Protein AF-A0A834H467-F1 (afdb_monomer)

InterPro domains:
  IPR000092 Polyprenyl synthetase-like [PF00348] (297-538)
  IPR000092 Polyprenyl synthetase-like [cd00685] (297-565)
  IPR001141 Large ribosomal subunit protein eL27 [PF01777] (52-127)
  IPR008949 Isoprenoid synthase domain superfamily [G3DSA:1.10.600.10] (262-567)
  IPR008949 Isoprenoid synthase domain superfamily [SSF48576] (270-549)
  IPR008991 Translation protein SH3-like domain superfamily [SSF50104] (3-114)
  IPR033749 Polyprenyl synthetase, conserved site [PS00444] (485-497)
  IPR033749 Polyprenyl synthetase, conserved site [PS00723] (346-362)
  IPR038655 Large ribosomal subunit protein eL27 superfamily [G3DSA:2.30.30.770] (1-137)
  IPR041991 Large ribosomal subunit protein eL27, KOW domain [cd06090] (6-88)
  IPR053378 Prenyl diphosphate synthase [NF045485] (277-565)

Sequence (567 aa):
MVKFLKPNKAVIVLQGRFAGRKAVIVRSFDDGTRDRPYGHCLVVGVAKYPKKVIRKDSAKKTAKKSRVKAFIKLVNYNHIMPTRYTLDVDLKDVVTVDSLQSRDKKVTAAKEAKARFEERFKTGKNRCQYVVNPLSIDNIRCLLLRRCLFNLSKVDMFCLSFSLHIVVFFPLPSEMQWSDQDILLAQLVVTMSAGNLSAISCWVVQTLPMVSLPSPSMRRSISNFPLSLSFHNPNPKPSRPISCSPLSASAILTKQQEEEKAVKDPQFNFKEYMVRKANSVNQSLDAAVPLRDPIKIHESMRYSLLAGGKRVRPILCIAACELVGGLESTAMAAACAVEMIHTMSLMHDDLPCMDNDDLRRGKPTNHKVFGEDVAVLAGDALLAFAFERIATIAAAGDDGVSSNQIVRVIGELAKSIGAEGLVGGQVVDISSEGMISENVGLEHLEFIHRHKTAALLEGAVVAGAILGGGSDEEVEKLRKFATCIGLLFQVVDDILDVTKSSDELGKTAGKDLVADKVTYPKLIGIEKSRDFAEELNKEAKDQLSGFDEHKAAPLIALANYIAYRGN

pLDDT: mean 74.18, std 26.84, range [22.47, 98.62]

Organism: Rhododendron simsii (NCBI:txid118357)

Nearest PDB structures (foldseek):
  5e8h-assembly1_A  TM=9.675E-01  e=7.409E-27  Arabidopsis thaliana
  7my6-assembly1_B  TM=9.520E-01  e=6.961E-25  Synechococcus elongatus PCC 7942 = FACHB-805
  7my1-assembly1_AAA-2  TM=9.602E-01  e=3.824E-24  Synechocystis sp. PCC 6803 substr. Kazusa
  8b2l-assembly1_M3  TM=9.681E-01  e=1.866E-15  Nicotiana tabacum
  7qiz-assembly1_b  TM=9.674E-01  e=2.321E-15  Solanum lycopersicum

Secondary structure (DSSP, 8-state):
------TTEEEEE-SSTTTT-EEEEEEEETT-BTTB-S-EEEEEEEEEPPPPP-TT--HHHHHHHS--EEEEEEEEGGGEEEEEEE-----TTT--SGGGTSHHHHHHHHHHHHHHHHHHHHTT--SSSS-S----HHHHHHHHHHHHTTS----------------------S-----TTTTTTSS----------------------------------------------------------------------------------HHHHHHHHHHHHHHHHHHHS---SSHHHHHHHHHHHTS----HHHHHHHHHHHHTT--HHHHHHHHHHHHHHHHHHHHHHTSTTTT--SEETTEE-HHHHH-HHHHHHHHHHHHHHHHHHHHTGGGS--SS--HHHHHHHHHHHHHHHSTTTHHHHHHHHHHHTT--GGG--HHHHHHHHIIIIIHHHHHHHHHHHHHTT--HHHHHHHHHHHHHHHHHHHHHHHHHHHHS-HHHHTS-TTHHHHTT---HHHHH-HHHHHHHHHHHHHHHHHHTTTS-HHHHHHHHHHHHHHHH---

Radius of gyration: 36.57 Å; Cα contacts (8 Å, |Δi|>4): 677; chains: 1; bounding box: 100×80×122 Å

Structure (mmCIF, N/CA/C/O backbone):
data_AF-A0A834H467-F1
#
_entry.id   AF-A0A834H467-F1
#
loop_
_atom_site.group_PDB
_atom_site.id
_atom_site.type_symbol
_atom_site.label_atom_id
_atom_site.label_alt_id
_atom_site.label_comp_id
_atom_site.label_asym_id
_atom_site.label_entity_id
_atom_site.label_seq_id
_atom_site.pdbx_PDB_ins_code
_atom_site.Cartn_x
_atom_site.Cartn_y
_atom_site.Cartn_z
_atom_site.occupancy
_atom_site.B_iso_or_equiv
_atom_site.auth_seq_id
_atom_site.auth_comp_id
_atom_site.auth_asym_id
_atom_site.auth_atom_id
_atom_site.pdbx_PDB_model_num
ATOM 1 N N . MET A 1 1 ? 23.636 -7.871 -26.430 1.00 37.66 1 MET A N 1
ATOM 2 C CA . MET A 1 1 ? 23.242 -6.457 -26.634 1.00 37.66 1 MET A CA 1
ATOM 3 C C . MET A 1 1 ? 22.202 -6.397 -27.752 1.00 37.66 1 MET A C 1
ATOM 5 O O . MET A 1 1 ? 22.530 -6.670 -28.901 1.00 37.66 1 MET A O 1
ATOM 9 N N . VAL A 1 2 ? 20.925 -6.182 -27.430 1.00 38.53 2 VAL A N 1
ATOM 10 C CA . VAL A 1 2 ? 19.833 -6.233 -28.420 1.00 38.53 2 VAL A CA 1
ATOM 11 C C . VAL A 1 2 ? 19.945 -5.037 -29.378 1.00 38.53 2 VAL A C 1
ATOM 13 O O . VAL A 1 2 ? 20.049 -3.894 -28.942 1.00 38.53 2 VAL A O 1
ATOM 16 N N . LYS A 1 3 ? 19.950 -5.289 -30.695 1.00 56.69 3 LYS A N 1
ATOM 17 C CA . LYS A 1 3 ? 20.101 -4.268 -31.754 1.00 56.69 3 LYS A CA 1
ATOM 18 C C . LYS A 1 3 ? 18.857 -3.362 -31.838 1.00 56.69 3 LYS A C 1
ATOM 20 O O . LYS A 1 3 ? 17.953 -3.599 -32.639 1.00 56.69 3 LYS A O 1
ATOM 25 N N . PHE A 1 4 ? 18.791 -2.318 -31.006 1.00 60.81 4 PHE A N 1
ATOM 26 C CA . PHE A 1 4 ? 17.619 -1.429 -30.865 1.00 60.81 4 PHE A CA 1
ATOM 27 C C . PHE A 1 4 ? 17.344 -0.495 -32.067 1.00 60.81 4 PHE A C 1
ATOM 29 O O . PHE A 1 4 ? 16.257 0.099 -32.163 1.00 60.81 4 PHE A O 1
ATOM 36 N N . LEU A 1 5 ? 18.292 -0.366 -33.002 1.00 77.00 5 LEU A N 1
ATOM 37 C CA . LEU A 1 5 ? 18.258 0.602 -34.103 1.00 77.00 5 LEU A CA 1
ATOM 38 C C . LEU A 1 5 ? 18.278 -0.097 -35.469 1.00 77.00 5 LEU A C 1
ATOM 40 O O . LEU A 1 5 ? 19.294 -0.163 -36.154 1.00 77.00 5 LEU A O 1
ATOM 44 N N . LYS A 1 6 ? 17.117 -0.626 -35.864 1.00 83.69 6 LYS A N 1
ATOM 45 C CA . LYS A 1 6 ? 16.908 -1.245 -37.180 1.00 83.69 6 LYS A CA 1
ATOM 46 C C . LYS A 1 6 ? 16.770 -0.180 -38.289 1.00 83.69 6 LYS A C 1
ATOM 48 O O . LYS A 1 6 ? 16.306 0.932 -38.006 1.00 83.69 6 LYS A O 1
ATOM 53 N N . PRO A 1 7 ? 17.109 -0.511 -39.552 1.00 86.19 7 PRO A N 1
ATOM 54 C CA . PRO A 1 7 ? 16.762 0.309 -40.712 1.00 86.19 7 PRO A CA 1
ATOM 55 C C . PRO A 1 7 ? 15.266 0.632 -40.747 1.00 86.19 7 PRO A C 1
ATOM 57 O O . PRO A 1 7 ? 14.454 -0.093 -40.173 1.00 86.1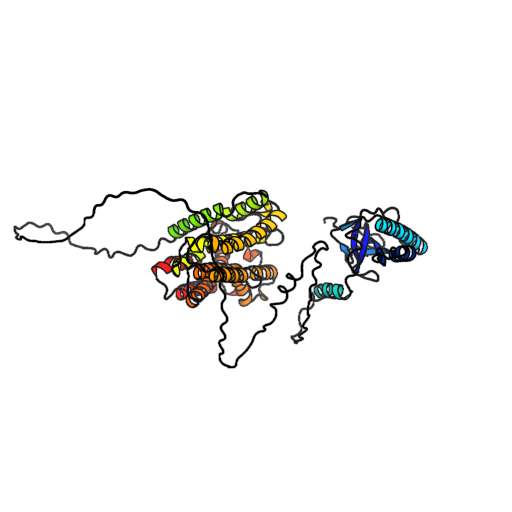9 7 PRO A O 1
ATOM 60 N N . ASN A 1 8 ? 14.906 1.719 -41.421 1.00 87.44 8 ASN A N 1
ATOM 61 C CA . ASN A 1 8 ? 13.544 2.237 -41.550 1.00 87.44 8 ASN A CA 1
ATOM 62 C C . ASN A 1 8 ? 12.936 2.787 -40.247 1.00 87.44 8 ASN A C 1
ATOM 64 O O . ASN A 1 8 ? 11.823 3.302 -40.261 1.00 87.44 8 ASN A O 1
ATOM 68 N N . LYS A 1 9 ? 13.648 2.788 -39.116 1.00 87.88 9 LYS A N 1
ATOM 69 C CA . LYS A 1 9 ? 13.162 3.418 -37.879 1.00 87.88 9 LYS A CA 1
ATOM 70 C C . LYS A 1 9 ? 13.270 4.944 -37.950 1.00 87.88 9 LYS A C 1
ATOM 72 O O . LYS A 1 9 ? 14.294 5.485 -38.377 1.00 87.88 9 LYS A O 1
ATOM 77 N N . ALA A 1 10 ? 12.223 5.647 -37.517 1.00 89.44 10 ALA A N 1
ATOM 78 C CA . ALA A 1 10 ? 12.236 7.100 -37.409 1.00 89.44 10 ALA A CA 1
ATOM 79 C C . ALA A 1 10 ? 12.947 7.537 -36.120 1.00 89.44 10 ALA A C 1
ATOM 81 O O . ALA A 1 10 ? 12.702 7.004 -35.033 1.00 89.44 10 ALA A O 1
ATOM 82 N N . VAL A 1 11 ? 13.816 8.534 -36.239 1.00 91.25 11 VAL A N 1
ATOM 83 C CA . VAL A 1 11 ? 14.663 9.055 -35.165 1.00 91.25 11 VAL A CA 1
ATOM 84 C C . VAL A 1 11 ? 14.651 10.580 -35.149 1.00 91.25 11 VAL A C 1
ATOM 86 O O . VAL A 1 11 ? 14.377 11.224 -36.164 1.00 91.25 11 VAL A O 1
ATOM 89 N N . ILE A 1 12 ? 14.963 11.172 -34.002 1.00 91.94 12 ILE A N 1
ATOM 90 C CA . ILE A 1 12 ? 15.174 12.616 -33.854 1.00 91.94 12 ILE A CA 1
ATOM 91 C C . ILE A 1 12 ? 16.669 12.861 -33.678 1.00 91.94 12 ILE A C 1
ATOM 93 O O . ILE A 1 12 ? 17.308 12.231 -32.841 1.00 91.94 12 ILE A O 1
ATOM 97 N N . VAL A 1 13 ? 17.235 13.775 -34.463 1.00 91.19 13 VAL A N 1
ATOM 98 C CA . VAL A 1 13 ? 18.639 14.177 -34.316 1.00 91.19 13 VAL A CA 1
ATOM 99 C C . VAL A 1 13 ? 18.758 15.130 -33.127 1.00 91.19 13 VAL A C 1
ATOM 101 O O . VAL A 1 13 ? 18.045 16.128 -33.072 1.00 91.19 13 VAL A O 1
ATOM 104 N N . LEU A 1 14 ? 19.662 14.848 -32.190 1.00 89.50 14 LEU A N 1
ATOM 105 C CA . LEU A 1 14 ? 19.815 15.619 -30.950 1.00 89.50 14 LEU A CA 1
ATOM 106 C C . LEU A 1 14 ? 20.853 16.743 -31.060 1.00 89.50 14 LEU A C 1
ATOM 108 O O . LEU A 1 14 ? 20.748 17.738 -30.351 1.00 89.50 14 LEU A O 1
ATOM 112 N N . GLN A 1 15 ? 21.835 16.617 -31.960 1.00 82.19 15 GLN A N 1
ATOM 113 C CA . GLN A 1 15 ? 22.970 17.544 -32.032 1.00 82.19 15 GLN A CA 1
ATOM 114 C C . GLN A 1 15 ? 23.319 18.037 -33.448 1.00 82.19 15 GLN A C 1
ATOM 116 O O . GLN A 1 15 ? 23.091 17.380 -34.472 1.00 82.19 15 GLN A O 1
ATOM 121 N N . GLY A 1 16 ? 23.954 19.212 -33.496 1.00 85.88 16 GLY A N 1
ATOM 122 C CA . GLY A 1 16 ? 24.435 19.877 -34.708 1.00 85.88 16 GLY A CA 1
ATOM 123 C C . GLY A 1 16 ? 23.345 20.620 -35.488 1.00 85.88 16 GLY A C 1
ATOM 124 O O . GLY A 1 16 ? 22.232 20.817 -35.017 1.00 85.88 16 GLY A O 1
ATOM 125 N N . ARG A 1 17 ? 23.651 21.006 -36.736 1.00 85.69 17 ARG A N 1
ATOM 126 C CA . ARG A 1 17 ? 22.773 21.832 -37.599 1.00 85.69 17 ARG A CA 1
ATOM 127 C C . ARG A 1 17 ? 21.339 21.302 -37.784 1.00 85.69 17 ARG A C 1
ATOM 129 O O . ARG A 1 17 ? 20.444 22.067 -38.132 1.00 85.69 17 ARG A O 1
ATOM 136 N N . PHE A 1 18 ? 21.131 19.998 -37.612 1.00 89.12 18 PHE A N 1
ATOM 137 C CA . PHE A 1 18 ? 19.832 19.345 -37.785 1.00 89.12 18 PHE A CA 1
ATOM 138 C C . PHE A 1 18 ? 19.209 18.892 -36.457 1.00 89.12 18 PHE A C 1
ATOM 140 O O . PHE A 1 18 ? 18.307 18.061 -36.484 1.00 89.12 18 PHE A O 1
ATOM 147 N N . ALA A 1 19 ? 19.657 19.428 -35.316 1.00 88.62 19 ALA A N 1
ATOM 148 C CA . ALA A 1 19 ? 19.042 19.158 -34.020 1.00 88.62 19 ALA A CA 1
ATOM 149 C C . ALA A 1 19 ? 17.522 19.438 -34.045 1.00 88.62 19 ALA A C 1
ATOM 151 O O . ALA A 1 19 ? 17.061 20.394 -34.676 1.00 88.62 19 ALA A O 1
ATOM 152 N N . GLY A 1 20 ? 16.739 18.552 -33.428 1.00 85.44 20 GLY A N 1
ATOM 153 C CA . GLY A 1 20 ? 15.272 18.577 -33.418 1.00 85.44 20 GLY A CA 1
ATOM 154 C C . GLY A 1 20 ? 14.603 18.129 -34.726 1.00 85.44 20 GLY A C 1
ATOM 155 O O . GLY A 1 20 ? 13.374 18.114 -34.822 1.00 85.44 20 GLY A O 1
ATOM 156 N N . ARG A 1 21 ? 15.365 17.761 -35.768 1.00 89.44 21 ARG A N 1
ATOM 157 C CA . ARG A 1 21 ? 14.797 17.275 -37.038 1.00 89.44 21 ARG A CA 1
ATOM 158 C C . ARG A 1 21 ? 14.561 15.769 -36.998 1.00 89.44 21 ARG A C 1
ATOM 160 O O . ARG A 1 21 ? 15.391 15.012 -36.497 1.00 89.44 21 ARG A O 1
ATOM 167 N N . LYS A 1 22 ? 13.442 15.344 -37.592 1.00 91.25 22 LYS A N 1
ATOM 168 C CA . LYS A 1 22 ? 13.104 13.937 -37.804 1.00 91.25 22 LYS A CA 1
ATOM 169 C C . LYS A 1 22 ? 13.903 13.392 -38.986 1.00 91.25 22 LYS A C 1
ATOM 171 O O . LYS A 1 22 ? 13.977 14.026 -40.047 1.00 91.25 22 LYS A O 1
ATOM 176 N N . ALA A 1 23 ? 14.466 12.211 -38.798 1.00 92.12 23 ALA A N 1
ATOM 177 C CA . ALA A 1 23 ? 15.206 11.459 -39.794 1.00 92.12 23 ALA A CA 1
ATOM 178 C C . ALA A 1 23 ? 14.826 9.976 -39.744 1.00 92.12 23 ALA A C 1
ATOM 180 O O . ALA A 1 23 ? 14.152 9.529 -38.821 1.00 92.12 23 ALA A O 1
ATOM 181 N N . VAL A 1 24 ? 15.231 9.228 -40.759 1.00 91.69 24 VAL A N 1
ATOM 182 C CA . VAL A 1 24 ? 15.040 7.782 -40.870 1.00 91.69 24 VAL A CA 1
ATOM 183 C C . VAL A 1 24 ? 16.409 7.141 -40.990 1.00 91.69 24 VAL A C 1
ATOM 185 O O . VAL A 1 24 ? 17.263 7.652 -41.720 1.00 91.69 24 VAL A O 1
ATOM 188 N N . ILE A 1 25 ? 16.615 6.037 -40.277 1.00 91.69 25 ILE A N 1
ATOM 189 C CA . ILE A 1 25 ? 17.829 5.231 -40.404 1.00 91.69 25 ILE A CA 1
ATOM 190 C C . ILE A 1 25 ? 17.767 4.459 -41.721 1.00 91.69 25 ILE A C 1
ATOM 192 O O . ILE A 1 25 ? 16.880 3.634 -41.914 1.00 91.69 25 ILE A O 1
ATOM 196 N N . VAL A 1 26 ? 18.727 4.701 -42.610 1.00 90.88 26 VAL A N 1
ATOM 197 C CA . VAL A 1 26 ? 18.872 3.953 -43.868 1.00 90.88 26 VAL A CA 1
ATOM 198 C C . VAL A 1 26 ? 19.771 2.740 -43.663 1.00 90.88 26 VAL A C 1
ATOM 200 O O . VAL A 1 26 ? 19.440 1.634 -44.089 1.00 90.88 26 VAL A O 1
ATOM 203 N N . ARG A 1 27 ? 20.896 2.937 -42.966 1.00 90.12 27 ARG A N 1
ATOM 204 C CA . ARG A 1 27 ? 21.879 1.888 -42.681 1.00 90.12 27 ARG A CA 1
ATOM 205 C C . ARG A 1 27 ? 22.514 2.099 -41.311 1.00 90.12 27 ARG A C 1
ATOM 207 O O . ARG A 1 27 ? 22.883 3.224 -40.975 1.00 90.12 27 ARG A O 1
ATOM 214 N N . SER A 1 28 ? 22.628 1.027 -40.540 1.00 89.38 28 SER A N 1
ATOM 215 C CA . SER A 1 28 ? 23.299 0.967 -39.239 1.00 89.38 28 SER A CA 1
ATOM 216 C C . SER A 1 28 ? 24.710 0.387 -39.380 1.00 89.38 28 SER A C 1
ATOM 218 O O . SER A 1 28 ? 24.932 -0.509 -40.195 1.00 89.38 28 SER A O 1
ATOM 220 N N . PHE A 1 29 ? 25.651 0.905 -38.592 1.00 89.00 29 PHE A N 1
ATOM 221 C CA . PHE A 1 29 ? 27.026 0.423 -38.459 1.00 89.00 29 PHE A CA 1
ATOM 222 C C . PHE A 1 29 ? 27.311 0.247 -36.968 1.00 89.00 29 PHE A C 1
ATOM 224 O O . PHE A 1 29 ? 27.745 1.183 -36.296 1.00 89.00 29 PHE A O 1
ATOM 231 N N . ASP A 1 30 ? 26.983 -0.933 -36.442 1.00 84.62 30 ASP A N 1
ATOM 232 C CA . ASP A 1 30 ? 27.016 -1.201 -35.000 1.00 84.62 30 ASP A CA 1
ATOM 233 C C . ASP A 1 30 ? 28.454 -1.299 -34.471 1.00 84.62 30 ASP A C 1
ATOM 235 O O . ASP A 1 30 ? 28.774 -0.666 -33.468 1.00 84.62 30 ASP A O 1
ATOM 239 N N . ASP A 1 31 ? 29.333 -1.970 -35.219 1.00 81.62 31 ASP A N 1
ATOM 240 C CA . ASP A 1 31 ? 30.741 -2.201 -34.855 1.00 81.62 31 ASP A CA 1
ATOM 241 C C . ASP A 1 31 ? 31.686 -1.074 -35.329 1.00 81.62 31 ASP A C 1
ATOM 243 O O . ASP A 1 31 ? 32.907 -1.178 -35.243 1.00 81.62 31 ASP A O 1
ATOM 247 N N . GLY A 1 32 ? 31.123 0.019 -35.858 1.00 79.94 32 GLY A N 1
ATOM 248 C CA . GLY A 1 32 ? 31.884 1.105 -36.471 1.00 79.94 32 GLY A CA 1
ATOM 249 C C . GLY A 1 32 ? 32.443 0.767 -37.862 1.00 79.94 32 GLY A C 1
ATOM 250 O O . GLY A 1 32 ? 32.159 -0.263 -38.467 1.00 79.94 32 GLY A O 1
ATOM 251 N N . THR A 1 33 ? 33.207 1.699 -38.420 1.00 84.12 33 THR A N 1
ATOM 252 C CA . THR A 1 33 ? 33.913 1.582 -39.710 1.00 84.12 33 THR A CA 1
ATOM 253 C C . THR A 1 33 ? 35.366 2.009 -39.524 1.00 84.12 33 THR A C 1
ATOM 255 O O . THR A 1 33 ? 35.661 2.709 -38.560 1.00 84.12 33 THR A O 1
ATOM 258 N N . ARG A 1 34 ? 36.266 1.695 -40.469 1.00 80.56 34 ARG A N 1
ATOM 259 C CA . ARG A 1 34 ? 37.685 2.112 -40.399 1.00 80.56 34 ARG A CA 1
ATOM 260 C C . ARG A 1 34 ? 37.867 3.615 -40.121 1.00 80.56 34 ARG A C 1
ATOM 262 O O . ARG A 1 34 ? 38.720 3.981 -39.325 1.00 80.56 34 ARG A O 1
ATOM 269 N N . ASP A 1 35 ? 37.001 4.462 -40.679 1.00 81.06 35 ASP A N 1
ATOM 270 C CA . 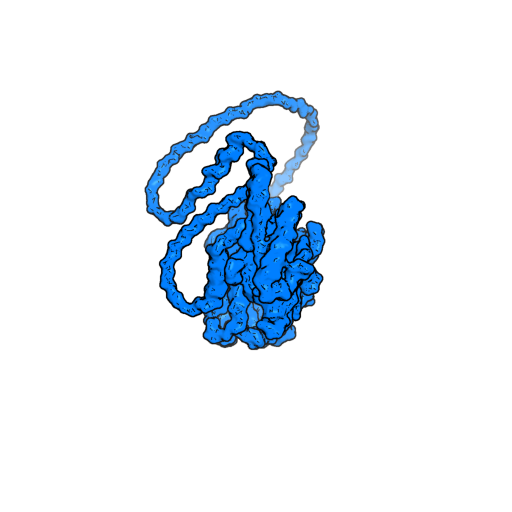ASP A 1 35 ? 37.049 5.921 -40.480 1.00 81.06 35 ASP A CA 1
ATOM 271 C C . ASP A 1 35 ? 36.389 6.402 -39.171 1.00 81.06 35 ASP A C 1
ATOM 273 O O . ASP A 1 35 ? 36.530 7.560 -38.774 1.00 81.06 35 ASP A O 1
ATOM 277 N N . ARG A 1 36 ? 35.582 5.552 -38.523 1.00 83.88 36 ARG A N 1
ATOM 278 C CA . ARG A 1 36 ? 34.762 5.880 -37.343 1.00 83.88 36 ARG A CA 1
ATOM 279 C C . ARG A 1 36 ? 34.633 4.643 -36.450 1.00 83.88 36 ARG A C 1
ATOM 281 O O . ARG A 1 36 ? 33.714 3.856 -36.677 1.00 83.88 36 ARG A O 1
ATOM 288 N N . PRO A 1 37 ? 35.477 4.489 -35.418 1.00 84.94 37 PRO A N 1
ATOM 289 C CA . PRO A 1 37 ? 35.513 3.280 -34.587 1.00 84.94 37 PRO A CA 1
ATOM 290 C C . PRO A 1 37 ? 34.315 3.141 -33.628 1.00 84.94 37 PRO A C 1
ATOM 292 O O . PRO A 1 37 ? 34.267 2.216 -32.831 1.00 84.94 37 PRO A O 1
ATOM 295 N N . TYR A 1 38 ? 33.350 4.062 -33.673 1.00 85.94 38 TYR A N 1
ATOM 296 C CA . TYR A 1 38 ? 32.159 4.067 -32.826 1.00 85.94 38 TYR A CA 1
ATOM 297 C C . TYR A 1 38 ? 30.893 3.731 -33.623 1.00 85.94 38 TYR A C 1
ATOM 299 O O . TYR A 1 38 ? 30.785 4.049 -34.814 1.00 85.94 38 TYR A O 1
ATOM 307 N N . GLY A 1 39 ? 29.895 3.173 -32.931 1.00 88.12 39 GLY A N 1
ATOM 308 C CA . GLY A 1 39 ? 28.582 2.863 -33.493 1.00 88.12 39 GLY A CA 1
ATOM 309 C C . GLY A 1 39 ? 27.885 4.101 -34.068 1.00 88.12 39 GLY A C 1
ATOM 310 O O . GLY A 1 39 ? 27.716 5.132 -33.403 1.00 88.12 39 GLY A O 1
ATOM 311 N N . HIS A 1 40 ? 27.495 4.028 -35.337 1.00 90.69 40 HIS A N 1
ATOM 312 C CA . HIS A 1 40 ? 26.872 5.144 -36.039 1.00 90.69 40 HIS A CA 1
ATOM 313 C C . HIS A 1 40 ? 25.904 4.664 -37.119 1.00 90.69 40 HIS A C 1
ATOM 315 O O . HIS A 1 40 ? 25.865 3.497 -37.492 1.00 90.69 40 HIS A O 1
ATOM 321 N N . CYS A 1 41 ? 25.098 5.579 -37.650 1.00 91.56 41 CYS A N 1
ATOM 322 C CA . CYS A 1 41 ? 24.160 5.264 -38.718 1.00 91.56 41 CYS A CA 1
ATOM 323 C C . CYS A 1 41 ? 24.088 6.353 -39.784 1.00 91.56 41 CYS A C 1
ATOM 325 O O . CYS A 1 41 ? 24.334 7.539 -39.542 1.00 91.56 41 CYS A O 1
ATOM 327 N N . LEU A 1 42 ? 23.726 5.921 -40.988 1.00 92.56 42 LEU A N 1
ATOM 328 C CA . LEU A 1 42 ? 23.388 6.778 -42.109 1.00 92.56 42 LEU A CA 1
ATOM 329 C C . LEU A 1 42 ? 21.913 7.149 -42.010 1.00 92.56 42 LEU A C 1
ATOM 331 O O . LEU A 1 42 ? 21.043 6.278 -42.083 1.00 92.56 42 LEU A O 1
ATOM 335 N N . VAL A 1 43 ? 21.638 8.443 -41.848 1.00 92.50 43 VAL A N 1
ATOM 336 C CA . VAL A 1 43 ? 20.275 8.956 -41.714 1.00 92.50 43 VAL A CA 1
ATOM 337 C C . VAL A 1 43 ? 19.911 9.906 -42.843 1.00 92.50 43 VAL A C 1
ATOM 339 O O . VAL A 1 43 ? 20.719 10.723 -43.303 1.00 92.50 43 VAL A O 1
ATOM 342 N N . VAL A 1 44 ? 18.643 9.832 -43.236 1.00 93.69 44 VAL A N 1
ATOM 343 C CA . VAL A 1 44 ? 18.018 10.743 -44.192 1.00 93.69 44 VAL A CA 1
ATOM 344 C C . VAL A 1 44 ? 16.856 11.429 -43.496 1.00 93.69 44 VAL A C 1
ATOM 346 O O . VAL A 1 44 ? 15.950 10.774 -42.988 1.00 93.69 44 VAL A O 1
ATOM 349 N N . GLY A 1 45 ? 16.881 12.756 -43.436 1.00 91.25 45 GLY A N 1
ATOM 350 C CA . GLY A 1 45 ? 15.882 13.522 -42.700 1.00 91.25 45 GLY A CA 1
ATOM 351 C C . GLY A 1 45 ? 15.348 14.725 -43.447 1.00 91.25 45 GLY A C 1
ATOM 352 O O . GLY A 1 45 ? 15.810 15.084 -44.530 1.00 91.25 45 GLY A O 1
ATOM 353 N N . VAL A 1 46 ? 14.348 15.364 -42.849 1.00 90.50 46 VAL A N 1
ATOM 354 C CA . VAL A 1 46 ? 13.665 16.518 -43.436 1.00 90.50 46 VAL A CA 1
ATOM 355 C C . VAL A 1 46 ? 14.173 17.803 -42.785 1.00 90.50 46 VAL A C 1
ATOM 357 O O . VAL A 1 46 ? 13.878 18.108 -41.632 1.00 90.50 46 VAL A O 1
ATOM 360 N N . ALA A 1 47 ? 14.941 18.589 -43.538 1.00 87.06 47 ALA A N 1
ATOM 361 C CA . ALA A 1 47 ? 15.455 19.887 -43.106 1.00 87.06 47 ALA A CA 1
ATOM 362 C C . ALA A 1 47 ? 14.358 20.961 -43.116 1.00 87.06 47 ALA A C 1
ATOM 364 O O . ALA A 1 47 ? 14.329 21.832 -42.248 1.00 87.06 47 ALA A O 1
ATOM 365 N N . LYS A 1 48 ? 13.452 20.905 -44.100 1.00 86.69 48 LYS A N 1
ATOM 366 C CA . LYS A 1 48 ? 12.283 21.786 -44.193 1.00 86.69 48 LYS A CA 1
ATOM 367 C C . LYS A 1 48 ? 11.039 20.954 -44.453 1.00 86.69 48 LYS A C 1
ATOM 369 O O . LYS A 1 48 ? 10.931 20.340 -45.513 1.00 86.69 48 LYS A O 1
ATOM 374 N N . TYR A 1 49 ? 10.139 20.959 -43.477 1.00 84.38 49 TYR A N 1
ATOM 375 C CA . TYR A 1 49 ? 8.867 20.255 -43.546 1.00 84.38 49 TYR A CA 1
ATOM 376 C C . TYR A 1 49 ? 7.909 20.923 -44.543 1.00 84.38 49 TYR A C 1
ATOM 378 O O . TYR A 1 49 ? 7.977 22.149 -44.723 1.00 84.38 49 TYR A O 1
ATOM 386 N N . PRO A 1 50 ? 7.021 20.136 -45.177 1.00 83.62 50 PRO A N 1
ATOM 387 C CA . PRO A 1 50 ? 5.920 20.686 -45.950 1.00 83.62 50 PRO A CA 1
ATOM 388 C C . PRO A 1 50 ? 4.978 21.461 -45.015 1.00 83.62 50 PRO A C 1
ATOM 390 O O . PRO A 1 50 ? 4.856 21.157 -43.829 1.00 83.62 50 PRO A O 1
ATOM 393 N N . LYS A 1 51 ? 4.338 22.506 -45.537 1.00 82.62 51 LYS A N 1
ATOM 394 C CA . LYS A 1 51 ? 3.358 23.318 -44.802 1.00 82.62 51 LYS A CA 1
ATOM 395 C C . LYS A 1 51 ? 1.950 22.759 -45.005 1.00 82.62 51 LYS A C 1
ATOM 397 O O . LYS A 1 51 ? 1.662 22.198 -46.059 1.00 82.62 51 LYS A O 1
ATOM 402 N N . LYS A 1 52 ? 1.055 22.999 -44.039 1.00 79.06 52 LYS A N 1
ATOM 403 C CA . LYS A 1 52 ? -0.370 22.643 -44.136 1.00 79.06 52 LYS A CA 1
ATOM 404 C C . LYS A 1 52 ? -0.998 23.258 -45.395 1.00 79.06 52 LYS A C 1
ATOM 406 O O . LYS A 1 52 ? -0.983 24.483 -45.570 1.00 79.06 52 LYS A O 1
ATOM 411 N N . VAL A 1 53 ? -1.525 22.395 -46.259 1.00 78.62 53 VAL A N 1
ATOM 412 C CA . VAL A 1 53 ? -2.317 22.769 -47.436 1.00 78.62 53 VAL A CA 1
ATOM 413 C C . VAL A 1 53 ? -3.771 22.907 -46.989 1.00 78.62 53 VAL A C 1
ATOM 415 O O . VAL A 1 53 ? -4.282 22.042 -46.282 1.00 78.62 53 VAL A O 1
ATOM 418 N N . ILE A 1 54 ? -4.416 24.013 -47.352 1.00 82.00 54 ILE A N 1
ATOM 419 C CA . ILE A 1 54 ? -5.837 24.263 -47.077 1.00 82.00 54 ILE A CA 1
ATOM 420 C C . ILE A 1 54 ? -6.628 24.210 -48.383 1.00 82.00 54 ILE A C 1
ATOM 422 O O . ILE A 1 54 ? -6.099 24.540 -49.439 1.00 82.00 54 ILE A O 1
ATOM 426 N N . ARG A 1 55 ? -7.918 23.860 -48.316 1.00 78.19 55 ARG A N 1
ATOM 427 C CA . ARG A 1 55 ? -8.799 23.741 -49.496 1.00 78.19 55 ARG A CA 1
ATOM 428 C C . ARG A 1 55 ? -8.890 25.029 -50.334 1.00 78.19 55 ARG A C 1
ATOM 430 O O . ARG A 1 55 ? -9.171 24.965 -51.520 1.00 78.19 55 ARG A O 1
ATOM 437 N N . LYS A 1 56 ? -8.606 26.187 -49.724 1.00 85.38 56 LYS A N 1
ATOM 438 C CA . LYS A 1 56 ? -8.576 27.513 -50.369 1.00 85.38 56 LYS A CA 1
ATOM 439 C C . LYS A 1 56 ? -7.249 27.831 -51.093 1.00 85.38 56 LYS A C 1
ATOM 441 O O . LYS A 1 56 ? -7.103 28.920 -51.642 1.00 85.38 56 LYS A O 1
ATOM 446 N N . ASP A 1 57 ? -6.247 26.947 -51.056 1.00 85.19 57 ASP A N 1
ATOM 447 C CA . ASP A 1 57 ? -4.957 27.178 -51.715 1.00 85.19 57 ASP A CA 1
ATOM 448 C C . ASP A 1 57 ? -5.043 26.942 -53.233 1.00 85.19 57 ASP A C 1
ATOM 450 O O . ASP A 1 57 ? -5.507 25.902 -53.692 1.00 85.19 57 ASP A O 1
ATOM 454 N N . SER A 1 58 ? -4.511 27.877 -54.026 1.00 89.00 58 SER A N 1
ATOM 455 C CA . SER A 1 58 ? -4.341 27.675 -55.470 1.00 89.00 58 SER A CA 1
ATOM 456 C C . SER A 1 58 ? -3.299 26.591 -55.770 1.00 89.00 58 SER A C 1
ATOM 458 O O . SER A 1 58 ? -2.369 26.387 -54.986 1.00 89.00 58 SER A O 1
ATOM 460 N N . ALA A 1 59 ? -3.368 25.954 -56.946 1.00 84.69 59 ALA A N 1
ATOM 461 C CA . ALA A 1 59 ? -2.429 24.897 -57.352 1.00 84.69 59 ALA A CA 1
ATOM 462 C C . ALA A 1 59 ? -0.945 25.304 -57.190 1.00 84.69 59 ALA A C 1
ATOM 464 O O . ALA A 1 59 ? -0.124 24.535 -56.683 1.00 84.69 59 ALA A O 1
ATOM 465 N N . LYS A 1 60 ? -0.610 26.566 -57.503 1.00 88.19 60 LYS A N 1
ATOM 466 C CA . LYS A 1 60 ? 0.734 27.144 -57.311 1.00 88.19 60 LYS A CA 1
ATOM 467 C C . LYS A 1 60 ? 1.132 27.244 -55.828 1.00 88.19 60 LYS A C 1
ATOM 469 O O . LYS A 1 60 ? 2.287 26.983 -55.479 1.00 88.19 60 LYS A O 1
ATOM 474 N N . LYS A 1 61 ? 0.197 27.601 -54.935 1.00 84.81 61 LYS A N 1
ATOM 475 C CA . LYS A 1 61 ? 0.422 27.628 -53.475 1.00 84.81 61 LYS A CA 1
ATOM 476 C C . LYS A 1 61 ? 0.552 26.213 -52.911 1.00 84.81 61 LYS A C 1
ATOM 478 O O . LYS A 1 61 ? 1.460 25.981 -52.113 1.00 84.81 61 LYS A O 1
ATOM 483 N N . THR A 1 62 ? -0.261 25.269 -53.377 1.00 81.25 62 THR A N 1
ATOM 484 C CA . THR A 1 62 ? -0.206 23.852 -52.989 1.00 81.25 62 THR A CA 1
ATOM 485 C C . THR A 1 62 ? 1.137 23.218 -53.345 1.00 81.25 62 THR A C 1
ATOM 487 O O . THR A 1 62 ? 1.782 22.622 -52.479 1.00 81.25 62 THR A O 1
ATOM 490 N N . ALA A 1 63 ? 1.640 23.439 -54.564 1.00 81.19 63 ALA A N 1
ATOM 491 C CA . ALA A 1 63 ? 2.964 22.970 -54.978 1.00 81.19 63 ALA A CA 1
ATOM 492 C C . ALA A 1 63 ? 4.097 23.581 -54.126 1.00 81.19 63 ALA A C 1
ATOM 494 O O . ALA A 1 63 ? 5.027 22.887 -53.715 1.00 81.19 63 ALA A O 1
ATOM 495 N N . LYS A 1 64 ? 4.003 24.875 -53.782 1.00 84.12 64 LYS A N 1
ATOM 496 C CA . LYS A 1 64 ? 5.000 25.559 -52.936 1.00 84.12 64 LYS A CA 1
ATOM 497 C C . LYS A 1 64 ? 4.974 25.080 -51.480 1.00 84.12 64 LYS A C 1
ATOM 499 O O . LYS A 1 64 ? 6.034 25.011 -50.854 1.00 84.12 64 LYS A O 1
ATOM 504 N N . LYS A 1 65 ? 3.788 24.783 -50.935 1.00 82.50 65 LYS A N 1
ATOM 505 C CA . LYS A 1 65 ? 3.588 24.301 -49.558 1.00 82.50 65 LYS A CA 1
ATOM 506 C C . LYS A 1 65 ? 3.966 22.829 -49.389 1.00 82.50 65 LYS A C 1
ATOM 508 O O . LYS A 1 65 ? 4.511 22.487 -48.346 1.00 82.50 65 LYS A O 1
ATOM 513 N N . SER A 1 66 ? 3.778 22.008 -50.419 1.00 79.56 66 SER A N 1
ATOM 514 C CA . SER A 1 66 ? 4.133 20.579 -50.407 1.00 79.56 66 SER A CA 1
ATOM 515 C C . SER A 1 66 ? 5.633 20.317 -50.577 1.00 79.56 66 SER A C 1
ATOM 517 O O . SER A 1 66 ? 6.074 19.179 -50.473 1.00 79.56 66 SER A O 1
ATOM 519 N N . ARG A 1 67 ? 6.433 21.361 -50.839 1.00 83.25 67 ARG A N 1
ATOM 520 C CA . ARG A 1 67 ? 7.865 21.225 -51.103 1.00 83.25 67 ARG A CA 1
ATOM 521 C C . ARG A 1 67 ? 8.651 20.873 -49.843 1.00 83.25 67 ARG A C 1
ATOM 523 O O . ARG A 1 67 ? 8.653 21.638 -48.875 1.00 83.25 67 ARG A O 1
ATOM 530 N N . VAL A 1 68 ? 9.422 19.796 -49.918 1.00 85.94 68 VAL A N 1
ATOM 531 C CA . VAL A 1 68 ? 10.291 19.307 -48.841 1.00 85.94 68 VAL A CA 1
ATOM 532 C C . VAL A 1 68 ? 11.753 19.636 -49.151 1.00 85.94 68 VAL A C 1
ATOM 534 O O . VAL A 1 68 ? 12.158 19.766 -50.307 1.00 85.94 68 VAL A O 1
ATOM 537 N N . LYS A 1 69 ? 12.580 19.804 -48.114 1.00 89.56 69 LYS A N 1
ATOM 538 C CA . LYS A 1 69 ? 14.046 19.796 -48.257 1.00 89.56 69 LYS A CA 1
ATOM 539 C C . LYS A 1 69 ? 14.611 18.642 -47.443 1.00 89.56 69 LYS A C 1
ATOM 541 O O . LYS A 1 69 ? 14.461 18.660 -46.224 1.00 89.56 69 LYS A O 1
ATOM 546 N N . ALA A 1 70 ? 15.253 17.679 -48.100 1.00 91.75 70 ALA A N 1
ATOM 547 C CA . ALA A 1 70 ? 15.913 16.558 -47.440 1.00 91.75 70 ALA A CA 1
ATOM 548 C C . ALA A 1 70 ? 17.366 16.899 -47.055 1.00 91.75 70 ALA A C 1
ATOM 550 O O . ALA A 1 70 ? 17.986 17.789 -47.646 1.00 91.75 70 ALA A O 1
ATOM 551 N N . PHE A 1 71 ? 17.900 16.201 -46.057 1.00 92.38 71 PHE A N 1
ATOM 552 C CA . PHE A 1 71 ? 19.321 16.182 -45.719 1.00 92.38 71 PHE A CA 1
ATOM 553 C C . PHE A 1 71 ? 19.791 14.746 -45.494 1.00 92.38 71 PHE A C 1
ATOM 555 O O . PHE A 1 71 ? 19.014 13.894 -45.073 1.00 92.38 71 PHE A O 1
ATOM 562 N N . ILE A 1 72 ? 21.079 14.512 -45.743 1.00 92.94 72 ILE A N 1
ATOM 563 C CA . ILE A 1 72 ? 21.740 13.217 -45.560 1.00 92.94 72 ILE A CA 1
ATOM 564 C C . ILE A 1 72 ? 22.959 13.427 -44.667 1.00 92.94 72 ILE A C 1
ATOM 566 O O . ILE A 1 72 ? 23.743 14.366 -44.890 1.00 92.94 72 ILE A O 1
ATOM 570 N N . LYS A 1 73 ? 23.107 12.588 -43.638 1.00 90.94 73 LYS A N 1
ATOM 571 C CA . LYS A 1 73 ? 24.201 12.699 -42.670 1.00 90.94 73 LYS A CA 1
ATOM 572 C C . LYS A 1 73 ? 24.527 11.347 -42.022 1.00 90.94 73 LYS A C 1
ATOM 574 O O . LYS A 1 73 ? 23.627 10.556 -41.777 1.00 90.94 73 LYS A O 1
ATOM 579 N N . LEU A 1 74 ? 25.801 11.131 -41.694 1.00 91.38 74 LEU A N 1
ATOM 580 C CA . LEU A 1 74 ? 26.228 10.092 -40.751 1.00 91.38 74 LEU A CA 1
ATOM 581 C C . LEU A 1 74 ? 26.162 10.646 -39.326 1.00 91.38 74 LEU A C 1
ATOM 583 O O . LEU A 1 74 ? 26.695 11.727 -39.054 1.00 91.38 74 LEU A O 1
ATOM 587 N N . VAL A 1 75 ? 25.483 9.935 -38.431 1.00 90.88 75 VAL A N 1
ATOM 588 C CA . VAL A 1 75 ? 25.236 10.380 -37.057 1.00 90.88 75 VAL A CA 1
ATOM 589 C C . VAL A 1 75 ? 25.589 9.260 -36.082 1.00 90.88 75 VAL A C 1
ATOM 591 O O . VAL A 1 75 ? 25.230 8.107 -36.298 1.00 90.88 75 VAL A O 1
ATOM 594 N N . ASN A 1 76 ? 26.313 9.613 -35.019 1.00 90.81 76 ASN A N 1
ATOM 595 C CA . ASN A 1 76 ? 26.615 8.718 -33.902 1.00 90.81 76 ASN A CA 1
ATOM 596 C C . ASN A 1 76 ? 25.313 8.339 -33.174 1.00 90.81 76 ASN A C 1
ATOM 598 O O . ASN A 1 76 ? 24.420 9.181 -33.039 1.00 90.81 76 ASN A O 1
ATOM 602 N N . TYR A 1 77 ? 25.207 7.101 -32.691 1.00 88.94 77 TYR A N 1
ATOM 603 C CA . TYR A 1 77 ? 24.042 6.645 -31.935 1.00 88.94 77 TYR A CA 1
ATOM 604 C C . TYR A 1 77 ? 23.723 7.485 -30.693 1.00 88.94 77 TYR A C 1
ATOM 606 O O . TYR A 1 77 ? 22.551 7.722 -30.415 1.00 88.94 77 TYR A O 1
ATOM 614 N N . ASN A 1 78 ? 24.726 8.058 -30.028 1.00 88.06 78 ASN A N 1
ATOM 615 C CA . ASN A 1 78 ? 24.521 8.954 -28.885 1.00 88.06 78 ASN A CA 1
ATOM 616 C C . ASN A 1 78 ? 23.820 10.271 -29.266 1.00 88.06 78 ASN A C 1
ATOM 618 O O . ASN A 1 78 ? 23.307 10.983 -28.406 1.00 88.06 78 ASN A O 1
ATOM 622 N N . HIS A 1 79 ? 23.810 10.630 -30.554 1.00 89.00 79 HIS A N 1
ATOM 623 C CA . HIS A 1 79 ? 23.263 11.895 -31.056 1.00 89.00 79 HIS A CA 1
ATOM 624 C C . HIS A 1 79 ? 21.907 11.725 -31.749 1.00 89.00 79 HIS A C 1
ATOM 626 O O . HIS A 1 79 ? 21.447 12.643 -32.440 1.00 89.00 79 HIS A O 1
ATOM 632 N N . ILE A 1 80 ? 21.263 10.571 -31.580 1.00 89.56 80 ILE A N 1
ATOM 633 C CA . ILE A 1 80 ? 19.912 10.315 -32.065 1.00 89.56 80 ILE A CA 1
ATOM 634 C C . ILE A 1 80 ? 19.036 9.765 -30.946 1.00 89.56 80 ILE A C 1
ATOM 636 O O . ILE A 1 80 ? 19.483 9.025 -30.080 1.00 89.56 80 ILE A O 1
ATOM 640 N N . MET A 1 81 ? 17.757 10.105 -31.003 1.00 91.00 81 MET A N 1
ATOM 641 C CA . MET A 1 81 ? 16.730 9.545 -30.140 1.00 91.00 81 MET A CA 1
ATOM 642 C C . MET A 1 81 ? 15.800 8.675 -30.992 1.00 91.00 81 MET A C 1
ATOM 644 O O . MET A 1 81 ? 15.166 9.203 -31.917 1.00 91.00 81 MET A O 1
ATOM 648 N N . PRO A 1 82 ? 15.709 7.358 -30.737 1.00 87.19 82 PRO A N 1
ATOM 649 C CA . PRO A 1 82 ? 14.768 6.501 -31.440 1.00 87.19 82 PRO A CA 1
ATOM 650 C C . PRO A 1 82 ? 13.328 6.873 -31.097 1.00 87.19 82 PRO A C 1
ATOM 652 O O . PRO A 1 82 ? 13.005 7.173 -29.952 1.00 87.19 82 PRO A O 1
ATOM 655 N N . THR A 1 83 ? 12.445 6.818 -32.091 1.00 86.44 83 THR A N 1
ATOM 656 C CA . THR A 1 83 ? 10.999 6.934 -31.866 1.00 86.44 83 THR A CA 1
ATOM 657 C C . THR A 1 83 ? 10.327 5.566 -31.996 1.00 86.44 83 THR A C 1
ATOM 659 O O . THR A 1 83 ? 10.915 4.619 -32.525 1.00 86.44 83 THR A O 1
ATOM 662 N N . ARG A 1 84 ? 9.074 5.463 -31.534 1.00 81.56 84 ARG A N 1
ATOM 663 C CA . ARG A 1 84 ? 8.235 4.259 -31.685 1.00 81.56 84 ARG A CA 1
ATOM 664 C C . ARG A 1 84 ? 7.882 3.959 -33.154 1.00 81.56 84 ARG A C 1
ATOM 666 O O . ARG A 1 84 ? 7.426 2.867 -33.462 1.00 81.56 84 ARG A O 1
ATOM 673 N N . TYR A 1 85 ? 8.080 4.911 -34.064 1.00 81.50 85 TYR A N 1
ATOM 674 C CA . TYR A 1 85 ? 7.569 4.825 -35.426 1.00 81.50 85 TYR A CA 1
ATOM 675 C C . TYR A 1 85 ? 8.583 4.233 -36.403 1.00 81.50 85 TYR A C 1
ATOM 677 O O . TYR A 1 85 ? 9.745 4.643 -36.450 1.00 81.50 85 TYR A O 1
ATOM 685 N N . THR A 1 86 ? 8.099 3.330 -37.248 1.00 82.62 86 THR A N 1
ATOM 686 C CA . THR A 1 86 ? 8.828 2.798 -38.402 1.00 82.62 86 THR A CA 1
ATOM 687 C C . THR A 1 86 ? 8.270 3.421 -39.671 1.00 82.62 86 THR A C 1
ATOM 689 O O . THR A 1 86 ? 7.074 3.699 -39.781 1.00 82.62 86 THR A O 1
ATOM 692 N N . LEU A 1 87 ? 9.154 3.688 -40.620 1.00 78.88 87 LEU A N 1
ATOM 693 C CA . LEU A 1 87 ? 8.838 4.313 -41.878 1.00 78.88 87 LEU A CA 1
ATOM 694 C C . LEU A 1 87 ? 8.985 3.353 -43.040 1.00 78.88 87 LEU A C 1
ATOM 696 O O . LEU A 1 87 ? 10.086 2.968 -43.405 1.00 78.88 87 LEU A O 1
ATOM 700 N N . ASP A 1 88 ? 7.857 3.056 -43.662 1.00 75.31 88 ASP A N 1
ATOM 701 C CA . ASP A 1 88 ? 7.789 2.267 -44.882 1.00 75.31 88 ASP A CA 1
ATOM 702 C C . ASP A 1 88 ? 8.185 3.127 -46.100 1.00 75.31 88 ASP A C 1
ATOM 704 O O . ASP A 1 88 ? 7.334 3.661 -46.817 1.00 75.31 88 ASP A O 1
ATOM 708 N N . VAL A 1 89 ? 9.487 3.419 -46.214 1.00 75.81 89 VAL A N 1
ATOM 709 C CA . VAL A 1 89 ? 10.123 4.074 -47.367 1.00 75.81 89 VAL A CA 1
ATOM 710 C C . VAL A 1 89 ? 11.478 3.427 -47.600 1.00 75.81 89 VAL A C 1
ATOM 712 O O . VAL A 1 89 ? 12.406 3.630 -46.815 1.00 75.81 89 VAL A O 1
ATOM 715 N N . ASP A 1 90 ? 11.615 2.726 -48.718 1.00 77.25 90 ASP A N 1
ATOM 716 C CA . ASP A 1 90 ? 12.895 2.160 -49.117 1.00 77.25 90 ASP A CA 1
ATOM 717 C C . ASP A 1 90 ? 13.812 3.249 -49.679 1.00 77.25 90 ASP A C 1
ATOM 719 O O . ASP A 1 90 ? 13.625 3.783 -50.772 1.00 77.25 90 ASP A O 1
ATOM 723 N N . LEU A 1 91 ? 14.800 3.625 -48.864 1.00 82.44 91 LEU A N 1
ATOM 724 C CA . LEU A 1 91 ? 15.837 4.609 -49.195 1.00 82.44 91 LEU A CA 1
ATOM 725 C C . LEU A 1 91 ? 17.231 3.978 -49.312 1.00 82.44 91 LEU A C 1
ATOM 727 O O . LEU A 1 91 ? 18.208 4.700 -49.511 1.00 82.44 91 LEU A O 1
ATOM 731 N N . LYS A 1 92 ? 17.329 2.651 -49.173 1.00 79.50 92 LYS A N 1
ATOM 732 C CA . LYS A 1 92 ? 18.601 1.914 -49.181 1.00 79.50 92 LYS A CA 1
ATOM 733 C C . LYS A 1 92 ? 19.314 2.003 -50.529 1.00 79.50 92 LYS A C 1
ATOM 735 O O . LYS A 1 92 ? 20.527 2.175 -50.543 1.00 79.50 92 LYS A O 1
ATOM 740 N N . ASP A 1 93 ? 18.554 1.985 -51.621 1.00 79.69 93 ASP A N 1
ATOM 741 C CA . ASP A 1 93 ? 19.098 2.033 -52.986 1.00 79.69 93 ASP A CA 1
ATOM 742 C C . ASP A 1 93 ? 19.470 3.459 -53.419 1.00 79.69 93 ASP A C 1
ATOM 744 O O . ASP A 1 93 ? 20.279 3.661 -54.316 1.00 79.69 93 ASP A O 1
ATOM 748 N N . VAL A 1 94 ? 18.887 4.463 -52.755 1.00 79.69 94 VAL A N 1
ATOM 749 C CA . VAL A 1 94 ? 19.036 5.887 -53.093 1.00 79.69 94 VAL A CA 1
ATOM 750 C C . VAL A 1 94 ? 20.192 6.534 -52.328 1.00 79.69 94 VAL A C 1
ATOM 752 O O . VAL A 1 94 ? 20.830 7.469 -52.812 1.00 79.69 94 VAL A O 1
ATOM 755 N N . VAL A 1 95 ? 20.447 6.085 -51.096 1.00 83.44 95 VAL A N 1
ATOM 756 C CA . VAL A 1 95 ? 21.409 6.728 -50.197 1.00 83.44 95 VAL A CA 1
ATOM 757 C C . VAL A 1 95 ? 22.419 5.715 -49.676 1.00 83.44 95 VAL A C 1
ATOM 759 O O . VAL A 1 95 ? 22.159 4.982 -48.721 1.00 83.44 95 VAL A O 1
ATOM 762 N N . THR A 1 96 ? 23.611 5.740 -50.268 1.00 85.75 96 THR A N 1
ATOM 763 C CA . THR A 1 96 ? 24.760 4.925 -49.860 1.00 85.75 96 THR A CA 1
ATOM 764 C C . THR A 1 96 ? 25.827 5.780 -49.171 1.00 85.75 96 THR A C 1
ATOM 766 O O . THR A 1 96 ? 25.752 7.012 -49.131 1.00 85.75 96 THR A O 1
ATOM 769 N N . VAL A 1 97 ? 26.836 5.132 -48.580 1.00 82.94 97 VAL A N 1
ATOM 770 C CA . VAL A 1 97 ? 27.960 5.838 -47.936 1.00 82.94 97 VAL A CA 1
ATOM 771 C C . VAL A 1 97 ? 28.761 6.641 -48.970 1.00 82.94 97 VAL A C 1
ATOM 773 O O . VAL A 1 97 ? 29.169 7.767 -48.687 1.00 82.94 97 VAL A O 1
ATOM 776 N N . ASP A 1 98 ? 28.878 6.136 -50.199 1.00 81.81 98 ASP A N 1
ATOM 777 C CA . ASP A 1 98 ? 29.580 6.808 -51.300 1.00 81.81 98 ASP A CA 1
ATOM 778 C C . ASP A 1 98 ? 28.893 8.108 -51.731 1.00 81.81 98 ASP A C 1
ATOM 780 O O . ASP A 1 98 ? 29.543 9.044 -52.206 1.00 81.81 98 ASP A O 1
ATOM 784 N N . SER A 1 99 ? 27.580 8.225 -51.494 1.00 80.12 99 SER A N 1
ATOM 785 C CA . SER A 1 99 ? 26.835 9.464 -51.728 1.00 80.12 99 SER A CA 1
ATOM 786 C C . SER A 1 99 ? 27.326 10.627 -50.857 1.00 80.12 99 SER A C 1
ATOM 788 O O . SER A 1 99 ? 26.997 11.776 -51.139 1.00 80.12 99 SER A O 1
ATOM 790 N N . LEU A 1 100 ? 28.091 10.363 -49.791 1.00 82.31 100 LEU A N 1
ATOM 791 C CA . LEU A 1 100 ? 28.641 11.389 -48.903 1.00 82.31 100 LEU A CA 1
ATOM 792 C C . LEU A 1 100 ? 30.061 11.840 -49.265 1.00 82.31 100 LEU A C 1
ATOM 794 O O . LEU A 1 100 ? 30.491 12.860 -48.727 1.00 82.31 100 LEU A O 1
ATOM 798 N N . GLN A 1 101 ? 30.759 11.131 -50.158 1.00 83.38 101 GLN A N 1
ATOM 799 C CA . GLN A 1 101 ? 32.155 11.425 -50.509 1.00 83.38 101 GLN A CA 1
ATOM 800 C C . GLN A 1 101 ? 32.299 12.694 -51.359 1.00 83.38 101 GLN A C 1
ATOM 802 O O . GLN A 1 101 ? 33.239 13.458 -51.162 1.00 83.38 101 GLN A O 1
ATOM 807 N N . SER A 1 102 ? 31.357 12.959 -52.273 1.00 87.88 102 SER A N 1
ATOM 808 C CA . SER A 1 102 ? 31.366 14.172 -53.098 1.00 87.88 102 SER A CA 1
ATOM 809 C C . SER A 1 102 ? 30.118 15.026 -52.893 1.00 87.88 102 SER A C 1
ATOM 811 O O . SER A 1 102 ? 29.016 14.538 -52.618 1.00 87.88 102 SER A O 1
ATOM 813 N N . ARG A 1 103 ? 30.287 16.346 -53.037 1.00 85.12 103 ARG A N 1
ATOM 814 C CA . ARG A 1 103 ? 29.193 17.310 -52.871 1.00 85.12 103 ARG A CA 1
ATOM 815 C C . ARG A 1 103 ? 28.082 17.089 -53.900 1.00 85.12 103 ARG A C 1
ATOM 817 O O . ARG A 1 103 ? 26.913 17.190 -53.533 1.00 85.12 103 ARG A O 1
ATOM 824 N N . ASP A 1 104 ? 28.429 16.736 -55.134 1.00 86.06 104 ASP A N 1
ATOM 825 C CA . ASP A 1 104 ? 27.459 16.542 -56.216 1.00 86.06 104 ASP A CA 1
ATOM 826 C C . ASP A 1 104 ? 26.632 15.271 -56.025 1.00 86.06 104 ASP A C 1
ATOM 828 O O . ASP A 1 104 ? 25.403 15.332 -56.076 1.00 86.06 104 ASP A O 1
ATOM 832 N N . LYS A 1 105 ? 27.272 14.149 -55.661 1.00 87.31 105 LYS A N 1
ATOM 833 C CA . LYS A 1 105 ? 26.568 12.897 -55.331 1.00 87.31 105 LYS A CA 1
ATOM 834 C C . LYS A 1 105 ? 25.608 13.094 -54.158 1.00 87.31 105 LYS A C 1
ATOM 836 O O . LYS A 1 105 ? 24.470 12.629 -54.201 1.00 87.31 105 LYS A O 1
ATOM 841 N N . LYS A 1 106 ? 26.018 13.869 -53.149 1.00 87.75 106 LYS A N 1
ATOM 842 C CA . LYS A 1 106 ? 25.168 14.204 -52.000 1.00 87.75 106 LYS A CA 1
ATOM 843 C C . LYS A 1 106 ? 23.944 15.024 -52.394 1.00 87.75 106 LYS A C 1
ATOM 845 O O . LYS A 1 106 ? 22.867 14.833 -51.829 1.00 87.75 106 LYS A O 1
ATOM 850 N N . VAL A 1 107 ? 24.096 15.959 -53.332 1.00 88.25 107 VAL A N 1
ATOM 851 C CA . VAL A 1 107 ? 22.982 16.771 -53.838 1.00 88.25 107 VAL A CA 1
ATOM 852 C C . VAL A 1 107 ? 22.021 15.915 -54.662 1.00 88.25 107 VAL A C 1
ATOM 854 O O . VAL A 1 107 ? 20.812 16.064 -54.486 1.00 88.25 107 VAL A O 1
ATOM 857 N N . THR A 1 108 ? 22.524 15.007 -55.500 1.00 90.00 108 THR A N 1
ATOM 858 C CA . THR A 1 108 ? 21.701 14.072 -56.285 1.00 90.00 108 THR A CA 1
ATOM 859 C C . THR A 1 108 ? 20.909 13.128 -55.381 1.00 90.00 108 THR A C 1
ATOM 861 O O . THR A 1 108 ? 19.680 13.142 -55.426 1.00 90.00 108 THR A O 1
ATOM 864 N N . ALA A 1 109 ? 21.571 12.451 -54.438 1.00 89.00 109 ALA A N 1
ATOM 865 C CA . ALA A 1 109 ? 20.908 11.578 -53.468 1.00 89.00 109 ALA A CA 1
ATOM 866 C C . ALA A 1 109 ? 19.866 12.335 -52.617 1.00 89.00 109 ALA A C 1
ATOM 868 O O . ALA A 1 109 ? 18.776 11.837 -52.334 1.00 89.00 109 ALA A O 1
ATOM 869 N N . ALA A 1 110 ? 20.146 13.590 -52.239 1.00 88.94 110 ALA A N 1
ATOM 870 C CA . ALA A 1 110 ? 19.184 14.417 -51.509 1.00 88.94 110 ALA A CA 1
ATOM 871 C C . ALA A 1 110 ? 17.981 14.852 -52.369 1.00 88.94 110 ALA A C 1
ATOM 873 O O . ALA A 1 110 ? 16.891 15.045 -51.823 1.00 88.94 110 ALA A O 1
ATOM 874 N N . LYS A 1 111 ? 18.149 15.023 -53.689 1.00 90.31 111 LYS A N 1
ATOM 875 C CA . LYS A 1 111 ? 17.047 15.311 -54.625 1.00 90.31 111 LYS A CA 1
ATOM 876 C C . LYS A 1 111 ? 16.136 14.095 -54.796 1.00 90.31 111 LYS A C 1
ATOM 878 O O . LYS A 1 111 ? 14.919 14.260 -54.765 1.00 90.31 111 LYS A O 1
ATOM 883 N N . GLU A 1 112 ? 16.704 12.901 -54.899 1.00 88.94 112 GLU A N 1
ATOM 884 C CA . GLU A 1 112 ? 15.946 11.650 -55.013 1.00 88.94 112 GLU A CA 1
ATOM 885 C C . GLU A 1 112 ? 15.209 11.311 -53.710 1.00 88.94 112 GLU A C 1
ATOM 887 O O . GLU A 1 112 ? 13.999 11.081 -53.721 1.00 88.94 112 GLU A O 1
ATOM 892 N N . ALA A 1 113 ? 15.881 11.419 -52.557 1.00 88.69 113 ALA A N 1
ATOM 893 C CA . ALA A 1 113 ? 15.239 11.259 -51.250 1.00 88.69 113 ALA A CA 1
ATOM 894 C C . ALA A 1 113 ? 14.097 12.269 -51.034 1.00 88.69 113 ALA A C 1
ATOM 896 O O . ALA A 1 113 ? 13.044 11.941 -50.484 1.00 88.69 113 ALA A O 1
ATOM 897 N N . LYS A 1 114 ? 14.279 13.512 -51.501 1.00 90.19 114 LYS A N 1
ATOM 898 C CA . LYS A 1 114 ? 13.224 14.530 -51.493 1.00 90.19 114 LYS A CA 1
ATOM 899 C C . LYS A 1 114 ? 12.016 14.088 -52.329 1.00 90.19 114 LYS A C 1
ATOM 901 O O . LYS A 1 114 ? 10.898 14.246 -51.846 1.00 90.19 114 LYS A O 1
ATOM 906 N N . ALA A 1 115 ? 12.220 13.555 -53.536 1.00 88.38 115 ALA A N 1
ATOM 907 C CA . ALA A 1 115 ? 11.126 13.106 -54.399 1.00 88.38 115 ALA A CA 1
ATOM 908 C C . ALA A 1 115 ? 10.289 12.006 -53.724 1.00 88.38 115 ALA A C 1
ATOM 910 O O . ALA A 1 115 ? 9.066 12.124 -53.673 1.00 88.38 115 ALA A O 1
ATOM 911 N N . ARG A 1 116 ? 10.944 11.025 -53.086 1.00 86.88 116 ARG A N 1
ATOM 912 C CA . ARG A 1 116 ? 10.277 9.955 -52.318 1.00 86.88 116 ARG A CA 1
ATOM 913 C C . ARG A 1 116 ? 9.463 10.493 -51.136 1.00 86.88 116 ARG A C 1
ATOM 915 O O . ARG A 1 116 ? 8.337 10.058 -50.900 1.00 86.88 116 ARG A O 1
ATOM 922 N N . PHE A 1 117 ? 9.990 11.478 -50.402 1.00 85.62 117 PHE A N 1
ATOM 923 C CA . PHE A 1 117 ? 9.232 12.127 -49.325 1.00 85.62 117 PHE A CA 1
ATOM 924 C C . PHE A 1 117 ? 8.048 12.959 -49.839 1.00 85.62 117 PHE A C 1
ATOM 926 O O . PHE A 1 117 ? 7.012 13.003 -49.180 1.00 85.62 117 PHE A O 1
ATOM 933 N N . GLU A 1 118 ? 8.176 13.621 -50.991 1.00 84.12 118 GLU A N 1
ATOM 934 C CA . GLU A 1 118 ? 7.094 14.413 -51.591 1.00 84.12 118 GLU A CA 1
ATOM 935 C C . GLU A 1 118 ? 5.979 13.533 -52.167 1.00 84.12 118 GLU A C 1
ATOM 937 O O . GLU A 1 118 ? 4.802 13.834 -51.972 1.00 84.12 118 GLU A O 1
ATOM 942 N N . GLU A 1 119 ? 6.327 12.429 -52.826 1.00 83.19 119 GLU A N 1
ATOM 943 C CA . GLU A 1 119 ? 5.375 11.421 -53.301 1.00 83.19 119 GLU A CA 1
ATOM 944 C C . GLU A 1 119 ? 4.572 10.837 -52.135 1.00 83.19 119 GLU A C 1
ATOM 946 O O . GLU A 1 119 ? 3.339 10.819 -52.151 1.00 83.19 119 GLU A O 1
ATOM 951 N N . ARG A 1 120 ? 5.259 10.472 -51.050 1.00 76.00 120 ARG A N 1
ATOM 952 C CA . ARG A 1 120 ? 4.605 9.970 -49.841 1.00 76.00 120 ARG A CA 1
ATOM 953 C C . ARG A 1 120 ? 3.762 11.018 -49.125 1.00 76.00 120 ARG A C 1
ATOM 955 O O . ARG A 1 120 ? 2.761 10.676 -48.502 1.00 76.00 120 ARG A O 1
ATOM 962 N N . PHE A 1 121 ? 4.140 12.295 -49.196 1.00 73.19 121 PHE A N 1
ATOM 963 C CA . PHE A 1 121 ? 3.311 13.386 -48.685 1.00 73.19 121 PHE A CA 1
ATOM 964 C C . PHE A 1 121 ? 1.984 13.492 -49.449 1.00 73.19 121 PHE A C 1
ATOM 966 O O . PHE A 1 121 ? 0.938 13.660 -48.825 1.00 73.19 121 PHE A O 1
ATOM 973 N N . LYS A 1 122 ? 2.017 13.328 -50.778 1.00 72.62 122 LYS A N 1
ATOM 974 C CA . LYS A 1 122 ? 0.831 13.388 -51.648 1.00 72.62 122 LYS A CA 1
ATOM 975 C C . LYS A 1 122 ? -0.111 12.193 -51.482 1.00 72.62 122 LYS A C 1
ATOM 977 O O . LYS A 1 122 ? -1.317 12.383 -51.559 1.00 72.62 122 LYS A O 1
ATOM 982 N N . THR A 1 123 ? 0.409 10.993 -51.218 1.00 70.00 123 THR A N 1
ATOM 983 C CA . THR A 1 123 ? -0.407 9.769 -51.054 1.00 70.00 123 THR A CA 1
ATOM 984 C C . THR A 1 123 ? -1.156 9.684 -49.719 1.00 70.00 123 THR A C 1
ATOM 986 O O . THR A 1 123 ? -1.874 8.719 -49.482 1.00 70.00 123 THR A O 1
ATOM 989 N N . GLY A 1 124 ? -1.010 10.665 -48.820 1.00 61.41 124 GLY A N 1
ATOM 990 C CA . GLY A 1 124 ? -1.836 10.762 -47.611 1.00 61.41 124 GLY A CA 1
ATOM 991 C C . GLY A 1 124 ? -1.558 9.713 -46.526 1.00 61.41 124 GLY A C 1
ATOM 992 O O . GLY A 1 124 ? -2.200 9.754 -45.480 1.00 61.41 124 GLY A O 1
ATOM 993 N N . LYS A 1 125 ? -0.556 8.835 -46.689 1.00 56.62 125 LYS A N 1
ATOM 994 C CA . LYS A 1 125 ? -0.154 7.806 -45.701 1.00 56.62 125 LYS A CA 1
ATOM 995 C C . LYS A 1 125 ? 0.449 8.373 -44.388 1.00 56.62 125 LYS A C 1
ATOM 997 O O . LYS A 1 125 ? 1.185 7.684 -43.689 1.00 56.62 125 LYS A O 1
ATOM 1002 N N . ASN A 1 126 ? 0.173 9.634 -44.025 1.00 52.97 126 ASN A N 1
ATOM 1003 C CA . ASN A 1 126 ? 0.893 10.383 -42.991 1.00 52.97 126 ASN A CA 1
ATOM 1004 C C . ASN A 1 126 ? -0.006 10.965 -41.892 1.00 52.97 126 ASN A C 1
ATOM 1006 O O . ASN A 1 126 ? -0.438 12.112 -41.989 1.00 52.97 126 ASN A O 1
ATOM 1010 N N . ARG A 1 127 ? -0.157 10.257 -40.769 1.00 47.25 127 ARG A N 1
ATOM 1011 C CA . ARG A 1 127 ? -0.531 10.911 -39.497 1.00 47.25 127 ARG A CA 1
ATOM 1012 C C . ARG A 1 127 ? 0.670 11.240 -38.602 1.00 47.25 127 ARG A C 1
ATOM 1014 O O . ARG A 1 127 ? 0.630 12.224 -37.882 1.00 47.25 127 ARG A O 1
ATOM 1021 N N . CYS A 1 128 ? 1.784 10.507 -38.688 1.00 44.56 128 CYS A N 1
ATOM 1022 C CA . CYS A 1 128 ? 2.872 10.639 -37.705 1.00 44.56 128 CYS A CA 1
ATOM 1023 C C . CYS A 1 128 ? 4.057 11.549 -38.123 1.00 44.56 128 CYS A C 1
ATOM 1025 O O . CYS A 1 128 ? 4.610 12.302 -37.310 1.00 44.56 128 CYS A O 1
ATOM 1027 N N . GLN A 1 129 ? 4.490 11.520 -39.389 1.00 46.81 129 GLN A N 1
ATOM 1028 C CA . GLN A 1 129 ? 5.787 12.121 -39.737 1.00 46.81 129 GLN A CA 1
ATOM 1029 C C . GLN A 1 129 ? 5.754 13.651 -39.885 1.00 46.81 129 GLN A C 1
ATOM 1031 O O . GLN A 1 129 ? 6.726 14.314 -39.517 1.00 46.81 129 GLN A O 1
ATOM 1036 N N . TYR A 1 130 ? 4.630 14.222 -40.330 1.00 49.91 130 TYR A N 1
ATOM 1037 C CA . TYR A 1 130 ? 4.515 15.648 -40.678 1.00 49.91 130 TYR A CA 1
ATOM 1038 C C . TYR A 1 130 ? 3.600 16.474 -39.753 1.00 49.91 130 TYR A C 1
ATOM 1040 O O . TYR A 1 130 ? 3.485 17.677 -39.961 1.00 49.91 130 TYR A O 1
ATOM 1048 N N . VAL A 1 131 ? 2.957 15.864 -38.746 1.00 39.12 131 VAL A N 1
ATOM 1049 C CA . VAL A 1 131 ? 1.864 16.504 -37.972 1.00 39.12 131 VAL A CA 1
ATOM 1050 C C . VAL A 1 131 ? 2.318 17.176 -36.668 1.00 39.12 131 VAL A C 1
ATOM 1052 O O . VAL A 1 131 ? 1.544 17.886 -36.042 1.00 39.12 131 VAL A O 1
ATOM 1055 N N . VAL A 1 132 ? 3.584 17.066 -36.270 1.00 38.56 132 VAL A N 1
ATOM 1056 C CA . VAL A 1 132 ? 4.057 17.730 -35.043 1.00 38.56 132 VAL A CA 1
ATOM 1057 C C . VAL A 1 132 ? 4.808 18.999 -35.429 1.00 38.56 132 VAL A C 1
ATOM 1059 O O . VAL A 1 132 ? 5.820 18.918 -36.133 1.00 38.56 132 VAL A O 1
ATOM 1062 N N . ASN A 1 133 ? 4.297 20.157 -34.993 1.00 37.31 133 ASN A N 1
ATOM 1063 C CA . ASN A 1 133 ? 5.017 21.432 -35.035 1.00 37.31 133 ASN A CA 1
ATOM 1064 C C . ASN A 1 133 ? 6.458 21.222 -34.539 1.00 37.31 133 ASN A C 1
ATOM 1066 O O . ASN A 1 133 ? 6.673 20.383 -33.662 1.00 37.31 133 ASN A O 1
ATOM 1070 N N . PRO A 1 134 ? 7.460 21.933 -35.090 1.00 37.97 134 PRO A N 1
ATOM 1071 C CA . PRO A 1 134 ? 8.808 21.853 -34.549 1.00 37.97 134 PRO A CA 1
ATOM 1072 C C . PRO A 1 134 ? 8.723 22.188 -33.058 1.00 37.97 134 PRO A C 1
ATOM 1074 O O . PRO A 1 134 ? 8.354 23.307 -32.715 1.00 37.97 134 PRO A O 1
ATOM 1077 N N . LEU A 1 135 ? 9.005 21.203 -32.197 1.00 39.91 135 LEU A N 1
ATOM 1078 C CA . LEU A 1 135 ? 9.267 21.442 -30.782 1.00 39.91 135 LEU A CA 1
ATOM 1079 C C . LEU A 1 135 ? 10.275 22.591 -30.749 1.00 39.91 135 LEU A C 1
ATOM 1081 O O . LEU A 1 135 ? 11.342 22.484 -31.364 1.00 39.91 135 LEU A O 1
ATOM 1085 N N . SER A 1 136 ? 9.875 23.725 -30.172 1.00 35.28 136 SER A N 1
ATOM 1086 C CA . SER A 1 136 ? 10.732 24.899 -30.076 1.00 35.28 136 SER A CA 1
ATOM 1087 C C . SER A 1 136 ? 12.044 24.493 -29.406 1.00 35.28 136 SER A C 1
ATOM 1089 O O . SER A 1 136 ? 12.094 23.564 -28.596 1.00 35.28 136 SER A O 1
ATOM 1091 N N . ILE A 1 137 ? 13.127 25.175 -29.773 1.00 39.88 137 ILE A N 1
ATOM 1092 C CA . ILE A 1 137 ? 14.458 24.962 -29.188 1.00 39.88 137 ILE A CA 1
ATOM 1093 C C . ILE A 1 137 ? 14.410 25.081 -27.648 1.00 39.88 137 ILE A C 1
ATOM 1095 O O . ILE A 1 137 ? 15.194 24.423 -26.965 1.00 39.88 137 ILE A O 1
ATOM 1099 N N . ASP A 1 138 ? 13.424 25.800 -27.107 1.00 37.69 138 ASP A N 1
ATOM 1100 C CA . ASP A 1 138 ? 13.158 25.930 -25.671 1.00 37.69 138 ASP A CA 1
ATOM 1101 C C . ASP A 1 138 ? 12.739 24.605 -25.008 1.00 37.69 138 ASP A C 1
ATOM 1103 O O . ASP A 1 138 ? 13.228 24.278 -23.929 1.00 37.69 138 ASP A O 1
ATOM 1107 N N . ASN A 1 139 ? 11.965 23.751 -25.691 1.00 37.97 139 ASN A N 1
ATOM 1108 C CA . ASN A 1 139 ? 11.598 22.429 -25.163 1.00 37.97 139 ASN A CA 1
ATOM 1109 C C . ASN A 1 139 ? 12.778 21.442 -25.169 1.00 37.97 139 ASN A C 1
ATOM 1111 O O . ASN A 1 139 ? 12.847 20.543 -24.331 1.00 37.97 139 ASN A O 1
ATOM 1115 N N . ILE A 1 140 ? 13.737 21.617 -26.085 1.00 39.81 140 ILE A N 1
ATOM 1116 C CA . ILE A 1 140 ? 14.978 20.826 -26.097 1.00 39.81 140 ILE A CA 1
ATOM 1117 C C . ILE A 1 140 ? 15.929 21.315 -24.997 1.00 39.81 140 ILE A C 1
ATOM 1119 O O . ILE A 1 140 ? 16.609 20.491 -24.387 1.00 39.81 140 ILE A O 1
ATOM 1123 N N . ARG A 1 141 ? 15.931 22.618 -24.675 1.00 34.53 141 ARG A N 1
ATOM 1124 C CA . ARG A 1 141 ? 16.629 23.141 -23.492 1.00 34.53 141 ARG A CA 1
ATOM 1125 C C . ARG A 1 141 ? 16.054 22.573 -22.196 1.00 34.53 141 ARG A C 1
ATOM 1127 O O . ARG A 1 141 ? 16.855 22.159 -21.376 1.00 34.53 141 ARG A O 1
ATOM 1134 N N . CYS A 1 142 ? 14.736 22.427 -22.036 1.00 36.94 142 CYS A N 1
ATOM 1135 C CA . CYS A 1 142 ? 14.158 21.755 -20.857 1.00 36.94 142 CYS A CA 1
ATOM 1136 C C . CYS A 1 142 ? 14.540 20.264 -20.750 1.00 36.94 142 CYS A C 1
ATOM 1138 O O . CYS A 1 142 ? 14.792 19.768 -19.654 1.00 36.94 142 CYS A O 1
ATOM 1140 N N . LEU A 1 143 ? 14.641 19.549 -21.876 1.00 37.94 143 LEU A N 1
ATOM 1141 C CA . LEU A 1 143 ? 15.058 18.138 -21.899 1.00 37.94 143 LEU A CA 1
ATOM 1142 C C . LEU A 1 143 ? 16.569 17.942 -21.684 1.00 37.94 143 LEU A C 1
ATOM 1144 O O . LEU A 1 143 ? 16.971 16.949 -21.082 1.00 37.94 143 LEU A O 1
ATOM 1148 N N . LEU A 1 144 ? 17.409 18.879 -22.137 1.00 35.97 144 LEU A N 1
ATOM 1149 C CA . LEU A 1 144 ? 18.853 18.873 -21.870 1.00 35.97 144 LEU A CA 1
ATOM 1150 C C . LEU A 1 144 ? 19.200 19.444 -20.486 1.00 35.97 144 LEU A C 1
ATOM 1152 O O . LEU A 1 144 ? 20.130 18.943 -19.864 1.00 35.97 144 LEU A O 1
ATOM 1156 N N . LEU A 1 145 ? 18.430 20.399 -19.950 1.00 34.50 145 LEU A N 1
ATOM 1157 C CA . LEU A 1 145 ? 18.549 20.867 -18.561 1.00 34.50 145 LEU A CA 1
ATOM 1158 C C . LEU A 1 145 ? 18.257 19.737 -17.574 1.00 34.50 145 LEU A C 1
ATOM 1160 O O . LEU A 1 145 ? 18.991 19.599 -16.605 1.00 34.50 145 LEU A O 1
ATOM 1164 N N . ARG A 1 146 ? 17.307 18.839 -17.873 1.00 35.34 146 ARG A N 1
ATOM 1165 C CA . ARG A 1 146 ? 17.121 17.596 -17.098 1.00 35.34 146 ARG A CA 1
ATOM 1166 C C . ARG A 1 146 ? 18.325 16.647 -17.133 1.00 35.34 146 ARG A C 1
ATOM 1168 O O . ARG A 1 146 ? 18.444 15.810 -16.250 1.00 35.34 146 ARG A O 1
ATOM 1175 N N . ARG A 1 147 ? 19.220 16.769 -18.121 1.00 31.80 147 ARG A N 1
ATOM 1176 C CA . ARG A 1 147 ? 20.434 15.943 -18.241 1.00 31.80 147 ARG A CA 1
ATOM 1177 C C . ARG A 1 147 ? 21.694 16.635 -17.704 1.00 31.80 147 ARG A C 1
ATOM 1179 O O . ARG A 1 147 ? 22.614 15.940 -17.298 1.00 31.80 147 ARG A O 1
ATOM 1186 N N . CYS A 1 148 ? 21.723 17.970 -17.650 1.00 29.09 148 CYS A N 1
ATOM 1187 C CA . CYS A 1 148 ? 22.773 18.741 -16.965 1.00 29.09 148 CYS A CA 1
ATOM 1188 C C . CYS A 1 148 ? 22.524 18.892 -15.455 1.00 29.09 148 CYS A C 1
ATOM 1190 O O . CYS A 1 148 ? 23.487 18.902 -14.699 1.00 29.09 148 CYS A O 1
ATOM 1192 N N . LEU A 1 149 ? 21.266 18.929 -14.998 1.00 31.88 149 LEU A N 1
ATOM 1193 C CA . LEU A 1 149 ? 20.928 18.919 -13.565 1.00 31.88 149 LEU A CA 1
ATOM 1194 C C . LEU A 1 149 ? 21.264 17.586 -12.874 1.00 31.88 149 LEU A C 1
ATOM 1196 O O . LEU A 1 149 ? 21.280 17.521 -11.655 1.00 31.88 149 LEU A O 1
ATOM 1200 N N . PHE A 1 150 ? 21.606 16.551 -13.645 1.00 33.00 150 PHE A N 1
ATOM 1201 C CA . PHE A 1 150 ? 22.111 15.275 -13.137 1.00 33.00 150 PHE A CA 1
ATOM 1202 C C . PHE A 1 150 ? 23.626 15.277 -12.849 1.00 33.00 150 PHE A C 1
ATOM 1204 O O . PHE A 1 150 ? 24.178 14.224 -12.555 1.00 33.00 150 PHE A O 1
ATOM 1211 N N . ASN A 1 151 ? 24.320 16.420 -12.973 1.00 31.25 151 ASN A N 1
ATOM 1212 C CA . ASN A 1 151 ? 25.780 16.476 -12.801 1.00 31.25 151 ASN A CA 1
ATOM 1213 C C . ASN A 1 151 ? 26.320 17.736 -12.098 1.00 31.25 151 ASN A C 1
ATOM 1215 O O . ASN A 1 151 ? 27.494 18.066 -12.241 1.00 31.25 151 ASN A O 1
ATOM 1219 N N . LEU A 1 152 ? 25.493 18.443 -11.326 1.00 28.77 152 LEU A N 1
ATOM 1220 C CA . LEU A 1 152 ? 25.959 19.531 -10.462 1.00 28.77 152 LEU A CA 1
ATOM 1221 C C . LEU A 1 152 ? 25.475 19.296 -9.033 1.00 28.77 152 LEU A C 1
ATOM 1223 O O . LEU A 1 152 ? 24.434 19.785 -8.607 1.00 28.77 152 LEU A O 1
ATOM 1227 N N . SER A 1 153 ? 26.266 18.519 -8.300 1.00 34.31 153 SER A N 1
ATOM 1228 C CA . SER A 1 153 ? 26.308 18.552 -6.844 1.00 34.31 153 SER A CA 1
ATOM 1229 C C . SER A 1 153 ? 26.951 19.865 -6.378 1.00 34.31 153 SER A C 1
ATOM 1231 O O . SER A 1 153 ? 28.048 20.184 -6.837 1.00 34.31 153 SER A O 1
ATOM 1233 N N . LYS A 1 154 ? 26.308 20.529 -5.407 1.00 34.28 154 LYS A N 1
ATOM 1234 C CA . LYS A 1 154 ? 26.763 21.694 -4.615 1.00 34.28 154 LYS A CA 1
ATOM 1235 C C . LYS A 1 154 ? 26.864 23.029 -5.372 1.00 34.28 154 LYS A C 1
ATOM 1237 O O . LYS A 1 154 ? 27.774 23.214 -6.166 1.00 34.28 154 LYS A O 1
ATOM 1242 N N . VAL A 1 155 ? 25.952 23.963 -5.075 1.00 29.17 155 VAL A N 1
ATOM 1243 C CA . VAL A 1 155 ? 26.192 25.278 -4.426 1.00 29.17 155 VAL A CA 1
ATOM 1244 C C . VAL A 1 155 ? 24.827 25.963 -4.188 1.00 29.17 155 VAL A C 1
ATOM 1246 O O . VAL A 1 155 ? 23.908 25.838 -4.991 1.00 29.17 155 VAL A O 1
ATOM 1249 N N . ASP A 1 156 ? 24.750 26.618 -3.035 1.00 27.09 156 ASP A N 1
ATOM 1250 C CA . ASP A 1 156 ? 23.693 27.338 -2.319 1.00 27.09 156 ASP A CA 1
ATOM 1251 C C . ASP A 1 156 ? 22.402 27.859 -2.986 1.00 27.09 156 ASP A C 1
ATOM 1253 O O . ASP A 1 156 ? 22.336 28.394 -4.091 1.00 27.09 156 ASP A O 1
ATOM 1257 N N . MET A 1 157 ? 21.384 27.778 -2.128 1.00 31.64 157 MET A N 1
ATOM 1258 C CA . MET A 1 157 ? 20.089 28.448 -2.060 1.00 31.64 157 MET A CA 1
ATOM 1259 C C . MET A 1 157 ? 20.088 29.916 -2.528 1.00 31.64 157 MET A C 1
ATOM 1261 O O . MET A 1 157 ? 20.713 30.763 -1.900 1.00 31.64 157 MET A O 1
ATOM 1265 N N . PHE A 1 158 ? 19.273 30.246 -3.539 1.00 25.42 158 PHE A N 1
ATOM 1266 C CA . PHE A 1 158 ? 18.672 31.580 -3.686 1.00 25.42 158 PHE A CA 1
ATOM 1267 C C . PHE A 1 158 ? 17.322 31.507 -4.419 1.00 25.42 158 PHE A C 1
ATOM 1269 O O . PHE A 1 158 ? 17.198 30.924 -5.496 1.00 25.42 158 PHE A O 1
ATOM 1276 N N . CYS A 1 159 ? 16.306 32.113 -3.801 1.00 30.52 159 CYS A N 1
ATOM 1277 C CA . CYS A 1 159 ? 14.944 32.281 -4.301 1.00 30.52 159 CYS A CA 1
ATOM 1278 C C . CYS A 1 159 ? 14.890 32.920 -5.693 1.00 30.52 159 CYS A C 1
ATOM 1280 O O . CYS A 1 159 ? 15.431 34.006 -5.884 1.00 30.52 159 CYS A O 1
ATOM 1282 N N . LEU A 1 160 ? 14.109 32.337 -6.607 1.00 26.36 160 LEU A N 1
ATOM 1283 C CA . LEU A 1 160 ? 13.533 33.037 -7.759 1.00 26.36 160 LEU A CA 1
ATOM 1284 C C . LEU A 1 160 ? 12.168 32.420 -8.103 1.00 26.36 160 LEU A C 1
ATOM 1286 O O . LEU A 1 160 ? 12.072 31.372 -8.739 1.00 26.36 160 LEU A O 1
ATOM 1290 N N . SER A 1 161 ? 11.104 33.097 -7.668 1.00 28.59 161 SER A N 1
ATOM 1291 C CA . SER A 1 161 ? 9.733 32.867 -8.128 1.00 28.59 161 SER A CA 1
ATOM 1292 C C . SER A 1 161 ? 9.631 33.120 -9.631 1.00 28.59 161 SER A C 1
ATOM 1294 O O . SER A 1 161 ? 9.815 34.248 -10.082 1.00 28.59 161 SER A O 1
ATOM 1296 N N . PHE A 1 162 ? 9.247 32.101 -10.398 1.00 26.19 162 PHE A N 1
ATOM 1297 C CA . PHE A 1 162 ? 8.688 32.272 -11.738 1.00 26.19 162 PHE A CA 1
ATOM 1298 C C . PHE A 1 162 ? 7.325 31.581 -11.793 1.00 26.19 162 PHE A C 1
ATOM 1300 O O . PHE A 1 162 ? 7.227 30.357 -11.828 1.00 26.19 162 PHE A O 1
ATOM 1307 N N . SER A 1 163 ? 6.258 32.383 -11.795 1.00 27.94 163 SER A N 1
ATOM 1308 C CA . SER A 1 163 ? 4.905 31.922 -12.114 1.00 27.94 163 SER A CA 1
ATOM 1309 C C . SER A 1 163 ? 4.821 31.598 -13.605 1.00 27.94 163 SER A C 1
ATOM 1311 O O . SER A 1 163 ? 4.887 32.502 -14.437 1.00 27.94 163 SER A O 1
ATOM 1313 N N . LEU A 1 164 ? 4.651 30.322 -13.956 1.00 24.92 164 LEU A N 1
ATOM 1314 C CA . LEU A 1 164 ? 4.340 29.901 -15.321 1.00 24.92 164 LEU A CA 1
ATOM 1315 C C . LEU A 1 164 ? 2.851 29.535 -15.404 1.00 24.92 164 LEU A C 1
ATOM 1317 O O . LEU A 1 164 ? 2.432 28.483 -14.933 1.00 24.92 164 LEU A O 1
ATOM 1321 N N . HIS A 1 165 ? 2.045 30.415 -16.002 1.00 24.45 165 HIS A N 1
ATOM 1322 C CA . HIS A 1 165 ? 0.665 30.106 -16.382 1.00 24.45 165 HIS A CA 1
ATOM 1323 C C . HIS A 1 165 ? 0.670 29.133 -17.570 1.00 24.45 165 HIS A C 1
ATOM 1325 O O . HIS A 1 165 ? 1.085 29.495 -18.672 1.00 24.45 165 HIS A O 1
ATOM 1331 N N . ILE A 1 166 ? 0.188 27.906 -17.366 1.00 25.56 166 ILE A N 1
ATOM 1332 C CA . ILE A 1 166 ? -0.098 26.954 -18.445 1.00 25.56 166 ILE A CA 1
ATOM 1333 C C . ILE A 1 166 ? -1.599 27.022 -18.739 1.00 25.56 166 ILE A C 1
ATOM 1335 O O . ILE A 1 166 ? -2.414 26.509 -17.980 1.00 25.56 166 ILE A O 1
ATOM 1339 N N . VAL A 1 167 ? -1.965 27.641 -19.863 1.00 22.97 167 VAL A N 1
ATOM 1340 C CA . VAL A 1 167 ? -3.310 27.531 -20.448 1.00 22.97 167 VAL A CA 1
ATOM 1341 C C . VAL A 1 167 ? -3.320 26.300 -21.356 1.00 22.97 167 VAL A C 1
ATOM 1343 O O . VAL A 1 167 ? -2.674 26.292 -22.406 1.00 22.97 167 VAL A O 1
ATOM 1346 N N . VAL A 1 168 ? -4.023 25.240 -20.951 1.00 24.36 168 VAL A N 1
ATOM 1347 C CA . VAL A 1 168 ? -4.213 24.027 -21.762 1.00 24.36 168 VAL A CA 1
ATOM 1348 C C . VAL A 1 168 ? -5.452 24.205 -22.642 1.00 24.36 168 VAL A C 1
ATOM 1350 O O . VAL A 1 168 ? -6.571 24.231 -22.145 1.00 24.36 168 VAL A O 1
ATOM 1353 N N . PHE A 1 169 ? -5.267 24.307 -23.961 1.00 23.86 169 PHE A N 1
ATOM 1354 C CA . PHE A 1 169 ? -6.365 24.207 -24.931 1.00 23.86 169 PHE A CA 1
ATOM 1355 C C . PHE A 1 169 ? -6.623 22.734 -25.278 1.00 23.86 169 PHE A C 1
ATOM 1357 O O . PHE A 1 169 ? -5.767 22.082 -25.880 1.00 23.86 169 PHE A O 1
ATOM 1364 N N . PHE A 1 170 ? -7.815 22.224 -24.962 1.00 23.06 170 PHE A N 1
ATOM 1365 C CA . PHE A 1 170 ? -8.324 20.967 -25.520 1.00 23.06 170 PHE A CA 1
ATOM 1366 C C . PHE A 1 170 ? -8.939 21.216 -26.910 1.00 23.06 170 PHE A C 1
ATOM 1368 O O . PHE A 1 170 ? -9.757 22.126 -27.051 1.00 23.06 170 PHE A O 1
ATOM 1375 N N . PRO A 1 171 ? -8.607 20.430 -27.953 1.00 27.42 171 PRO A N 1
ATOM 1376 C CA . PRO A 1 171 ? -9.359 20.446 -29.198 1.00 27.42 171 PRO A CA 1
ATOM 1377 C C . PRO A 1 171 ? -10.529 19.457 -29.091 1.00 27.42 171 PRO A C 1
ATOM 1379 O O . PRO A 1 171 ? -10.314 18.246 -29.071 1.00 27.42 171 PRO A O 1
ATOM 1382 N N . LEU A 1 172 ? -11.762 19.964 -29.037 1.00 28.33 172 LEU A N 1
ATOM 1383 C CA . LEU A 1 172 ? -12.963 19.136 -29.185 1.00 28.33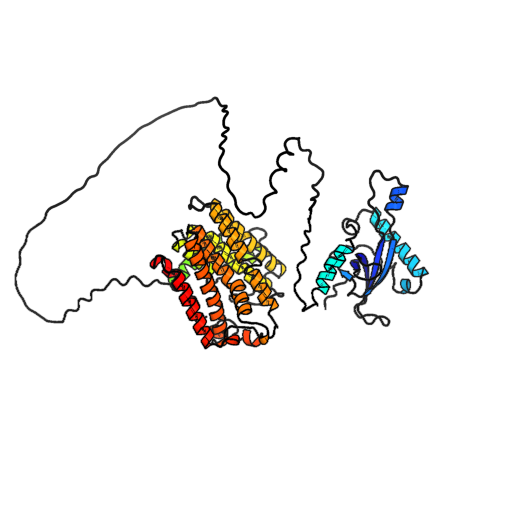 172 LEU A CA 1
ATOM 1384 C C . LEU A 1 172 ? -13.224 18.804 -30.672 1.00 28.33 172 LEU A C 1
ATOM 1386 O O . LEU A 1 172 ? -12.875 19.609 -31.545 1.00 28.33 172 LEU A O 1
ATOM 1390 N N . PRO A 1 173 ? -13.809 17.632 -30.991 1.00 28.81 173 PRO A N 1
ATOM 1391 C CA . PRO A 1 173 ? -14.088 17.226 -32.364 1.00 28.81 173 PRO A CA 1
ATOM 1392 C C . PRO A 1 173 ? -15.242 18.039 -32.959 1.00 28.81 173 PRO A C 1
ATOM 1394 O O . PRO A 1 173 ? -16.267 18.266 -32.322 1.00 28.81 173 PRO A O 1
ATOM 1397 N N . SER A 1 174 ? -15.081 18.458 -34.211 1.00 35.22 174 SER A N 1
ATOM 1398 C CA . SER A 1 174 ? -16.097 19.175 -34.973 1.00 35.2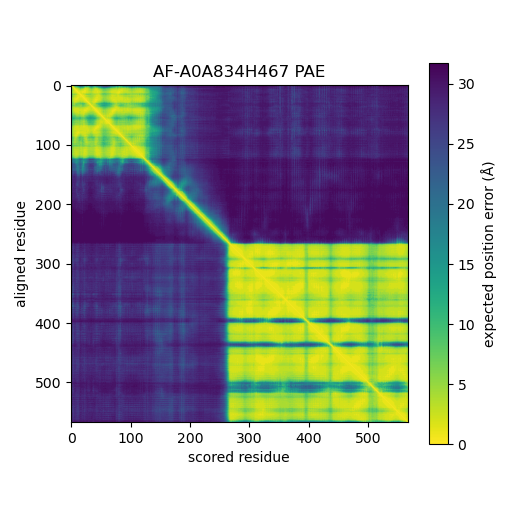2 174 SER A CA 1
ATOM 1399 C C . SER A 1 174 ? -17.128 18.200 -35.544 1.00 35.22 174 SER A C 1
ATOM 1401 O O . SER A 1 174 ? -16.900 17.690 -36.636 1.00 35.22 174 SER A O 1
ATOM 1403 N N . GLU A 1 175 ? -18.209 17.935 -34.811 1.00 36.19 175 GLU A N 1
ATOM 1404 C CA . GLU A 1 175 ? -19.534 17.556 -35.344 1.00 36.19 175 GLU A CA 1
ATOM 1405 C C . GLU A 1 175 ? -20.537 17.398 -34.187 1.00 36.19 175 GLU A C 1
ATOM 1407 O O . GLU A 1 175 ? -20.861 16.293 -33.769 1.00 36.19 175 GLU A O 1
ATOM 1412 N N . MET A 1 176 ? -21.013 18.517 -33.627 1.00 31.33 176 MET A N 1
ATOM 1413 C CA . MET A 1 176 ? -22.247 18.542 -32.831 1.00 31.33 176 MET A CA 1
ATOM 1414 C C . MET A 1 176 ? -22.746 19.991 -32.712 1.00 31.33 176 MET A C 1
ATOM 1416 O O . MET A 1 176 ? -22.010 20.863 -32.253 1.00 31.33 176 MET A O 1
ATOM 1420 N N . GLN A 1 177 ? -23.957 20.270 -33.201 1.00 33.03 177 GLN A N 1
ATOM 1421 C CA . GLN A 1 177 ? -24.632 21.560 -33.020 1.00 33.03 177 GLN A CA 1
ATOM 1422 C C . GLN A 1 177 ? -25.308 21.565 -31.645 1.00 33.03 177 GLN A C 1
ATOM 1424 O O . GLN A 1 177 ? -26.100 20.670 -31.367 1.00 33.03 177 GLN A O 1
ATOM 1429 N N . TRP A 1 178 ? -25.014 22.569 -30.819 1.00 32.75 178 TRP A N 1
ATOM 1430 C CA . TRP A 1 178 ? -25.665 22.792 -29.524 1.00 32.75 178 TRP A CA 1
ATOM 1431 C C . TRP A 1 178 ? -26.363 24.158 -29.521 1.00 32.75 178 TRP A C 1
ATOM 1433 O O . TRP A 1 178 ? -25.901 25.087 -30.187 1.00 32.75 178 TRP A O 1
ATOM 1443 N N . SER A 1 179 ? -27.497 24.248 -28.824 1.00 35.62 179 SER A N 1
ATOM 1444 C CA . SER A 1 179 ? -28.342 25.447 -28.705 1.00 35.62 179 SER A CA 1
ATOM 1445 C C . SER A 1 179 ? -27.892 26.372 -27.566 1.00 35.62 179 SER A C 1
ATOM 1447 O O . SER A 1 179 ? -27.251 25.920 -26.622 1.00 35.62 179 SER A O 1
ATOM 1449 N N . ASP A 1 180 ? -28.283 27.651 -27.615 1.00 34.81 180 ASP A N 1
ATOM 1450 C CA . ASP A 1 180 ? -27.806 28.754 -26.752 1.00 34.81 180 ASP A CA 1
ATOM 1451 C C . ASP A 1 180 ? -28.013 28.600 -25.223 1.00 34.81 180 ASP A C 1
ATOM 1453 O O . ASP A 1 180 ? -27.602 29.473 -24.460 1.00 34.81 180 ASP A O 1
ATOM 1457 N N . GLN A 1 181 ? -28.592 27.499 -24.734 1.00 36.28 181 GLN A N 1
ATOM 1458 C CA . GLN A 1 181 ? -28.693 27.207 -23.296 1.00 36.28 181 GLN A CA 1
ATOM 1459 C C . GLN A 1 181 ? -27.480 26.455 -22.714 1.00 36.28 181 GLN A C 1
ATOM 1461 O O . GLN A 1 181 ? -27.274 26.513 -21.503 1.00 36.28 181 GLN A O 1
ATOM 1466 N N . ASP A 1 182 ? -26.613 25.850 -23.536 1.00 33.47 182 ASP A N 1
ATOM 1467 C CA . ASP A 1 182 ? -25.451 25.079 -23.047 1.00 33.47 182 ASP A CA 1
ATOM 1468 C C . ASP A 1 182 ? -24.211 25.939 -22.725 1.00 33.47 182 ASP A C 1
ATOM 1470 O O . ASP A 1 182 ? -23.232 25.458 -22.153 1.00 33.47 182 ASP A O 1
ATOM 1474 N N . ILE A 1 183 ? -24.234 27.236 -23.054 1.00 37.41 183 ILE A N 1
ATOM 1475 C CA . ILE A 1 183 ? -23.085 28.145 -22.882 1.00 37.41 183 ILE A CA 1
ATOM 1476 C C . ILE A 1 183 ? -23.003 28.728 -21.454 1.00 37.41 183 ILE A C 1
ATOM 1478 O O . ILE A 1 183 ? -21.932 29.148 -21.019 1.00 37.41 183 ILE A O 1
ATOM 1482 N N . LEU A 1 184 ? -24.088 28.697 -20.675 1.00 30.05 184 LEU A N 1
ATOM 1483 C CA . LEU A 1 184 ? -24.157 29.359 -19.362 1.00 30.05 184 LEU A CA 1
ATOM 1484 C C . LEU A 1 184 ? -23.642 28.526 -18.172 1.00 30.05 184 LEU A C 1
ATOM 1486 O O . LEU A 1 184 ? -23.459 29.075 -17.089 1.00 30.05 184 LEU A O 1
ATOM 1490 N N . LEU A 1 185 ? -23.346 27.236 -18.353 1.00 30.72 185 LEU A N 1
ATOM 1491 C CA . LEU A 1 185 ? -22.897 26.349 -17.264 1.00 30.72 185 LEU A CA 1
ATOM 1492 C C . LEU A 1 185 ? -21.370 26.189 -17.150 1.00 30.72 185 LEU A C 1
ATOM 1494 O O . LEU A 1 185 ? -20.890 25.618 -16.176 1.00 30.72 185 LEU A O 1
ATOM 1498 N N . ALA A 1 186 ? -20.587 26.738 -18.084 1.00 29.55 186 ALA A N 1
ATOM 1499 C CA . ALA A 1 186 ? -19.124 26.606 -18.092 1.00 29.55 186 ALA A CA 1
ATOM 1500 C C . ALA A 1 186 ? -18.365 27.811 -17.493 1.00 29.55 186 ALA A C 1
ATOM 1502 O O . ALA A 1 186 ? -17.145 27.894 -17.626 1.00 29.55 186 ALA A O 1
ATOM 1503 N N . GLN A 1 187 ? -19.062 28.759 -16.854 1.00 30.58 187 GLN A N 1
ATOM 1504 C CA . GLN A 1 187 ? -18.476 30.033 -16.406 1.00 30.58 187 GLN A CA 1
ATOM 1505 C C . GLN A 1 187 ? -18.476 30.272 -14.890 1.00 30.58 187 GLN A C 1
ATOM 1507 O O . GLN A 1 187 ? -18.121 31.364 -14.450 1.00 30.58 187 GLN A O 1
ATOM 1512 N N . LEU A 1 188 ? -18.784 29.260 -14.077 1.00 27.80 188 LEU A N 1
ATOM 1513 C CA . LEU A 1 188 ? -18.625 29.336 -12.625 1.00 27.80 188 LEU A CA 1
ATOM 1514 C C . LEU A 1 188 ? -17.552 28.344 -12.153 1.00 27.80 188 LEU A C 1
ATOM 1516 O O . LEU A 1 188 ? -17.570 27.188 -12.557 1.00 27.80 188 LEU A O 1
ATOM 1520 N N . VAL A 1 189 ? -16.686 28.808 -11.242 1.00 25.25 189 VAL A N 1
ATOM 1521 C CA . VAL A 1 189 ? -15.591 28.103 -10.536 1.00 25.25 189 VAL A CA 1
ATOM 1522 C C . VAL A 1 189 ? -14.202 28.211 -11.188 1.00 25.25 189 VAL A C 1
ATOM 1524 O O . VAL A 1 189 ? -13.741 27.266 -11.807 1.00 25.25 189 VAL A O 1
ATOM 1527 N N . VAL A 1 190 ? -13.505 29.339 -10.963 1.00 24.16 190 VAL A N 1
ATOM 1528 C CA . VAL A 1 190 ? -12.121 29.396 -10.422 1.00 24.16 190 VAL A CA 1
ATOM 1529 C C . VAL A 1 190 ? -11.881 30.797 -9.836 1.00 24.16 190 VAL A C 1
ATOM 1531 O O . VAL A 1 190 ? -11.581 31.720 -10.583 1.00 24.16 190 VAL A O 1
ATOM 1534 N N . THR A 1 191 ? -11.958 30.935 -8.509 1.00 26.27 191 THR A N 1
ATOM 1535 C CA . THR A 1 191 ? -11.114 31.838 -7.695 1.00 26.27 191 THR A CA 1
ATOM 1536 C C . THR A 1 191 ? -11.434 31.625 -6.217 1.00 26.27 191 THR A C 1
ATOM 1538 O O . THR A 1 191 ? -12.532 31.958 -5.804 1.00 26.27 191 THR A O 1
ATOM 1541 N N . MET A 1 192 ? -10.485 31.113 -5.422 1.00 26.31 192 MET A N 1
ATOM 1542 C CA . MET A 1 192 ? -10.140 31.622 -4.080 1.00 26.31 192 MET A CA 1
ATOM 1543 C C . MET A 1 192 ? -8.785 31.038 -3.639 1.00 26.31 192 MET A C 1
ATOM 1545 O O . MET A 1 192 ? -8.537 29.841 -3.747 1.00 26.31 192 MET A O 1
ATOM 1549 N N . SER A 1 193 ? -7.910 31.938 -3.189 1.00 27.67 193 SER A N 1
ATOM 1550 C CA . SER A 1 193 ? -6.559 31.715 -2.663 1.00 27.67 193 SER A CA 1
ATOM 1551 C C . SER A 1 193 ? -6.585 31.737 -1.129 1.00 27.67 193 SER A C 1
ATOM 1553 O O . SER A 1 193 ? -7.466 32.361 -0.540 1.00 27.67 193 SER A O 1
ATOM 1555 N N . ALA A 1 194 ? -5.592 31.087 -0.512 1.00 30.92 194 ALA A N 1
ATOM 1556 C CA . ALA A 1 194 ? -5.302 31.052 0.925 1.00 30.92 194 ALA A CA 1
ATOM 1557 C C . ALA A 1 194 ? -5.312 32.454 1.580 1.00 30.92 194 ALA A C 1
ATOM 1559 O O . ALA A 1 194 ? -4.889 33.428 0.955 1.00 30.92 194 ALA A O 1
ATOM 1560 N N . GLY A 1 195 ? -5.827 32.550 2.813 1.00 27.67 195 GLY A N 1
ATOM 1561 C CA . GLY A 1 195 ? -6.314 33.805 3.400 1.00 27.67 195 GLY A CA 1
ATOM 1562 C C . GLY A 1 195 ? -5.510 34.439 4.537 1.00 27.67 195 GLY A C 1
ATOM 1563 O O . GLY A 1 195 ? -4.387 34.041 4.813 1.00 27.67 195 GLY A O 1
ATOM 1564 N N . ASN A 1 196 ? -6.123 35.446 5.179 1.00 27.19 196 ASN A N 1
ATOM 1565 C CA . ASN A 1 196 ? -6.215 35.636 6.636 1.00 27.19 196 ASN A CA 1
ATOM 1566 C C . ASN A 1 196 ? -7.073 36.876 7.004 1.00 27.19 196 ASN A C 1
ATOM 1568 O O . ASN A 1 196 ? -6.897 37.943 6.428 1.00 27.19 196 ASN A O 1
ATOM 1572 N N . LEU A 1 197 ? -7.969 36.679 7.984 1.00 26.89 197 LEU A N 1
ATOM 1573 C CA . LEU A 1 197 ? -8.578 37.597 8.976 1.00 26.89 197 LEU A CA 1
ATOM 1574 C C . LEU A 1 197 ? -8.926 39.064 8.616 1.00 26.89 197 LEU A C 1
ATOM 1576 O O . LEU A 1 197 ? -8.067 39.937 8.572 1.00 26.89 197 LEU A O 1
ATOM 1580 N N . SER A 1 198 ? -10.225 39.389 8.615 1.00 25.23 198 SER A N 1
ATOM 1581 C CA . SER A 1 198 ? -10.871 40.259 9.628 1.00 25.23 198 SER A CA 1
ATOM 1582 C C . SER A 1 198 ? -12.370 40.444 9.330 1.00 25.23 198 SER A C 1
ATOM 1584 O O . SER A 1 198 ? -12.834 40.204 8.220 1.00 25.23 198 SER A O 1
ATOM 1586 N N . ALA A 1 199 ? -13.117 40.773 10.383 1.00 26.27 199 ALA A N 1
ATOM 1587 C CA . ALA A 1 199 ? -14.572 40.853 10.497 1.00 26.27 199 ALA A CA 1
ATOM 1588 C C . ALA A 1 199 ? -15.317 41.556 9.344 1.00 26.27 199 ALA A C 1
ATOM 1590 O O . ALA A 1 199 ? -14.813 42.525 8.791 1.00 26.27 199 ALA A O 1
ATOM 1591 N N . ILE A 1 200 ? -16.566 41.137 9.090 1.00 25.94 200 ILE A N 1
ATOM 1592 C CA . ILE A 1 200 ? -17.781 41.981 9.098 1.00 25.94 200 ILE A CA 1
ATOM 1593 C C . ILE A 1 200 ? -19.027 41.107 8.838 1.00 25.94 200 ILE A C 1
ATOM 1595 O O . ILE A 1 200 ? -19.005 40.105 8.132 1.00 25.94 200 ILE A O 1
ATOM 1599 N N . SER A 1 201 ? -20.093 41.507 9.521 1.00 23.17 201 SER A N 1
ATOM 1600 C CA . SER A 1 201 ? -21.426 40.944 9.731 1.00 23.17 201 SER A CA 1
ATOM 1601 C C . SER A 1 201 ? -22.283 40.583 8.505 1.00 23.17 201 SER A C 1
ATOM 1603 O O . SER A 1 201 ? -22.320 41.321 7.528 1.00 23.17 201 SER A O 1
ATOM 1605 N N . CYS A 1 202 ? -23.069 39.509 8.684 1.00 22.58 202 CYS A N 1
ATOM 1606 C CA . CYS A 1 202 ? -24.511 39.340 8.412 1.00 22.58 202 CYS A CA 1
ATOM 1607 C C . CYS A 1 202 ? -25.164 40.232 7.341 1.00 22.58 202 CYS A C 1
ATOM 1609 O O . CYS A 1 202 ? -25.236 41.428 7.570 1.00 22.58 202 CYS A O 1
ATOM 1611 N N . TRP A 1 203 ? -25.784 39.636 6.309 1.00 22.67 203 TRP A N 1
ATOM 1612 C CA . TRP A 1 203 ? -27.155 39.959 5.865 1.00 22.67 203 TRP A CA 1
ATOM 1613 C C . TRP A 1 203 ? -27.797 38.743 5.172 1.00 22.67 203 TRP A C 1
ATOM 1615 O O . TRP A 1 203 ? -27.246 38.149 4.249 1.00 22.67 203 TRP A O 1
ATOM 1625 N N . VAL A 1 204 ? -28.982 38.391 5.667 1.00 23.23 204 VAL A N 1
ATOM 1626 C CA . VAL A 1 204 ? -29.966 37.458 5.108 1.00 23.23 204 VAL A CA 1
ATOM 1627 C C . VAL A 1 204 ? -30.636 38.104 3.897 1.00 23.23 204 VAL A C 1
ATOM 1629 O O . VAL A 1 204 ? -31.098 39.232 4.032 1.00 23.23 204 VAL A O 1
ATOM 1632 N N . VAL A 1 205 ? -30.815 37.376 2.788 1.00 23.75 205 VAL A N 1
ATOM 1633 C CA . VAL A 1 205 ? -31.977 37.563 1.897 1.00 23.75 205 VAL A CA 1
ATOM 1634 C C . VAL A 1 205 ? -32.446 36.207 1.364 1.00 23.75 205 VAL A C 1
ATOM 1636 O O . VAL A 1 205 ? -31.774 35.544 0.578 1.00 23.75 205 VAL A O 1
ATOM 1639 N N . GLN A 1 206 ? -33.632 35.818 1.830 1.00 24.98 206 GLN A N 1
ATOM 1640 C CA . GLN A 1 206 ? -34.501 34.779 1.287 1.00 24.98 206 GLN A CA 1
ATOM 1641 C C . GLN A 1 206 ? -34.903 35.097 -0.156 1.00 24.98 206 GLN A C 1
ATOM 1643 O O . GLN A 1 206 ? -35.261 36.235 -0.432 1.00 24.98 206 GLN A O 1
ATOM 1648 N N . THR A 1 207 ? -35.007 34.085 -1.020 1.00 24.06 207 THR A N 1
ATOM 1649 C CA . THR A 1 207 ? -36.069 34.026 -2.044 1.00 24.06 207 THR A CA 1
ATOM 1650 C C . THR A 1 207 ? -36.391 32.569 -2.424 1.00 24.06 207 THR A C 1
ATOM 1652 O O . THR A 1 207 ? -35.696 31.912 -3.187 1.00 24.06 207 THR A O 1
ATOM 1655 N N . LEU A 1 208 ? -37.488 32.069 -1.861 1.00 23.06 208 LEU A N 1
ATOM 1656 C CA . LEU A 1 208 ? -38.488 31.192 -2.494 1.00 23.06 208 LEU A CA 1
ATOM 1657 C C . LEU A 1 208 ? -39.793 32.033 -2.537 1.00 23.06 208 LEU A C 1
ATOM 1659 O O . LEU A 1 208 ? -39.808 33.058 -1.845 1.00 23.06 208 LEU A O 1
ATOM 1663 N N . PRO A 1 209 ? -40.911 31.657 -3.205 1.00 34.81 209 PRO A N 1
ATOM 1664 C CA . PRO A 1 209 ? -41.235 30.431 -3.963 1.00 34.81 209 PRO A CA 1
ATOM 1665 C C . PRO A 1 209 ? -42.015 30.692 -5.288 1.00 34.81 209 PRO A C 1
ATOM 1667 O O . PRO A 1 209 ? -42.387 31.819 -5.577 1.00 34.81 209 PRO A O 1
ATOM 1670 N N . MET A 1 210 ? -42.351 29.635 -6.046 1.00 22.47 210 MET A N 1
ATOM 1671 C CA . MET A 1 210 ? -43.642 29.432 -6.763 1.00 22.47 210 MET A CA 1
ATOM 1672 C C . MET A 1 210 ? -43.642 27.993 -7.323 1.00 22.47 210 MET A C 1
ATOM 1674 O O . MET A 1 210 ? -42.853 27.677 -8.202 1.00 22.47 210 MET A O 1
ATOM 1678 N N . VAL A 1 211 ? -44.284 26.999 -6.698 1.00 24.78 211 VAL A N 1
ATOM 1679 C CA . VAL A 1 211 ? -45.715 26.622 -6.778 1.00 24.78 211 VAL A CA 1
ATOM 1680 C C . VAL A 1 211 ? -46.268 26.567 -8.208 1.00 24.78 211 VAL A C 1
ATOM 1682 O O . VAL A 1 211 ? -46.624 27.592 -8.777 1.00 24.78 211 VAL A O 1
ATOM 1685 N N . SER A 1 212 ? -46.435 25.351 -8.741 1.00 25.33 212 SER A N 1
ATOM 1686 C CA . SER A 1 212 ? -47.563 24.992 -9.618 1.00 25.33 212 SER A CA 1
ATOM 1687 C C . SER A 1 212 ? -47.744 23.464 -9.744 1.00 25.33 212 SER A C 1
ATOM 1689 O O . SER A 1 212 ? -46.948 22.753 -10.343 1.00 25.33 212 SER A O 1
ATOM 1691 N N . LEU A 1 213 ? -48.842 22.979 -9.166 1.00 26.31 213 LEU A N 1
ATOM 1692 C CA . LEU A 1 213 ? -49.630 21.783 -9.515 1.00 26.31 213 LEU A CA 1
ATOM 1693 C C . LEU A 1 213 ? -51.097 22.218 -9.312 1.00 26.31 213 LEU A C 1
ATOM 1695 O O . LEU A 1 213 ? -51.306 23.036 -8.406 1.00 26.31 213 LEU A O 1
ATOM 1699 N N . PRO A 1 214 ? -52.106 21.754 -10.094 1.00 34.44 214 PRO A N 1
ATOM 1700 C CA . PRO A 1 214 ? -52.629 20.367 -9.995 1.00 34.44 214 PRO A CA 1
ATOM 1701 C C . PRO A 1 214 ? -53.269 19.763 -11.301 1.00 34.44 214 PRO A C 1
ATOM 1703 O O . PRO A 1 214 ? -53.729 20.501 -12.160 1.00 34.44 214 PRO A O 1
ATOM 1706 N N . SER A 1 215 ? -53.169 18.436 -11.558 1.00 26.94 215 SER A N 1
ATOM 1707 C CA . SER A 1 215 ? -54.197 17.342 -11.423 1.00 26.94 215 SER A CA 1
ATOM 1708 C C . SER A 1 215 ? -54.954 16.966 -12.741 1.00 26.94 215 SER A C 1
ATOM 1710 O O . SER A 1 215 ? -54.744 17.651 -13.735 1.00 26.94 215 SER A O 1
ATOM 1712 N N . PRO A 1 216 ? -55.871 15.954 -12.820 1.00 40.88 216 PRO A N 1
ATOM 1713 C CA . PRO A 1 216 ? -55.804 14.513 -12.453 1.00 40.88 216 PRO A CA 1
ATOM 1714 C C . PRO A 1 216 ? -56.492 13.526 -13.464 1.00 40.88 216 PRO A C 1
ATOM 1716 O O . PRO A 1 216 ? -57.303 13.925 -14.293 1.00 40.88 216 PRO A O 1
ATOM 1719 N N . SER A 1 217 ? -56.258 12.206 -13.332 1.00 24.33 217 SER A N 1
ATOM 1720 C CA . SER A 1 217 ? -57.191 11.043 -13.522 1.00 24.33 217 SER A CA 1
ATOM 1721 C C . SER A 1 217 ? -56.350 9.760 -13.726 1.00 24.33 217 SER A C 1
ATOM 1723 O O . SER A 1 217 ? -55.305 9.824 -14.351 1.00 24.33 217 SER A O 1
ATOM 1725 N N . MET A 1 218 ? -56.628 8.574 -13.168 1.00 23.56 218 MET A N 1
ATOM 1726 C CA . MET A 1 218 ? -57.885 7.826 -13.103 1.00 23.56 218 MET A CA 1
ATOM 1727 C C . MET A 1 218 ? -57.847 6.767 -11.969 1.00 23.56 218 MET A C 1
ATOM 1729 O O . MET A 1 218 ? -56.819 6.145 -11.713 1.00 23.56 218 MET A O 1
ATOM 1733 N N . ARG A 1 219 ? -58.994 6.569 -11.301 1.00 23.30 219 ARG A N 1
ATOM 1734 C CA . ARG A 1 219 ? -59.283 5.572 -10.246 1.00 23.30 219 ARG A CA 1
ATOM 1735 C C . ARG A 1 219 ? -59.671 4.196 -10.810 1.00 23.30 219 ARG A C 1
ATOM 1737 O O . ARG A 1 219 ? -60.353 4.155 -11.827 1.00 23.30 219 ARG A O 1
ATOM 1744 N N . ARG A 1 220 ? -59.422 3.138 -10.019 1.00 23.12 220 ARG A N 1
ATOM 1745 C CA . ARG A 1 220 ? -60.278 1.963 -9.656 1.00 23.12 220 ARG A CA 1
ATOM 1746 C C . ARG A 1 220 ? -59.560 1.301 -8.448 1.00 23.12 220 ARG A C 1
ATOM 1748 O O . ARG A 1 220 ? -58.381 1.027 -8.587 1.00 23.12 220 ARG A O 1
ATOM 1755 N N . SER A 1 221 ? -60.024 1.236 -7.189 1.00 23.73 221 SER A N 1
ATOM 1756 C CA . SER A 1 221 ? -61.265 0.752 -6.535 1.00 23.73 221 SER A CA 1
ATOM 1757 C C . SER A 1 221 ? -61.542 -0.742 -6.751 1.00 23.73 221 SER A C 1
ATOM 1759 O O . SER A 1 221 ? -61.540 -1.138 -7.907 1.00 23.73 221 SER A O 1
ATOM 1761 N N . ILE A 1 222 ? -61.888 -1.625 -5.796 1.00 26.23 222 ILE A N 1
ATOM 1762 C CA . ILE A 1 222 ? -62.005 -1.734 -4.310 1.00 26.23 222 ILE A CA 1
ATOM 1763 C C . ILE A 1 222 ? -62.240 -3.251 -4.042 1.00 26.23 222 ILE A C 1
ATOM 1765 O O . ILE A 1 222 ? -62.753 -3.923 -4.938 1.00 26.23 222 ILE A O 1
ATOM 1769 N N . SER A 1 223 ? -61.964 -3.741 -2.818 1.00 24.12 223 SER A N 1
ATOM 1770 C CA . SER A 1 223 ? -62.683 -4.796 -2.030 1.00 24.12 223 SER A CA 1
ATOM 1771 C C . SER A 1 223 ? -61.728 -5.859 -1.450 1.00 24.12 223 SER A C 1
ATOM 1773 O O . SER A 1 223 ? -60.763 -6.208 -2.113 1.00 24.12 223 SER A O 1
ATOM 1775 N N . ASN A 1 224 ? -61.888 -6.453 -0.260 1.00 24.86 224 ASN A N 1
ATOM 1776 C CA . ASN A 1 224 ? -62.682 -6.227 0.959 1.00 24.86 224 ASN A CA 1
ATOM 1777 C C . ASN A 1 224 ? -62.072 -7.124 2.085 1.00 24.86 224 ASN A C 1
ATOM 1779 O O . ASN A 1 224 ? -61.445 -8.134 1.789 1.00 24.86 224 ASN A O 1
ATOM 1783 N N . PHE A 1 225 ? -62.277 -6.713 3.345 1.00 23.70 225 PHE A N 1
ATOM 1784 C CA . PHE A 1 225 ? -61.984 -7.295 4.691 1.00 23.70 225 PHE A CA 1
ATOM 1785 C C . PHE A 1 225 ? -62.524 -8.744 4.963 1.00 23.70 225 PHE A C 1
ATOM 1787 O O . PHE A 1 225 ? -63.166 -9.249 4.042 1.00 23.70 225 PHE A O 1
ATOM 1794 N N . PRO A 1 226 ? -62.426 -9.404 6.177 1.00 39.06 226 PRO A N 1
ATOM 1795 C CA . PRO A 1 226 ? -62.047 -8.926 7.544 1.00 39.06 226 PRO A CA 1
ATOM 1796 C C . PRO A 1 226 ? -61.227 -9.843 8.530 1.00 39.06 226 PRO A C 1
ATOM 1798 O O . PRO A 1 226 ? -61.114 -11.049 8.360 1.00 39.06 226 PRO A O 1
ATOM 1801 N N . LEU A 1 227 ? -60.733 -9.192 9.610 1.00 27.31 227 LEU A N 1
ATOM 1802 C CA . LEU A 1 227 ? -60.596 -9.516 11.068 1.00 27.31 227 LEU A CA 1
ATOM 1803 C C . LEU A 1 227 ? -60.478 -10.955 11.642 1.00 27.31 227 LEU A C 1
ATOM 1805 O O . LEU A 1 227 ? -61.370 -11.772 11.453 1.00 27.31 227 LEU A O 1
ATOM 1809 N N . SER A 1 228 ? -59.563 -11.128 12.624 1.00 24.56 228 SER A N 1
ATOM 1810 C CA . SER A 1 228 ? -59.899 -11.597 13.997 1.00 24.56 228 SER A CA 1
ATOM 1811 C C . SER A 1 228 ? -58.778 -11.337 15.041 1.00 24.56 228 SER A C 1
ATOM 1813 O O . SER A 1 228 ? -57.596 -11.343 14.706 1.00 24.56 228 SER A O 1
ATOM 1815 N N . LEU A 1 229 ? -59.187 -11.086 16.294 1.00 27.14 229 LEU A N 1
ATOM 1816 C CA . LEU A 1 229 ? -58.429 -10.699 17.501 1.00 27.14 229 LEU A CA 1
ATOM 1817 C C . LEU A 1 229 ? -57.851 -11.892 18.296 1.00 27.14 229 LEU A C 1
ATOM 1819 O O . LEU A 1 229 ? -58.446 -12.965 18.267 1.00 27.14 229 LEU A O 1
ATOM 1823 N N . SER A 1 230 ? -56.830 -11.659 19.145 1.00 24.69 230 SER A N 1
ATOM 1824 C CA . SER A 1 230 ? -56.888 -11.914 20.613 1.00 24.69 230 SER A CA 1
ATOM 1825 C C . SER A 1 230 ? -55.608 -11.499 21.369 1.00 24.69 230 SER A C 1
ATOM 1827 O O . SER A 1 230 ? -54.495 -11.838 20.984 1.00 24.69 230 SER A O 1
ATOM 1829 N N . PHE A 1 231 ? -55.811 -10.774 22.475 1.00 27.80 231 PHE A N 1
ATOM 1830 C CA . PHE A 1 231 ? -54.854 -10.388 23.525 1.00 27.80 231 PHE A CA 1
ATOM 1831 C C . PHE A 1 231 ? -54.747 -11.480 24.608 1.00 27.80 231 PHE A C 1
ATOM 1833 O O . PHE A 1 231 ? -55.778 -12.078 24.901 1.00 27.80 231 PHE A O 1
ATOM 1840 N N . HIS A 1 232 ? -53.597 -11.628 25.294 1.00 26.92 232 HIS A N 1
ATOM 1841 C CA . HIS A 1 232 ? -53.482 -11.586 26.776 1.00 26.92 232 HIS A CA 1
ATOM 1842 C C . HIS A 1 232 ? -52.042 -11.813 27.300 1.00 26.92 232 HIS A C 1
ATOM 1844 O O . HIS A 1 232 ? -51.350 -12.746 26.910 1.00 26.92 232 HIS A O 1
ATOM 1850 N N . ASN A 1 233 ? -51.653 -10.966 28.255 1.00 29.42 233 ASN A N 1
ATOM 1851 C CA . ASN A 1 233 ? -50.608 -11.098 29.286 1.00 29.42 233 ASN A CA 1
ATOM 1852 C C . ASN A 1 233 ? -51.315 -10.670 30.599 1.00 29.42 233 ASN A C 1
ATOM 1854 O O . ASN A 1 233 ? -52.179 -9.789 30.478 1.00 29.42 233 ASN A O 1
ATOM 1858 N N . PRO A 1 234 ? -51.062 -11.228 31.810 1.00 42.31 234 PRO A N 1
ATOM 1859 C CA . PRO A 1 234 ? -49.991 -10.689 32.678 1.00 42.31 234 PRO A CA 1
ATOM 1860 C C . PRO A 1 234 ? -49.405 -11.642 33.776 1.00 42.31 234 PRO A C 1
ATOM 1862 O O . PRO A 1 234 ? -49.954 -12.689 34.104 1.00 42.31 234 PRO A O 1
ATOM 1865 N N . ASN A 1 235 ? -48.287 -11.214 34.386 1.00 30.52 235 ASN A N 1
ATOM 1866 C CA . ASN A 1 235 ? -47.715 -11.607 35.711 1.00 30.52 235 ASN A CA 1
ATOM 1867 C C . ASN A 1 235 ? -48.475 -10.882 36.879 1.00 30.52 235 ASN A C 1
ATOM 1869 O O . ASN A 1 235 ? -49.291 -10.038 36.499 1.00 30.52 235 ASN A O 1
ATOM 1873 N N . PRO A 1 236 ? -48.236 -11.022 38.234 1.00 46.16 236 PRO A N 1
ATOM 1874 C CA . PRO A 1 236 ? -47.026 -11.463 39.001 1.00 46.16 236 PRO A CA 1
ATOM 1875 C C . PRO A 1 236 ? -47.209 -12.226 40.388 1.00 46.16 236 PRO A C 1
ATOM 1877 O O . PRO A 1 236 ? -48.312 -12.356 40.894 1.00 46.16 236 PRO A O 1
ATOM 1880 N N . LYS A 1 237 ? -46.070 -12.694 40.982 1.00 27.22 237 LYS A N 1
ATOM 1881 C CA . LYS A 1 237 ? -45.575 -12.985 42.399 1.00 27.22 237 LYS A CA 1
ATOM 1882 C C . LYS A 1 237 ? -46.478 -12.835 43.686 1.00 27.22 237 LYS A C 1
ATOM 1884 O O . LYS A 1 237 ? -47.451 -12.100 43.607 1.00 27.22 237 LYS A O 1
ATOM 1889 N N . PRO A 1 238 ? -46.029 -13.175 44.949 1.00 48.28 238 PRO A N 1
ATOM 1890 C CA . PRO A 1 238 ? -45.214 -14.289 45.550 1.00 48.28 238 PRO A CA 1
ATOM 1891 C C . PRO A 1 238 ? -45.678 -14.793 46.980 1.00 48.28 238 PRO A C 1
ATOM 1893 O O . PRO A 1 238 ? -46.445 -14.101 47.635 1.00 48.28 238 PRO A O 1
ATOM 1896 N N . SER A 1 239 ? -45.112 -15.887 47.559 1.00 25.75 239 SER A N 1
ATOM 1897 C CA . SER A 1 239 ? -44.966 -16.092 49.045 1.00 25.75 239 SER A CA 1
ATOM 1898 C C . SER A 1 239 ? -44.155 -17.350 49.486 1.00 25.75 239 SER A C 1
ATOM 1900 O O . SER A 1 239 ? -44.379 -18.439 48.968 1.00 25.75 239 SER A O 1
ATOM 1902 N N . ARG A 1 240 ? -43.250 -17.195 50.481 1.00 26.80 240 ARG A N 1
ATOM 1903 C CA . ARG A 1 240 ? -42.623 -18.225 51.382 1.00 26.80 240 ARG A CA 1
ATOM 1904 C C . ARG A 1 240 ? -43.512 -18.424 52.655 1.00 26.80 240 ARG A C 1
ATOM 1906 O O . ARG A 1 240 ? -44.544 -17.755 52.663 1.00 26.80 240 ARG A O 1
ATOM 1913 N N . PRO A 1 241 ? -43.163 -19.139 53.773 1.00 41.75 241 PRO A N 1
ATOM 1914 C CA . PRO A 1 241 ? -42.006 -19.998 54.164 1.00 41.75 241 PRO A CA 1
ATOM 1915 C C . PRO A 1 241 ? -42.407 -21.329 54.885 1.00 41.75 241 PRO A C 1
ATOM 1917 O O . PRO A 1 241 ? -43.590 -21.607 54.994 1.00 41.75 241 PRO A O 1
ATOM 1920 N N . ILE A 1 242 ? -41.452 -22.133 55.401 1.00 29.27 242 ILE A N 1
ATOM 1921 C CA . ILE A 1 242 ? -41.483 -22.839 56.719 1.00 29.27 242 ILE A CA 1
ATOM 1922 C C . ILE A 1 242 ? -40.095 -23.451 57.021 1.00 29.27 242 ILE A C 1
ATOM 1924 O O . ILE A 1 242 ? -39.346 -23.817 56.118 1.00 29.27 242 ILE A O 1
ATOM 1928 N N . SER A 1 243 ? -39.758 -23.470 58.311 1.00 24.28 243 SER A N 1
ATOM 1929 C CA . SER A 1 243 ? -38.460 -23.692 58.949 1.00 24.28 243 SER A CA 1
ATOM 1930 C C . SER A 1 243 ? -38.302 -25.059 59.643 1.00 24.28 243 SER A C 1
ATOM 1932 O O . SER A 1 243 ? -39.280 -25.758 59.882 1.00 24.28 243 SER A O 1
ATOM 1934 N N . CYS A 1 244 ? -37.063 -25.283 60.109 1.00 25.05 244 CYS A N 1
ATOM 1935 C CA . CYS A 1 244 ? -36.608 -26.031 61.299 1.00 25.05 244 CYS A CA 1
ATOM 1936 C C . CYS A 1 244 ? -35.930 -27.413 61.126 1.00 25.05 244 CYS A C 1
ATOM 1938 O O . CYS A 1 244 ? -36.507 -28.401 60.695 1.00 25.05 244 CYS A O 1
ATOM 1940 N N . SER A 1 245 ? -34.664 -27.392 61.559 1.00 25.30 245 SER A N 1
ATOM 1941 C CA . SER A 1 245 ? -33.655 -28.405 61.927 1.00 25.30 245 SER A CA 1
ATOM 1942 C C . SER A 1 245 ? -34.019 -29.211 63.202 1.00 25.30 245 SER A C 1
ATOM 1944 O O . SER A 1 245 ? -35.121 -28.991 63.703 1.00 25.30 245 SER A O 1
ATOM 1946 N N . PRO A 1 246 ? -33.116 -29.978 63.880 1.00 44.12 246 PRO A N 1
ATOM 1947 C CA . PRO A 1 246 ? -31.789 -30.549 63.536 1.00 44.12 246 PRO A CA 1
ATOM 1948 C C . PRO A 1 246 ? -31.657 -32.069 63.867 1.00 44.12 246 PRO A C 1
ATOM 1950 O O . PRO A 1 246 ? -32.506 -32.617 64.557 1.00 44.12 246 PRO A O 1
ATOM 1953 N N . LEU A 1 247 ? -30.550 -32.731 63.479 1.00 27.78 247 LEU A N 1
ATOM 1954 C CA . LEU A 1 247 ? -29.847 -33.726 64.324 1.00 27.78 247 LEU A CA 1
ATOM 1955 C C . LEU A 1 247 ? -28.432 -34.070 63.785 1.00 27.78 247 LEU A C 1
ATOM 1957 O O . LEU A 1 247 ? -28.242 -34.438 62.631 1.00 27.78 247 LEU A O 1
ATOM 1961 N N . SER A 1 248 ? -27.475 -33.884 64.699 1.00 27.45 248 SER A N 1
ATOM 1962 C CA . SER A 1 248 ? -26.049 -34.274 64.823 1.00 27.45 248 SER A CA 1
ATOM 1963 C C . SER A 1 248 ? -25.783 -35.779 64.571 1.00 27.45 248 SER A C 1
ATOM 1965 O O . SER A 1 248 ? -26.706 -36.559 64.759 1.00 27.45 248 SER A O 1
ATOM 1967 N N . ALA A 1 249 ? -24.609 -36.352 64.255 1.00 27.30 249 ALA A N 1
ATOM 1968 C CA . ALA A 1 249 ? -23.241 -35.973 63.867 1.00 27.30 249 ALA A CA 1
ATOM 1969 C C . ALA A 1 249 ? -22.499 -37.287 63.506 1.00 27.30 249 ALA A C 1
ATOM 1971 O O . ALA A 1 249 ? -22.754 -38.309 64.140 1.00 27.30 249 ALA A O 1
ATOM 1972 N N . SER A 1 250 ? -21.508 -37.276 62.605 1.00 29.92 250 SER A N 1
ATOM 1973 C CA . SER A 1 250 ? -20.106 -37.556 62.985 1.00 29.92 250 SER A CA 1
ATOM 1974 C C . SER A 1 250 ? -19.123 -37.235 61.858 1.00 29.92 250 SER A C 1
ATOM 1976 O O . SER A 1 250 ? -19.396 -37.435 60.679 1.00 29.92 250 SER A O 1
ATOM 1978 N N . ALA A 1 251 ? -17.990 -36.678 62.274 1.00 29.17 251 ALA A N 1
ATOM 1979 C CA . ALA A 1 251 ? -16.958 -36.041 61.477 1.00 29.17 251 ALA A CA 1
ATOM 1980 C C . ALA A 1 251 ? -15.971 -37.020 60.825 1.00 29.17 251 ALA A C 1
ATOM 1982 O O . ALA A 1 251 ? -15.543 -37.980 61.459 1.00 29.17 251 ALA A O 1
ATOM 1983 N N . ILE A 1 252 ? -15.483 -36.657 59.636 1.00 28.67 252 ILE A N 1
ATOM 1984 C CA . ILE A 1 252 ? -14.078 -36.846 59.256 1.00 28.67 252 ILE A CA 1
ATOM 1985 C C . ILE A 1 252 ? -13.599 -35.516 58.667 1.00 28.67 252 ILE A C 1
ATOM 1987 O O . ILE A 1 252 ? -14.140 -35.024 57.680 1.00 28.67 252 ILE A O 1
ATOM 1991 N N . LEU A 1 253 ? -12.608 -34.914 59.327 1.00 30.11 253 LEU A N 1
ATOM 1992 C CA . LEU A 1 253 ? -11.906 -33.726 58.859 1.00 30.11 253 LEU A CA 1
ATOM 1993 C C . LEU A 1 253 ? -11.147 -34.032 57.564 1.00 30.11 253 LEU A C 1
ATOM 1995 O O . LEU A 1 253 ? -10.274 -34.898 57.535 1.00 30.11 253 LEU A O 1
ATOM 1999 N N . THR A 1 254 ? -11.335 -33.204 56.544 1.00 30.80 254 THR A N 1
ATOM 2000 C CA . THR A 1 254 ? -10.216 -32.776 55.698 1.00 30.80 254 THR A CA 1
ATOM 2001 C C . THR A 1 254 ? -10.454 -31.321 55.312 1.00 30.80 254 THR A C 1
ATOM 2003 O O . THR A 1 254 ? -11.571 -30.926 54.996 1.00 30.80 254 THR A O 1
ATOM 2006 N N . LYS A 1 255 ? -9.416 -30.503 55.497 1.00 29.56 255 LYS A N 1
ATOM 2007 C CA . LYS A 1 255 ? -9.439 -29.037 55.486 1.00 29.56 255 LYS A CA 1
ATOM 2008 C C . LYS A 1 255 ? -10.150 -28.448 54.264 1.00 29.56 255 LYS A C 1
ATOM 2010 O O . LYS A 1 255 ? -9.860 -28.820 53.133 1.00 29.56 255 LYS A O 1
ATOM 2015 N N . GLN A 1 256 ? -10.997 -27.458 54.534 1.00 29.11 256 GLN A N 1
ATOM 2016 C CA . GLN A 1 256 ? -11.481 -26.485 53.563 1.00 29.11 256 GLN A CA 1
ATOM 2017 C C . GLN A 1 256 ? -10.304 -25.738 52.925 1.00 29.11 256 GLN A C 1
ATOM 2019 O O . GLN A 1 256 ? -9.458 -25.198 53.636 1.00 29.11 256 GLN A O 1
ATOM 2024 N N . GLN A 1 257 ? -10.322 -25.642 51.600 1.00 26.81 257 GLN A N 1
ATOM 2025 C CA . GLN A 1 257 ? -10.018 -24.403 50.895 1.00 26.81 257 GLN A CA 1
ATOM 2026 C C . GLN A 1 257 ? -11.104 -24.236 49.835 1.00 26.81 257 GLN A C 1
ATOM 2028 O O . GLN A 1 257 ? -11.092 -24.874 48.786 1.00 26.81 257 GLN A O 1
ATOM 2033 N N . GLU A 1 258 ? -12.096 -23.416 50.174 1.00 28.53 258 GLU A N 1
ATOM 2034 C CA . GLU A 1 258 ? -12.905 -22.715 49.189 1.00 28.53 258 GLU A CA 1
ATOM 2035 C C . GLU A 1 258 ? -11.948 -21.795 48.428 1.00 28.53 258 GLU A C 1
ATOM 2037 O O . GLU A 1 258 ? -11.578 -20.723 48.900 1.00 28.53 258 GLU A O 1
ATOM 2042 N N . GLU A 1 259 ? -11.474 -22.246 47.270 1.00 27.53 259 GLU A N 1
ATOM 2043 C CA . GLU A 1 259 ? -10.964 -21.321 46.272 1.00 27.53 259 GLU A CA 1
ATOM 2044 C C . GLU A 1 259 ? -12.179 -20.632 45.654 1.00 27.53 259 GLU A C 1
ATOM 2046 O O . GLU A 1 259 ? -12.847 -21.170 44.766 1.00 27.53 259 GLU A O 1
ATOM 2051 N N . GLU A 1 260 ? -12.466 -19.422 46.135 1.00 30.86 260 GLU A N 1
ATOM 2052 C CA . GLU A 1 260 ? -13.097 -18.391 45.323 1.00 30.86 260 GLU A CA 1
ATOM 2053 C C . GLU A 1 260 ? -12.308 -18.299 44.012 1.00 30.86 260 GLU A C 1
ATOM 2055 O O . GLU A 1 260 ? -11.284 -17.621 43.904 1.00 30.86 260 GLU A O 1
ATOM 2060 N N . LYS A 1 261 ? -12.768 -19.017 42.984 1.00 30.25 261 LYS A N 1
ATOM 2061 C CA . LYS A 1 261 ? -12.366 -18.742 41.613 1.00 30.25 261 LYS A CA 1
ATOM 2062 C C . LYS A 1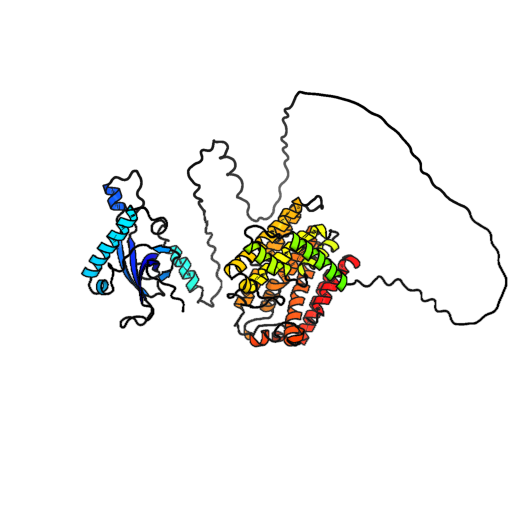 261 ? -12.947 -17.383 41.265 1.00 30.25 261 LYS A C 1
ATOM 2064 O O . LYS A 1 261 ? -14.048 -17.286 40.728 1.00 30.25 261 LYS A O 1
ATOM 2069 N N . ALA A 1 262 ? -12.179 -16.341 41.573 1.00 32.44 262 ALA A N 1
ATOM 2070 C CA . ALA A 1 262 ? -12.235 -15.088 40.852 1.00 32.44 262 ALA A CA 1
ATOM 2071 C C . ALA A 1 262 ? -12.352 -15.447 39.368 1.00 32.44 262 ALA A C 1
ATOM 2073 O O . ALA A 1 262 ? -11.490 -16.144 38.820 1.00 32.44 262 ALA A O 1
ATOM 2074 N N . VAL A 1 263 ? -13.466 -15.056 38.753 1.00 34.03 263 VAL A N 1
ATOM 2075 C CA . VAL A 1 263 ? -13.661 -15.154 37.311 1.00 34.03 263 VAL A CA 1
ATOM 2076 C C . VAL A 1 263 ? -12.588 -14.260 36.702 1.00 34.03 263 VAL A C 1
ATOM 2078 O O . VAL A 1 263 ? -12.767 -13.053 36.576 1.00 34.03 263 VAL A O 1
ATOM 2081 N N . LYS A 1 264 ? -11.415 -14.839 36.428 1.00 35.16 264 LYS A N 1
ATOM 2082 C CA . LYS A 1 264 ? -10.406 -14.213 35.586 1.00 35.16 264 LYS A CA 1
ATOM 2083 C C . LYS A 1 264 ? -11.071 -14.068 34.232 1.00 35.16 264 LYS A C 1
ATOM 2085 O O . LYS A 1 264 ? -11.385 -15.071 33.591 1.00 35.16 264 LYS A O 1
ATOM 2090 N N . ASP A 1 265 ? -11.344 -12.824 33.876 1.00 44.25 265 ASP A N 1
ATOM 2091 C CA . ASP A 1 265 ? -11.764 -12.414 32.549 1.00 44.25 265 ASP A CA 1
ATOM 2092 C C . ASP A 1 265 ? -10.951 -13.201 31.499 1.00 44.25 265 ASP A C 1
ATOM 2094 O O . ASP A 1 265 ? -9.723 -13.304 31.644 1.00 44.25 265 ASP A O 1
ATOM 2098 N N . PRO A 1 266 ? -11.590 -13.894 30.535 1.00 54.25 266 PRO A N 1
ATOM 2099 C CA . PRO A 1 266 ? -10.874 -14.766 29.617 1.00 54.25 266 PRO A CA 1
ATOM 2100 C C . PRO A 1 266 ? -9.823 -13.960 28.854 1.00 54.25 266 PRO A C 1
ATOM 2102 O O . PRO A 1 266 ? -10.141 -13.080 28.060 1.00 54.25 266 PRO A O 1
ATOM 2105 N N . GLN A 1 267 ? -8.554 -14.284 29.106 1.00 76.75 267 GLN A N 1
ATOM 2106 C CA . GLN A 1 267 ? -7.397 -13.707 28.432 1.00 76.75 267 GLN A CA 1
ATOM 2107 C C . GLN A 1 267 ? -7.636 -13.667 26.913 1.00 76.75 267 GLN A C 1
ATOM 2109 O O . GLN A 1 267 ? -7.899 -14.702 26.299 1.00 76.75 267 GLN A O 1
ATOM 2114 N N . PHE A 1 268 ? -7.557 -12.474 26.311 1.00 88.75 268 PHE A N 1
ATOM 2115 C CA . PHE A 1 268 ? -7.819 -12.262 24.885 1.00 88.75 268 PHE A CA 1
ATOM 2116 C C . PHE A 1 268 ? -7.012 -13.237 24.009 1.00 88.75 268 PHE A C 1
ATOM 2118 O O . PHE A 1 268 ? -5.779 -13.192 23.964 1.00 88.75 268 PHE A O 1
ATOM 2125 N N . ASN A 1 269 ? -7.708 -14.127 23.290 1.00 93.38 269 ASN A N 1
ATOM 2126 C CA . ASN A 1 269 ? -7.072 -15.118 22.423 1.00 93.38 269 ASN A CA 1
ATOM 2127 C C . ASN A 1 269 ? -6.671 -14.495 21.079 1.00 93.38 269 ASN A C 1
ATOM 2129 O O . ASN A 1 269 ? -7.398 -14.556 20.083 1.00 93.38 269 ASN A O 1
ATOM 2133 N N . PHE A 1 270 ? -5.470 -13.918 21.047 1.00 92.25 270 PHE A N 1
ATOM 2134 C CA . PHE A 1 270 ? -4.927 -13.248 19.867 1.00 92.25 270 PHE A CA 1
ATOM 2135 C C . PHE A 1 270 ? -4.850 -14.153 18.627 1.00 92.25 270 PHE A C 1
ATOM 2137 O O . PHE A 1 270 ? -5.199 -13.731 17.525 1.00 92.25 270 PHE A O 1
ATOM 2144 N N . LYS A 1 271 ? -4.425 -15.413 18.786 1.00 92.00 271 LYS A N 1
ATOM 2145 C CA . LYS A 1 271 ? -4.247 -16.331 17.651 1.00 92.00 271 LYS A CA 1
ATOM 2146 C C . LYS A 1 271 ? -5.581 -16.645 16.979 1.00 92.00 271 LYS A C 1
ATOM 2148 O O . LYS A 1 271 ? -5.678 -16.609 15.754 1.00 92.00 271 LYS A O 1
ATOM 2153 N N . GLU A 1 272 ? -6.604 -16.932 17.775 1.00 94.69 272 GLU A N 1
ATOM 2154 C CA . GLU A 1 272 ? -7.954 -17.184 17.273 1.00 94.69 272 GLU A CA 1
ATOM 2155 C C . GLU A 1 272 ? -8.555 -15.936 16.617 1.00 94.69 272 GLU A C 1
ATOM 2157 O O . GLU A 1 272 ? -9.122 -16.033 15.527 1.00 94.69 272 GLU A O 1
ATOM 2162 N N . TYR A 1 273 ? -8.353 -14.756 17.217 1.00 95.00 273 TYR A N 1
ATOM 2163 C CA . TYR A 1 273 ? -8.767 -13.480 16.630 1.00 95.00 273 TYR A CA 1
ATOM 2164 C C . TYR A 1 273 ? -8.148 -13.267 15.240 1.00 95.00 273 TYR A C 1
ATOM 2166 O O . TYR A 1 273 ? -8.877 -13.026 14.276 1.00 95.00 273 TYR A O 1
ATOM 2174 N N . MET A 1 274 ? -6.826 -13.433 15.112 1.00 94.06 274 MET A N 1
ATOM 2175 C CA . MET A 1 274 ? -6.114 -13.277 13.840 1.00 94.06 274 MET A CA 1
ATOM 2176 C C . MET A 1 274 ? -6.621 -14.247 12.773 1.00 94.06 274 MET A C 1
ATOM 2178 O O . MET A 1 274 ? -6.883 -13.831 11.646 1.00 94.06 274 MET A O 1
ATOM 2182 N N . VAL A 1 275 ? -6.801 -15.527 13.117 1.00 94.19 275 VAL A N 1
ATOM 2183 C CA . VAL A 1 275 ? -7.300 -16.543 12.176 1.00 94.19 275 VAL A CA 1
ATOM 2184 C C . VAL A 1 275 ? -8.720 -16.214 11.718 1.00 94.19 275 VAL A C 1
ATOM 2186 O O . VAL A 1 275 ? -8.999 -16.232 10.518 1.00 94.19 275 VAL A O 1
ATOM 2189 N N . ARG A 1 276 ? -9.616 -15.863 12.649 1.00 96.25 276 ARG A N 1
ATOM 2190 C CA . ARG A 1 276 ? -11.006 -15.514 12.333 1.00 96.25 276 ARG A CA 1
ATOM 2191 C C . ARG A 1 276 ? -11.084 -14.309 11.398 1.00 96.25 276 ARG A C 1
ATOM 2193 O O . ARG A 1 276 ? -11.755 -14.381 10.369 1.00 96.25 276 ARG A O 1
ATOM 2200 N N . LYS A 1 277 ? -10.371 -13.227 11.720 1.00 96.19 277 LYS A N 1
ATOM 2201 C CA . LYS A 1 277 ? -10.373 -12.003 10.908 1.00 96.19 277 LYS A CA 1
ATOM 2202 C C . LYS A 1 277 ? -9.691 -12.216 9.556 1.00 96.19 277 LYS A C 1
ATOM 2204 O O . LYS A 1 277 ? -10.221 -11.778 8.540 1.00 96.19 277 LYS A O 1
ATOM 2209 N N . ALA A 1 278 ? -8.579 -12.954 9.503 1.00 95.44 278 ALA A N 1
ATOM 2210 C CA . ALA A 1 278 ? -7.926 -13.297 8.240 1.00 95.44 278 ALA A CA 1
ATOM 2211 C C . ALA A 1 278 ? -8.848 -14.106 7.314 1.00 95.44 278 ALA A C 1
ATOM 2213 O O . ALA A 1 278 ? -8.877 -13.844 6.113 1.00 95.44 278 ALA A O 1
ATOM 2214 N N . ASN A 1 279 ? -9.629 -15.048 7.853 1.00 96.06 279 ASN A N 1
ATOM 2215 C CA . ASN A 1 279 ? -10.608 -15.811 7.075 1.00 96.06 279 ASN A CA 1
ATOM 2216 C C . ASN A 1 279 ? -11.722 -14.917 6.514 1.00 96.06 279 ASN A C 1
ATOM 2218 O O . ASN A 1 279 ? -12.018 -15.014 5.325 1.00 96.06 279 ASN A O 1
ATOM 2222 N N . SER A 1 280 ? -12.276 -14.019 7.336 1.00 96.56 280 SER A N 1
ATOM 2223 C CA . SER A 1 280 ? -13.283 -13.029 6.917 1.00 96.56 280 SER A CA 1
ATOM 2224 C C . SER A 1 280 ? -12.764 -12.149 5.769 1.00 96.56 280 SER A C 1
ATOM 2226 O O . SER A 1 280 ? -13.381 -12.045 4.706 1.00 96.56 280 SER A O 1
ATOM 2228 N N . VAL A 1 281 ? -11.546 -11.619 5.918 1.00 97.19 281 VAL A N 1
ATOM 2229 C CA . VAL A 1 281 ? -10.875 -10.813 4.887 1.00 97.19 281 VAL A CA 1
ATOM 2230 C C . VAL A 1 281 ? -10.625 -11.620 3.613 1.00 97.19 281 VAL A C 1
ATOM 2232 O O . VAL A 1 281 ? -10.894 -11.129 2.522 1.00 97.19 281 VAL A O 1
ATOM 2235 N N . ASN A 1 282 ? -10.134 -12.859 3.717 1.00 96.81 282 ASN A N 1
ATOM 2236 C CA . ASN A 1 282 ? -9.884 -13.705 2.547 1.00 96.81 282 ASN A CA 1
ATOM 2237 C C . ASN A 1 282 ? -11.175 -13.995 1.765 1.00 96.81 282 ASN A C 1
ATOM 2239 O O . ASN A 1 282 ? -11.152 -13.937 0.539 1.00 96.81 282 ASN A O 1
ATOM 2243 N N . GLN A 1 283 ? -12.288 -14.262 2.456 1.00 96.25 283 GLN A N 1
ATOM 2244 C CA . GLN A 1 283 ? -13.595 -14.460 1.822 1.00 96.25 283 GLN A CA 1
ATOM 2245 C C . GLN A 1 283 ? -14.060 -13.193 1.094 1.00 96.25 283 GLN A C 1
ATOM 2247 O O . GLN A 1 283 ? -14.481 -13.262 -0.060 1.00 96.25 283 GLN A O 1
ATOM 2252 N N . SER A 1 284 ? -13.928 -12.028 1.733 1.00 95.56 284 SER A N 1
ATOM 2253 C CA . SER A 1 284 ? -14.302 -10.748 1.125 1.00 95.56 284 SER A CA 1
ATOM 2254 C C . SER A 1 284 ? -13.420 -10.389 -0.080 1.00 95.56 284 SER A C 1
ATOM 2256 O O . SER A 1 284 ? -13.930 -9.944 -1.107 1.00 95.56 284 SER A O 1
ATOM 2258 N N . LEU A 1 285 ? -12.106 -10.630 -0.008 1.00 96.38 285 LEU A N 1
ATOM 2259 C CA . LEU A 1 285 ? -11.181 -10.420 -1.129 1.00 96.38 285 LEU A CA 1
ATOM 2260 C C . LEU A 1 285 ? -11.496 -11.335 -2.315 1.00 96.38 285 LEU A C 1
ATOM 2262 O O . LEU A 1 285 ? -11.475 -10.881 -3.460 1.00 96.38 285 LEU A O 1
ATOM 2266 N N . ASP A 1 286 ? -11.788 -12.608 -2.044 1.00 96.44 286 ASP A N 1
ATOM 2267 C CA . ASP A 1 286 ? -12.139 -13.580 -3.077 1.00 96.44 286 ASP A CA 1
ATOM 2268 C C . ASP A 1 286 ? -13.429 -13.182 -3.806 1.00 96.44 286 ASP A C 1
ATOM 2270 O O . ASP A 1 286 ? -13.462 -13.157 -5.038 1.00 96.44 286 ASP A O 1
ATOM 2274 N N . ALA A 1 287 ? -14.451 -12.770 -3.048 1.00 94.94 287 ALA A N 1
ATOM 2275 C CA . ALA A 1 287 ? -15.709 -12.268 -3.591 1.00 94.94 287 ALA A CA 1
ATOM 2276 C C . ALA A 1 287 ? -15.548 -10.938 -4.350 1.00 94.94 287 ALA A C 1
ATOM 2278 O O . ALA A 1 287 ? -16.229 -10.711 -5.350 1.00 94.94 287 ALA A O 1
ATOM 2279 N N . ALA A 1 288 ? -14.648 -10.057 -3.900 1.00 93.69 288 ALA A N 1
ATOM 2280 C CA . ALA A 1 288 ? -14.450 -8.740 -4.498 1.00 93.69 288 ALA A CA 1
ATOM 2281 C C . ALA A 1 288 ? -13.792 -8.792 -5.885 1.00 93.69 288 ALA A C 1
ATOM 2283 O O . ALA A 1 288 ? -14.034 -7.902 -6.696 1.00 93.69 288 ALA A O 1
ATOM 2284 N N . VAL A 1 289 ? -12.967 -9.803 -6.175 1.00 95.00 289 VAL A N 1
ATOM 2285 C CA . VAL A 1 289 ? -12.221 -9.897 -7.443 1.00 95.00 289 VAL A CA 1
ATOM 2286 C C . VAL A 1 289 ? -12.617 -11.169 -8.199 1.00 95.00 289 VAL A C 1
ATOM 2288 O O . VAL A 1 289 ? -11.809 -12.092 -8.280 1.00 95.00 289 VAL A O 1
ATOM 2291 N N . PRO A 1 290 ? -13.837 -11.277 -8.756 1.00 95.31 290 PRO A N 1
ATOM 2292 C CA . PRO A 1 290 ? -14.239 -12.458 -9.517 1.00 95.31 290 PRO A CA 1
ATOM 2293 C C . PRO A 1 290 ? -13.458 -12.573 -10.836 1.00 95.31 290 PRO A C 1
ATOM 2295 O O . PRO A 1 290 ? -12.991 -11.579 -11.398 1.00 95.31 290 PRO A O 1
ATOM 2298 N N . LEU A 1 291 ? -13.345 -13.795 -11.364 1.00 95.00 291 LEU A N 1
ATOM 2299 C CA . LEU A 1 291 ? -12.816 -14.018 -12.710 1.00 95.00 291 LEU A CA 1
ATOM 2300 C C . LEU A 1 291 ? -13.822 -13.517 -13.751 1.00 95.00 291 LEU A C 1
ATOM 2302 O O . LEU A 1 291 ? -14.956 -13.989 -13.807 1.00 95.00 291 LEU A O 1
ATOM 2306 N N . ARG A 1 292 ? -13.396 -12.560 -14.576 1.00 92.88 292 ARG A N 1
ATOM 2307 C CA . ARG A 1 292 ? -14.180 -11.982 -15.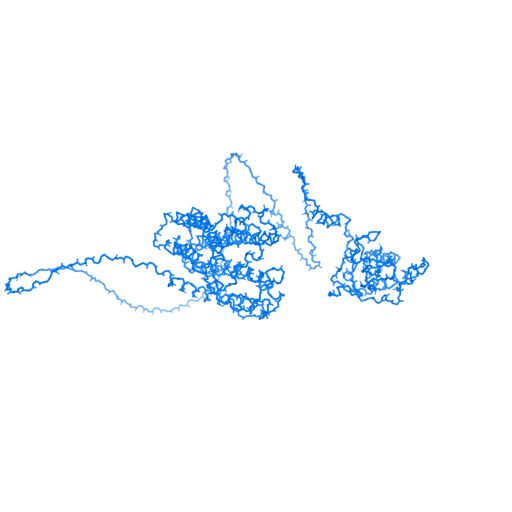675 1.00 92.88 292 ARG A CA 1
ATOM 2308 C C . ARG A 1 292 ? -13.259 -11.524 -16.800 1.00 92.88 292 ARG A C 1
ATOM 2310 O O . ARG A 1 292 ? -12.047 -11.417 -16.609 1.00 92.88 292 ARG A O 1
ATOM 2317 N N . ASP A 1 293 ? -13.827 -11.231 -17.964 1.00 90.19 293 ASP A N 1
ATOM 2318 C CA . ASP A 1 293 ? -13.050 -10.715 -19.087 1.00 90.19 293 ASP A CA 1
ATOM 2319 C C . ASP A 1 293 ? -12.485 -9.305 -18.815 1.00 90.19 293 ASP A C 1
ATOM 2321 O O . ASP A 1 293 ? -13.202 -8.448 -18.291 1.00 90.19 293 ASP A O 1
ATOM 2325 N N . PRO A 1 294 ? -11.216 -9.030 -19.181 1.00 93.69 294 PRO A N 1
ATOM 2326 C CA . PRO A 1 294 ? -10.240 -9.982 -19.717 1.00 93.69 294 PRO A CA 1
ATOM 2327 C C . PRO A 1 294 ? -9.695 -10.916 -18.619 1.00 93.69 294 PRO A C 1
ATOM 2329 O O . PRO A 1 294 ? -9.155 -10.458 -17.614 1.00 93.69 294 PRO A O 1
ATOM 2332 N N . ILE A 1 295 ? -9.791 -12.234 -18.827 1.00 95.75 295 ILE A N 1
ATOM 2333 C CA . ILE A 1 295 ? -9.508 -13.243 -17.785 1.00 95.75 295 ILE A CA 1
ATOM 2334 C C . ILE A 1 295 ? -8.076 -13.135 -17.241 1.00 95.75 295 ILE A C 1
ATOM 2336 O O . ILE A 1 295 ? -7.877 -13.139 -16.029 1.00 95.75 295 ILE A O 1
ATOM 2340 N N . LYS A 1 296 ? -7.083 -12.949 -18.123 1.00 96.50 296 LYS A N 1
ATOM 2341 C CA . LYS A 1 296 ? -5.656 -12.961 -17.756 1.00 96.50 296 LYS A CA 1
ATOM 2342 C C . LYS A 1 296 ? -5.290 -11.921 -16.687 1.00 96.50 296 LYS A C 1
ATOM 2344 O O . LYS A 1 296 ? -4.455 -12.201 -15.829 1.00 96.50 296 LYS A O 1
ATOM 2349 N N . ILE A 1 297 ? -5.900 -10.728 -16.719 1.00 97.12 297 ILE A N 1
ATOM 2350 C CA . ILE A 1 297 ? -5.609 -9.696 -15.711 1.00 97.12 297 ILE A CA 1
ATOM 2351 C C . ILE A 1 297 ? -6.209 -10.080 -14.358 1.00 97.12 297 ILE A C 1
ATOM 2353 O O . ILE A 1 297 ? -5.531 -9.979 -13.342 1.00 97.12 297 ILE A O 1
ATOM 2357 N N . HIS A 1 298 ? -7.438 -10.606 -14.349 1.00 97.00 298 HIS A N 1
ATOM 2358 C CA . HIS A 1 298 ? -8.113 -11.033 -13.126 1.00 97.00 298 HIS A CA 1
ATOM 2359 C C . HIS A 1 298 ? -7.428 -12.254 -12.505 1.00 97.00 298 HIS A C 1
ATOM 2361 O O . HIS A 1 298 ? -7.284 -12.309 -11.286 1.00 97.00 298 HIS A O 1
ATOM 2367 N N . GLU A 1 299 ? -6.937 -13.195 -13.315 1.00 97.88 299 GLU A N 1
ATOM 2368 C CA . GLU A 1 299 ? -6.097 -14.300 -12.840 1.00 97.88 299 GLU A CA 1
ATOM 2369 C C . GLU A 1 299 ? -4.813 -13.790 -12.183 1.00 97.88 299 GLU A C 1
ATOM 2371 O O . GLU A 1 299 ? -4.501 -14.208 -11.069 1.00 97.88 299 GLU A O 1
ATOM 2376 N N . SER A 1 300 ? -4.105 -12.849 -12.818 1.00 98.06 300 SER A N 1
ATOM 2377 C CA . SER A 1 300 ? -2.884 -12.257 -12.258 1.00 98.06 300 SER A CA 1
ATOM 2378 C C . SER A 1 300 ? -3.149 -11.504 -10.946 1.00 98.06 300 SER A C 1
ATOM 2380 O O . SER A 1 300 ? -2.432 -11.715 -9.966 1.00 98.06 300 SER A O 1
ATOM 2382 N N . MET A 1 301 ? -4.207 -10.688 -10.877 1.00 98.19 301 MET A N 1
ATOM 2383 C CA . MET A 1 301 ? -4.600 -9.979 -9.651 1.00 98.19 301 MET A CA 1
ATOM 2384 C C . MET A 1 301 ? -4.914 -10.964 -8.517 1.00 98.19 301 MET A C 1
ATOM 2386 O O . MET A 1 301 ? -4.371 -10.852 -7.415 1.00 98.19 301 MET A O 1
ATOM 2390 N N . ARG A 1 302 ? -5.766 -11.963 -8.791 1.00 97.94 302 ARG A N 1
ATOM 2391 C CA . ARG A 1 302 ? -6.176 -12.979 -7.810 1.00 97.94 302 ARG A CA 1
ATOM 2392 C C . ARG A 1 302 ? -5.004 -13.835 -7.353 1.00 97.94 302 ARG A C 1
ATOM 2394 O O . ARG A 1 302 ? -4.927 -14.145 -6.168 1.00 97.94 302 ARG A O 1
ATOM 2401 N N . TYR A 1 303 ? -4.090 -14.189 -8.258 1.00 97.62 303 TYR A N 1
ATOM 2402 C CA . TYR A 1 303 ? -2.920 -15.007 -7.947 1.00 97.62 303 TYR A CA 1
ATOM 2403 C C . TYR A 1 303 ? -2.109 -14.408 -6.796 1.00 97.62 303 TYR A C 1
ATOM 2405 O O . TYR A 1 303 ? -1.856 -15.102 -5.814 1.00 97.62 303 TYR A O 1
ATOM 2413 N N . SER A 1 304 ? -1.764 -13.120 -6.876 1.00 96.56 304 SER A N 1
ATOM 2414 C CA . SER A 1 304 ? -0.996 -12.446 -5.821 1.00 96.56 304 SER A CA 1
ATOM 2415 C C . SER A 1 304 ? -1.847 -12.146 -4.584 1.00 96.56 304 SER A C 1
ATOM 2417 O O . SER A 1 304 ? -1.410 -12.374 -3.453 1.00 96.56 304 SER A O 1
ATOM 2419 N N . LEU A 1 305 ? -3.077 -11.659 -4.782 1.00 96.81 305 LEU A N 1
ATOM 2420 C CA . LEU A 1 305 ? -3.951 -11.197 -3.697 1.00 96.81 305 LEU A CA 1
ATOM 2421 C C . LEU A 1 305 ? -4.394 -12.345 -2.779 1.00 96.81 305 LEU A C 1
ATOM 2423 O O . LEU A 1 305 ? -4.417 -12.202 -1.551 1.00 96.81 305 LEU A O 1
ATOM 2427 N N . LEU A 1 306 ? -4.688 -13.508 -3.368 1.00 95.19 306 LEU A N 1
ATOM 2428 C CA . LEU A 1 306 ? -5.191 -14.702 -2.686 1.00 95.19 306 LEU A CA 1
ATOM 2429 C C . LEU A 1 306 ? -4.092 -15.734 -2.381 1.00 95.19 306 LEU A C 1
ATOM 2431 O O . LEU A 1 306 ? -4.391 -16.799 -1.848 1.00 95.19 306 LEU A O 1
ATOM 2435 N N . ALA A 1 307 ? -2.811 -15.428 -2.633 1.00 87.00 307 ALA A N 1
ATOM 2436 C CA . ALA A 1 307 ? -1.678 -16.303 -2.293 1.00 87.00 307 ALA A CA 1
ATOM 2437 C C . ALA A 1 307 ? -1.486 -16.553 -0.778 1.00 87.00 307 ALA A C 1
ATOM 2439 O O . ALA A 1 307 ? -0.549 -17.250 -0.394 1.00 87.00 307 ALA A O 1
ATOM 2440 N N . GLY A 1 308 ? -2.356 -16.010 0.078 1.00 75.88 308 GLY A N 1
ATOM 2441 C CA . GLY A 1 308 ? -2.237 -16.041 1.535 1.00 75.88 308 GLY A CA 1
ATOM 2442 C C . GLY A 1 308 ? -1.423 -14.864 2.072 1.00 75.88 308 GLY A C 1
ATOM 2443 O O . GLY A 1 308 ? -0.960 -14.021 1.316 1.00 75.88 308 GLY A O 1
ATOM 2444 N N . GLY A 1 309 ? -1.274 -14.768 3.389 1.00 81.50 309 GLY A N 1
ATOM 2445 C CA . GLY A 1 309 ? -0.557 -13.687 4.067 1.00 81.50 309 GLY A CA 1
ATOM 2446 C C . GLY A 1 309 ? -1.035 -13.535 5.508 1.00 81.50 309 GLY A C 1
ATOM 2447 O O . GLY A 1 309 ? -2.100 -14.035 5.858 1.00 81.50 309 GLY A O 1
ATOM 2448 N N . LYS A 1 310 ? -0.268 -12.827 6.349 1.00 86.38 310 LYS A N 1
ATOM 2449 C CA . LYS A 1 310 ? -0.636 -12.587 7.761 1.00 86.38 310 LYS A CA 1
ATOM 2450 C C . LYS A 1 310 ? -1.876 -11.674 7.906 1.00 86.38 310 LYS A C 1
ATOM 2452 O O . LYS A 1 310 ? -2.475 -11.635 8.972 1.00 86.38 310 LYS A O 1
ATOM 2457 N N . ARG A 1 311 ? -2.245 -10.936 6.843 1.00 93.38 311 ARG A N 1
ATOM 2458 C CA . ARG A 1 311 ? -3.371 -9.975 6.775 1.00 93.38 311 ARG A CA 1
ATOM 2459 C C . ARG A 1 311 ? -3.366 -8.917 7.888 1.00 93.38 311 ARG A C 1
ATOM 2461 O O . ARG A 1 311 ? -4.413 -8.438 8.302 1.00 93.38 311 ARG A O 1
ATOM 2468 N N . VAL A 1 312 ? -2.178 -8.512 8.338 1.00 93.38 312 VAL A N 1
ATOM 2469 C CA . VAL A 1 312 ? -2.007 -7.551 9.442 1.00 93.38 312 VAL A CA 1
ATOM 2470 C C . VAL A 1 312 ? -2.709 -6.220 9.156 1.00 93.38 312 VAL A C 1
ATOM 2472 O O . VAL A 1 312 ? -3.442 -5.729 10.004 1.00 93.38 312 VAL A O 1
ATOM 2475 N N . ARG A 1 313 ? -2.543 -5.659 7.951 1.00 96.06 313 ARG A N 1
ATOM 2476 C CA . ARG A 1 313 ? -3.116 -4.352 7.580 1.00 96.06 313 ARG A CA 1
ATOM 2477 C C . ARG A 1 313 ? -4.658 -4.360 7.547 1.00 96.06 313 ARG A C 1
ATOM 2479 O O . ARG A 1 313 ? -5.249 -3.495 8.190 1.00 96.06 313 ARG A O 1
ATOM 2486 N N . PRO A 1 314 ? -5.330 -5.335 6.899 1.00 97.38 314 PRO A N 1
ATOM 2487 C CA . PRO A 1 314 ? -6.783 -5.493 7.003 1.00 97.38 314 PRO A CA 1
ATOM 2488 C C . PRO A 1 314 ? -7.290 -5.616 8.435 1.00 97.38 314 PRO A C 1
ATOM 2490 O O . PRO A 1 314 ? -8.281 -4.991 8.797 1.00 97.38 314 PRO A O 1
ATOM 2493 N N . ILE A 1 315 ? -6.600 -6.414 9.253 1.00 97.25 315 ILE A N 1
ATOM 2494 C CA . ILE A 1 315 ? -7.009 -6.663 10.635 1.00 97.25 315 ILE A CA 1
ATOM 2495 C C . ILE A 1 315 ? -6.854 -5.393 11.477 1.00 97.25 315 ILE A C 1
ATOM 2497 O O . ILE A 1 315 ? -7.745 -5.095 12.263 1.00 97.25 315 ILE A O 1
ATOM 2501 N N . LEU A 1 316 ? -5.791 -4.609 11.270 1.00 97.94 316 LEU A N 1
ATOM 2502 C CA . LEU A 1 316 ? -5.621 -3.294 11.896 1.00 97.94 316 LEU A CA 1
ATOM 2503 C C . LEU A 1 316 ? -6.742 -2.321 11.515 1.00 97.94 316 LEU A C 1
ATOM 2505 O O . LEU A 1 316 ? -7.268 -1.636 12.386 1.00 97.94 316 LEU A O 1
ATOM 2509 N N . CYS A 1 317 ? -7.138 -2.291 10.240 1.00 98.31 317 CYS A N 1
ATOM 2510 C CA . CYS A 1 317 ? -8.251 -1.464 9.772 1.00 98.31 317 CYS A CA 1
ATOM 2511 C C . CYS A 1 317 ? -9.570 -1.844 10.466 1.00 98.31 317 CYS A C 1
ATOM 2513 O O . CYS A 1 317 ? -10.275 -0.983 10.991 1.00 98.31 317 CYS A O 1
ATOM 2515 N N . ILE A 1 318 ? -9.874 -3.143 10.535 1.00 97.94 318 ILE A N 1
ATOM 2516 C CA . ILE A 1 318 ? -11.075 -3.651 11.210 1.00 97.94 318 ILE A CA 1
ATOM 2517 C C . ILE A 1 318 ? -11.028 -3.351 12.714 1.00 97.94 318 ILE A C 1
ATOM 2519 O O . ILE A 1 318 ? -11.996 -2.828 13.255 1.00 97.94 318 ILE A O 1
ATOM 2523 N N . ALA A 1 319 ? -9.906 -3.632 13.380 1.00 97.94 319 ALA A N 1
ATOM 2524 C CA . ALA A 1 319 ? -9.753 -3.414 14.816 1.00 97.94 319 ALA A CA 1
ATOM 2525 C C . ALA A 1 319 ? -9.880 -1.930 15.197 1.00 97.94 319 ALA A C 1
ATOM 2527 O O . ALA A 1 319 ? -10.526 -1.611 16.190 1.00 97.94 319 ALA A O 1
ATOM 2528 N N . ALA A 1 320 ? -9.320 -1.019 14.393 1.00 98.38 320 ALA A N 1
ATOM 2529 C CA . ALA A 1 320 ? -9.450 0.421 14.610 1.00 98.38 320 ALA A CA 1
ATOM 2530 C C . ALA A 1 320 ? -10.899 0.911 14.448 1.00 98.38 320 ALA A C 1
ATOM 2532 O O . ALA A 1 320 ? -11.338 1.766 15.211 1.00 98.38 320 ALA A O 1
ATOM 2533 N N . CYS A 1 321 ? -11.652 0.347 13.497 1.00 97.25 321 CYS A N 1
ATOM 2534 C CA . CYS A 1 321 ? -13.081 0.626 13.333 1.00 97.25 321 CYS A CA 1
ATOM 2535 C C . CYS A 1 321 ? -13.896 0.153 14.546 1.00 97.25 321 CYS A C 1
ATOM 2537 O O . CYS A 1 321 ? -14.671 0.921 15.111 1.00 97.25 321 CYS A O 1
ATOM 2539 N N . GLU A 1 322 ? -13.686 -1.093 14.983 1.00 96.38 322 GLU A N 1
ATOM 2540 C CA . GLU A 1 322 ? -14.378 -1.676 16.142 1.00 96.38 322 GLU A CA 1
ATOM 2541 C C . GLU A 1 322 ? -14.069 -0.912 17.442 1.00 96.38 322 GLU A C 1
ATOM 2543 O O . GLU A 1 322 ? -14.953 -0.723 18.286 1.00 96.38 322 GLU A O 1
ATOM 2548 N N . LEU A 1 323 ? -12.830 -0.427 17.587 1.00 97.81 323 LEU A N 1
ATOM 2549 C CA . LEU A 1 323 ? -12.375 0.329 18.753 1.00 97.81 323 LEU A CA 1
ATOM 2550 C C . LEU A 1 323 ? -13.207 1.591 18.992 1.00 97.81 323 LEU A C 1
ATOM 2552 O O . LEU A 1 323 ? -13.678 1.813 20.107 1.00 97.81 323 LEU A O 1
ATOM 2556 N N . VAL A 1 324 ? -13.441 2.369 17.935 1.00 96.75 324 VAL A N 1
ATOM 2557 C CA . VAL A 1 324 ? -14.211 3.622 17.995 1.00 96.75 324 VAL A CA 1
ATOM 2558 C C . VAL A 1 324 ? -15.729 3.405 17.911 1.00 96.75 324 VAL A C 1
ATOM 2560 O O . VAL A 1 324 ? -16.497 4.359 17.916 1.00 96.75 324 VAL A O 1
ATOM 2563 N N . GLY A 1 325 ? -16.185 2.145 17.888 1.00 92.69 325 GLY A N 1
ATOM 2564 C CA . GLY A 1 325 ? -17.605 1.780 17.947 1.00 92.69 325 GLY A CA 1
ATOM 2565 C C . GLY A 1 325 ? -18.249 1.393 16.616 1.00 92.69 325 GLY A C 1
ATOM 2566 O O . GLY A 1 325 ? -19.441 1.087 16.604 1.00 92.69 325 GLY A O 1
ATOM 2567 N N . GLY A 1 326 ? -17.485 1.353 15.526 1.00 92.75 326 GLY A N 1
ATOM 2568 C CA . GLY A 1 326 ? -17.949 0.861 14.234 1.00 92.75 326 GLY A CA 1
ATOM 2569 C C . GLY A 1 326 ? -18.083 -0.661 14.165 1.00 92.75 326 GLY A C 1
ATOM 2570 O O . GLY A 1 326 ? -17.721 -1.396 15.085 1.00 92.75 326 GLY A O 1
ATOM 2571 N N . LEU A 1 327 ? -18.597 -1.148 13.034 1.00 92.62 327 LEU A N 1
ATOM 2572 C CA . LEU A 1 327 ? -18.763 -2.577 12.766 1.00 92.62 327 LEU A CA 1
ATOM 2573 C C . LEU A 1 327 ? -17.675 -3.095 11.816 1.00 92.62 327 LEU A C 1
ATOM 2575 O O . LEU A 1 327 ? -17.154 -2.369 10.966 1.00 92.62 327 LEU A O 1
ATOM 2579 N N . GLU A 1 328 ? -17.369 -4.392 11.908 1.00 94.00 328 GLU A N 1
ATOM 2580 C CA . GLU A 1 328 ? -16.460 -5.064 10.967 1.00 94.00 328 GLU A CA 1
ATOM 2581 C C . GLU A 1 328 ? -16.939 -4.921 9.513 1.00 94.00 328 GLU A C 1
ATOM 2583 O O . GLU A 1 328 ? -16.125 -4.665 8.624 1.00 94.00 328 GLU A O 1
ATOM 2588 N N . SER A 1 329 ? -18.249 -5.041 9.268 1.00 92.12 329 SER A N 1
ATOM 2589 C CA . SER A 1 329 ? -18.848 -4.897 7.933 1.00 92.12 329 SER A CA 1
ATOM 2590 C C . SER A 1 329 ? -18.548 -3.533 7.312 1.00 92.12 329 SER A C 1
ATOM 2592 O O . SER A 1 329 ? -18.180 -3.466 6.140 1.00 92.12 329 SER A O 1
ATOM 2594 N N . THR A 1 330 ? -18.606 -2.471 8.119 1.00 90.50 330 THR A N 1
ATOM 2595 C CA . THR A 1 330 ? -18.332 -1.089 7.713 1.00 90.50 330 THR A CA 1
ATOM 2596 C C . THR A 1 330 ? -16.884 -0.900 7.250 1.00 90.50 330 THR A C 1
ATOM 2598 O O . THR A 1 330 ? -16.621 -0.199 6.273 1.00 90.50 330 THR A O 1
ATOM 2601 N N . ALA A 1 331 ? -15.928 -1.557 7.914 1.00 94.44 331 ALA A N 1
ATOM 2602 C CA . ALA A 1 331 ? -14.507 -1.463 7.579 1.00 94.44 331 ALA A CA 1
ATOM 2603 C C . ALA A 1 331 ? -14.055 -2.451 6.495 1.00 94.44 331 ALA A C 1
ATOM 2605 O O . ALA A 1 331 ? -12.989 -2.263 5.910 1.00 94.44 331 ALA A O 1
ATOM 2606 N N . MET A 1 332 ? -14.829 -3.503 6.204 1.00 95.38 332 MET A N 1
ATOM 2607 C CA . MET A 1 332 ? -14.373 -4.629 5.381 1.00 95.38 332 MET A CA 1
ATOM 2608 C C . MET A 1 332 ? -13.921 -4.211 3.974 1.00 95.38 332 MET A C 1
ATOM 2610 O O . MET A 1 332 ? -12.913 -4.705 3.464 1.00 95.38 332 MET A O 1
ATOM 2614 N N . ALA A 1 333 ? -14.628 -3.274 3.342 1.00 94.19 333 ALA A N 1
ATOM 2615 C CA . ALA A 1 333 ? -14.255 -2.772 2.022 1.00 94.19 333 ALA A CA 1
ATOM 2616 C C . ALA A 1 333 ? -12.923 -2.002 2.044 1.00 94.19 333 ALA A C 1
ATOM 2618 O O . ALA A 1 333 ? -12.082 -2.226 1.172 1.00 94.19 333 ALA A O 1
ATOM 2619 N N . ALA A 1 334 ? -12.696 -1.160 3.058 1.00 96.00 334 ALA A N 1
ATOM 2620 C CA . ALA A 1 334 ? -11.426 -0.460 3.245 1.00 96.00 334 ALA A CA 1
ATOM 2621 C C . ALA A 1 334 ? -10.294 -1.426 3.623 1.00 96.00 334 ALA A C 1
ATOM 2623 O O . ALA A 1 334 ? -9.199 -1.335 3.072 1.00 96.00 334 ALA A O 1
ATOM 2624 N N . ALA A 1 335 ? -10.570 -2.418 4.471 1.00 97.19 335 ALA A N 1
ATOM 2625 C CA . ALA A 1 335 ? -9.629 -3.478 4.809 1.00 97.19 335 ALA A CA 1
ATOM 2626 C C . ALA A 1 335 ? -9.184 -4.255 3.555 1.00 97.19 335 ALA A C 1
ATOM 2628 O O . ALA A 1 335 ? -7.992 -4.494 3.357 1.00 97.19 335 ALA A O 1
ATOM 2629 N N . CYS A 1 336 ? -10.121 -4.583 2.660 1.00 97.12 336 CYS A N 1
ATOM 2630 C CA . CYS A 1 336 ? -9.813 -5.196 1.369 1.00 97.12 336 CYS A CA 1
ATOM 2631 C C . CYS A 1 336 ? -8.991 -4.266 0.468 1.00 97.12 336 CYS A C 1
ATOM 2633 O O . CYS A 1 336 ? -8.004 -4.706 -0.117 1.00 97.12 336 CYS A O 1
ATOM 2635 N N . ALA A 1 337 ? -9.369 -2.989 0.374 1.00 97.31 337 ALA A N 1
ATOM 2636 C CA . ALA A 1 337 ? -8.669 -1.996 -0.437 1.00 97.31 337 ALA A CA 1
ATOM 2637 C C . ALA A 1 337 ? -7.206 -1.822 -0.002 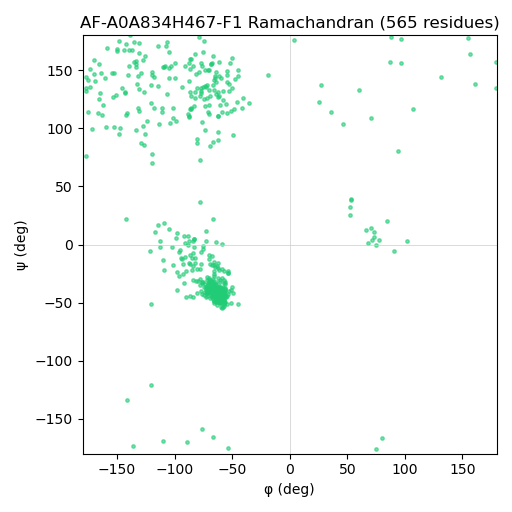1.00 97.31 337 ALA A C 1
ATOM 2639 O O . ALA A 1 337 ? -6.301 -1.818 -0.835 1.00 97.31 337 ALA A O 1
ATOM 2640 N N . VAL A 1 338 ? -6.952 -1.770 1.305 1.00 97.69 338 VAL A N 1
ATOM 2641 C CA . VAL A 1 338 ? -5.597 -1.708 1.861 1.00 97.69 338 VAL A CA 1
ATOM 2642 C C . VAL A 1 338 ? -4.783 -2.959 1.508 1.00 97.69 338 VAL A C 1
ATOM 2644 O O . VAL A 1 338 ? -3.606 -2.840 1.169 1.00 97.69 338 VAL A O 1
ATOM 2647 N N . GLU A 1 339 ? -5.372 -4.160 1.532 1.00 98.00 339 GLU A N 1
ATOM 2648 C CA . GLU A 1 339 ? -4.658 -5.379 1.110 1.00 98.00 339 GLU A CA 1
ATOM 2649 C C . GLU A 1 339 ? -4.408 -5.419 -0.401 1.00 98.00 339 GLU A C 1
ATOM 2651 O O . GLU A 1 339 ? -3.377 -5.939 -0.830 1.00 98.00 339 GLU A O 1
ATOM 2656 N N . MET A 1 340 ? -5.313 -4.867 -1.215 1.00 98.25 340 MET A N 1
ATOM 2657 C CA . MET A 1 340 ? -5.109 -4.714 -2.661 1.00 98.25 340 MET A CA 1
ATOM 2658 C C . MET A 1 340 ? -3.927 -3.784 -2.944 1.00 98.25 340 MET A C 1
ATOM 2660 O O . MET A 1 340 ? -3.052 -4.143 -3.731 1.00 98.25 340 MET A O 1
ATOM 2664 N N . ILE A 1 341 ? -3.852 -2.649 -2.240 1.00 98.31 341 ILE A N 1
ATOM 2665 C CA . ILE A 1 341 ? -2.726 -1.706 -2.296 1.00 98.31 341 ILE A CA 1
ATOM 2666 C C . ILE A 1 341 ? -1.427 -2.385 -1.841 1.00 98.31 341 ILE A C 1
ATOM 2668 O O . ILE A 1 341 ? -0.407 -2.311 -2.519 1.00 98.31 341 ILE A O 1
ATOM 2672 N N . HIS A 1 342 ? -1.453 -3.092 -0.711 1.00 97.44 342 HIS A N 1
ATOM 2673 C CA . HIS A 1 342 ? -0.276 -3.814 -0.235 1.00 97.44 342 HIS A CA 1
ATOM 2674 C C . HIS A 1 342 ? 0.180 -4.884 -1.237 1.00 97.44 342 HIS A C 1
ATOM 2676 O O . HIS A 1 342 ? 1.369 -5.069 -1.472 1.00 97.44 342 HIS A O 1
ATOM 2682 N N . THR A 1 343 ? -0.762 -5.605 -1.840 1.00 97.50 343 THR A N 1
ATOM 2683 C CA . THR A 1 343 ? -0.444 -6.649 -2.815 1.00 97.50 343 THR A CA 1
ATOM 2684 C C . THR A 1 343 ? 0.143 -6.047 -4.086 1.00 97.50 343 THR A C 1
ATOM 2686 O O . THR A 1 343 ? 1.125 -6.582 -4.594 1.00 97.50 343 THR A O 1
ATOM 2689 N N . MET A 1 344 ? -0.409 -4.940 -4.593 1.00 97.56 344 MET A N 1
ATOM 2690 C CA . MET A 1 344 ? 0.140 -4.306 -5.793 1.00 97.56 344 MET A CA 1
ATOM 2691 C C . MET A 1 344 ? 1.528 -3.723 -5.561 1.00 97.56 344 MET A C 1
ATOM 2693 O O . MET A 1 344 ? 2.367 -3.846 -6.451 1.00 97.56 344 MET A O 1
ATOM 2697 N N . SER A 1 345 ? 1.803 -3.190 -4.364 1.00 96.94 345 SER A N 1
ATOM 2698 C CA . SER A 1 345 ? 3.141 -2.700 -4.048 1.00 96.94 345 SER A CA 1
ATOM 2699 C C . SER A 1 345 ? 4.155 -3.839 -4.112 1.00 96.94 345 SER A C 1
ATOM 2701 O O . SER A 1 345 ? 5.178 -3.678 -4.757 1.00 96.94 345 SER A O 1
ATOM 2703 N N . LEU A 1 346 ? 3.836 -5.014 -3.550 1.00 95.38 346 LEU A N 1
ATOM 2704 C CA . LEU A 1 346 ? 4.696 -6.203 -3.640 1.00 95.38 346 LEU A CA 1
ATOM 2705 C C . LEU A 1 346 ? 4.870 -6.694 -5.083 1.00 95.38 346 LEU A C 1
ATOM 2707 O O . LEU A 1 346 ? 5.964 -7.066 -5.481 1.00 95.38 346 LEU A O 1
ATOM 2711 N N . MET A 1 347 ? 3.803 -6.687 -5.886 1.00 96.81 347 MET A N 1
ATOM 2712 C CA . MET A 1 347 ? 3.890 -7.102 -7.291 1.00 96.81 347 MET A CA 1
ATOM 2713 C C . MET A 1 347 ? 4.830 -6.215 -8.109 1.00 96.81 347 MET A C 1
ATOM 2715 O O . MET A 1 347 ? 5.495 -6.722 -9.010 1.00 96.81 347 MET A O 1
ATOM 2719 N N . HIS A 1 348 ? 4.844 -4.908 -7.834 1.00 97.88 348 HIS A N 1
ATOM 2720 C CA . HIS A 1 348 ? 5.741 -3.959 -8.491 1.00 97.88 348 HIS A CA 1
ATOM 2721 C C . HIS A 1 348 ? 7.165 -4.034 -7.929 1.00 97.88 348 HIS A C 1
ATOM 2723 O O . HIS A 1 348 ? 8.104 -4.005 -8.715 1.00 97.88 348 HIS A O 1
ATOM 2729 N N . ASP A 1 349 ? 7.318 -4.187 -6.614 1.00 94.62 349 ASP A N 1
ATOM 2730 C CA . ASP A 1 349 ? 8.595 -4.406 -5.913 1.00 94.62 349 ASP A CA 1
ATOM 2731 C C . ASP A 1 349 ? 9.333 -5.643 -6.457 1.00 94.62 349 ASP A C 1
ATOM 2733 O O . ASP A 1 349 ? 10.526 -5.593 -6.724 1.00 94.62 349 ASP A O 1
ATOM 2737 N N . ASP A 1 350 ? 8.596 -6.714 -6.772 1.00 94.69 350 ASP A N 1
ATOM 2738 C CA . ASP A 1 350 ? 9.138 -7.957 -7.335 1.00 94.69 350 ASP A CA 1
ATOM 2739 C C . ASP A 1 350 ? 9.640 -7.833 -8.794 1.00 94.69 350 ASP A C 1
ATOM 2741 O O . ASP A 1 350 ? 10.186 -8.795 -9.334 1.00 94.69 350 ASP A O 1
ATOM 2745 N N . LEU A 1 351 ? 9.401 -6.723 -9.505 1.00 96.81 351 LEU A N 1
ATOM 2746 C CA . LEU A 1 351 ? 9.728 -6.618 -10.936 1.00 96.81 351 LEU A CA 1
ATOM 2747 C C . LEU A 1 351 ? 11.244 -6.614 -11.204 1.00 96.81 351 LEU A C 1
ATOM 2749 O O . LEU A 1 351 ? 12.014 -6.128 -10.378 1.00 96.81 351 LEU A O 1
ATOM 2753 N N . PRO A 1 352 ? 11.696 -7.023 -12.410 1.00 94.94 352 PRO A N 1
ATOM 2754 C CA . PRO A 1 352 ? 13.120 -7.031 -12.757 1.00 94.94 352 PRO A CA 1
ATOM 2755 C C . PRO A 1 352 ? 13.840 -5.680 -12.686 1.00 94.94 352 PRO A C 1
ATOM 2757 O O . PRO A 1 352 ? 15.065 -5.638 -12.624 1.00 94.94 352 PRO A O 1
ATOM 2760 N N . CYS A 1 353 ? 13.099 -4.572 -12.756 1.00 92.94 353 CYS A N 1
ATOM 2761 C CA . CYS A 1 353 ? 13.645 -3.221 -12.628 1.00 92.94 353 CYS A CA 1
ATOM 2762 C C . CYS A 1 353 ? 13.643 -2.677 -11.190 1.00 92.94 353 CYS A C 1
ATOM 2764 O O . CYS A 1 353 ? 14.010 -1.519 -11.005 1.00 92.94 353 CYS A O 1
ATOM 2766 N N . MET A 1 354 ? 13.175 -3.476 -10.232 1.00 92.31 354 MET A N 1
ATOM 2767 C CA . MET A 1 354 ? 13.114 -3.203 -8.796 1.00 92.31 354 MET A CA 1
ATOM 2768 C C . MET A 1 354 ? 13.950 -4.299 -8.103 1.00 92.31 354 MET A C 1
ATOM 2770 O O . MET A 1 354 ? 15.108 -4.472 -8.486 1.00 92.31 354 MET A O 1
ATOM 2774 N N . ASP A 1 355 ? 13.384 -5.104 -7.200 1.00 86.25 355 ASP A N 1
ATOM 2775 C CA . ASP A 1 355 ? 14.136 -6.124 -6.449 1.00 86.25 355 ASP A CA 1
ATOM 2776 C C . ASP A 1 355 ? 14.452 -7.377 -7.286 1.00 86.25 355 ASP A C 1
ATOM 2778 O O . ASP A 1 355 ? 15.338 -8.159 -6.939 1.00 86.25 355 ASP A O 1
ATOM 2782 N N . ASN A 1 356 ? 13.757 -7.575 -8.416 1.00 90.75 356 ASN A N 1
ATOM 2783 C CA . ASN A 1 356 ? 13.925 -8.730 -9.306 1.00 90.75 356 ASN A CA 1
ATOM 2784 C C . ASN A 1 356 ? 13.804 -10.085 -8.570 1.00 90.75 356 ASN A C 1
ATOM 2786 O O . ASN A 1 356 ? 14.538 -11.035 -8.855 1.00 90.75 356 ASN A O 1
ATOM 2790 N N . ASP A 1 357 ? 12.875 -10.173 -7.616 1.00 86.81 357 ASP A N 1
ATOM 2791 C CA . ASP A 1 357 ? 12.632 -11.381 -6.829 1.00 86.81 357 ASP A CA 1
ATOM 2792 C C . ASP A 1 357 ? 11.918 -12.467 -7.659 1.00 86.81 357 ASP A C 1
ATOM 2794 O O . ASP A 1 357 ? 10.929 -12.233 -8.359 1.00 86.81 357 ASP A O 1
ATOM 2798 N N . ASP A 1 358 ? 12.377 -13.714 -7.533 1.00 88.06 358 ASP A N 1
ATOM 2799 C CA . ASP A 1 358 ? 11.796 -14.864 -8.241 1.00 88.06 358 ASP A CA 1
ATOM 2800 C C . ASP A 1 358 ? 10.665 -15.547 -7.447 1.00 88.06 358 ASP A C 1
ATOM 2802 O O . ASP A 1 358 ? 9.812 -16.223 -8.032 1.00 88.06 358 ASP A O 1
ATOM 2806 N N . LEU A 1 359 ? 10.638 -15.380 -6.117 1.00 86.25 359 LEU A N 1
ATOM 2807 C CA . LEU A 1 359 ? 9.698 -16.038 -5.204 1.00 86.25 359 LEU A CA 1
ATOM 2808 C C . LEU A 1 359 ? 9.068 -15.055 -4.206 1.00 86.25 359 LEU A C 1
ATOM 2810 O O . LEU A 1 359 ? 9.758 -14.258 -3.581 1.00 86.25 359 LEU A O 1
ATOM 2814 N N . ARG A 1 360 ? 7.760 -15.196 -3.961 1.00 85.31 360 ARG A N 1
ATOM 2815 C CA . ARG A 1 360 ? 6.994 -14.449 -2.951 1.00 85.31 360 ARG A CA 1
ATOM 2816 C C . ARG A 1 360 ? 5.948 -15.364 -2.316 1.00 85.31 360 ARG A C 1
ATOM 2818 O O . ARG A 1 360 ? 5.212 -16.062 -3.009 1.00 85.31 360 ARG A O 1
ATOM 2825 N N . ARG A 1 361 ? 5.875 -15.380 -0.977 1.00 79.62 361 ARG A N 1
ATOM 2826 C CA . ARG A 1 361 ? 4.931 -16.224 -0.201 1.00 79.62 361 ARG A CA 1
ATOM 2827 C C . ARG A 1 361 ? 4.999 -17.719 -0.585 1.00 79.62 361 ARG A C 1
ATOM 2829 O O . ARG A 1 361 ? 3.978 -18.394 -0.671 1.00 79.62 361 ARG A O 1
ATOM 2836 N N . GLY A 1 362 ? 6.208 -18.225 -0.848 1.00 81.12 362 GLY A N 1
ATOM 2837 C CA . GLY A 1 362 ? 6.446 -19.624 -1.231 1.00 81.12 362 GLY A CA 1
ATOM 2838 C C . GLY A 1 362 ? 6.012 -19.993 -2.656 1.00 81.12 362 GLY A C 1
ATOM 2839 O O . GLY A 1 362 ? 5.981 -21.175 -2.987 1.00 81.12 362 GLY A O 1
ATOM 2840 N N . LYS A 1 363 ? 5.667 -19.012 -3.500 1.00 87.56 363 LYS A N 1
ATOM 2841 C CA . LYS A 1 363 ? 5.262 -19.211 -4.899 1.00 87.56 363 LYS A CA 1
ATOM 2842 C C . LYS A 1 363 ? 6.094 -18.332 -5.843 1.00 87.56 363 LYS A C 1
ATOM 2844 O O . LYS A 1 363 ? 6.632 -17.327 -5.385 1.00 87.56 363 LYS A O 1
ATOM 2849 N N . PRO A 1 364 ? 6.186 -18.657 -7.146 1.00 94.25 364 PRO A N 1
ATOM 2850 C CA . PRO A 1 364 ? 6.796 -17.765 -8.132 1.00 94.25 364 PRO A CA 1
ATOM 2851 C C . PRO A 1 364 ? 6.152 -16.377 -8.123 1.00 94.25 364 PRO A C 1
ATOM 2853 O O . PRO A 1 364 ? 4.926 -16.271 -7.997 1.00 94.25 364 PRO A O 1
ATOM 2856 N N . THR A 1 365 ? 6.959 -15.325 -8.260 1.00 95.94 365 THR A N 1
ATOM 2857 C CA . THR A 1 365 ? 6.455 -13.947 -8.345 1.00 95.94 365 THR A CA 1
ATOM 2858 C C . THR A 1 365 ? 5.557 -13.755 -9.561 1.00 95.94 365 THR A C 1
ATOM 2860 O O . THR A 1 365 ? 5.601 -14.509 -10.538 1.00 95.94 365 THR A O 1
ATOM 2863 N N . ASN A 1 366 ? 4.692 -12.741 -9.506 1.00 98.06 366 ASN A N 1
ATOM 2864 C CA . ASN A 1 366 ? 3.655 -12.553 -10.520 1.00 98.06 366 ASN A CA 1
ATOM 2865 C C . ASN A 1 366 ? 4.244 -12.427 -11.936 1.00 98.06 366 ASN A C 1
ATOM 2867 O O . ASN A 1 366 ? 3.768 -13.077 -12.867 1.00 98.06 366 ASN A O 1
ATOM 2871 N N . HIS A 1 367 ? 5.334 -11.666 -12.077 1.00 97.81 367 HIS A N 1
ATOM 2872 C CA . HIS A 1 367 ? 5.983 -11.443 -13.366 1.00 97.81 367 HIS A CA 1
ATOM 2873 C C . HIS A 1 367 ? 6.610 -12.722 -13.950 1.00 97.81 367 HIS A C 1
ATOM 2875 O O . HIS A 1 367 ? 6.680 -12.853 -15.171 1.00 97.81 367 HIS A O 1
ATOM 2881 N N . LYS A 1 368 ? 7.002 -13.696 -13.114 1.00 97.25 368 LYS A N 1
ATOM 2882 C CA . LYS A 1 368 ? 7.481 -15.011 -13.576 1.00 97.25 368 LYS A CA 1
ATOM 2883 C C . LYS A 1 368 ? 6.367 -15.873 -14.149 1.00 97.25 368 LYS A C 1
ATOM 2885 O O . LYS A 1 368 ? 6.612 -16.636 -15.077 1.00 97.25 368 LYS A O 1
ATOM 2890 N N . VAL A 1 369 ? 5.156 -15.760 -13.605 1.00 97.69 369 VAL A N 1
ATOM 2891 C CA . VAL A 1 369 ? 4.000 -16.554 -14.049 1.00 97.69 369 VAL A CA 1
ATOM 2892 C C . VAL A 1 369 ? 3.322 -15.922 -15.264 1.00 97.69 369 VAL A C 1
ATOM 2894 O O . VAL A 1 369 ? 3.003 -16.620 -16.224 1.00 97.69 369 VAL A O 1
ATOM 2897 N N . PHE A 1 370 ? 3.099 -14.605 -15.241 1.00 97.50 370 PHE A N 1
ATOM 2898 C CA . PHE A 1 370 ? 2.238 -13.926 -16.217 1.00 97.50 370 PHE A CA 1
ATOM 2899 C C . PHE A 1 370 ? 2.977 -13.015 -17.207 1.00 97.50 370 PHE A C 1
ATOM 2901 O O . PHE A 1 370 ? 2.379 -12.647 -18.227 1.00 97.50 370 PHE A O 1
ATOM 2908 N N . GLY A 1 371 ? 4.250 -12.704 -16.941 1.00 97.81 371 GLY A N 1
ATOM 2909 C CA . GLY A 1 371 ? 5.053 -11.712 -17.660 1.00 97.81 371 GLY A CA 1
ATOM 2910 C C . GLY A 1 371 ? 5.079 -10.343 -16.968 1.00 97.81 371 GLY A C 1
ATOM 2911 O O . GLY A 1 371 ? 4.178 -10.003 -16.200 1.00 97.81 371 GLY A O 1
ATOM 2912 N N . GLU A 1 372 ? 6.119 -9.549 -17.246 1.00 98.19 372 GLU A N 1
ATOM 2913 C CA . GLU A 1 372 ? 6.304 -8.196 -16.686 1.00 98.19 372 GLU A CA 1
ATOM 2914 C C . GLU A 1 372 ? 5.155 -7.247 -17.050 1.00 98.19 372 GLU A C 1
ATOM 2916 O O . GLU A 1 372 ? 4.671 -6.494 -16.210 1.00 98.19 372 GLU A O 1
ATOM 2921 N N . ASP A 1 373 ? 4.688 -7.306 -18.298 1.00 97.94 373 ASP A N 1
ATOM 2922 C CA . ASP A 1 373 ? 3.615 -6.457 -18.812 1.00 97.94 373 ASP A CA 1
ATOM 2923 C C . ASP A 1 373 ? 2.298 -6.676 -18.060 1.00 97.94 373 ASP A C 1
ATOM 2925 O O . ASP A 1 373 ? 1.639 -5.716 -17.661 1.00 97.94 373 ASP A O 1
ATOM 2929 N N . VAL A 1 374 ? 1.933 -7.935 -17.818 1.00 98.19 374 VAL A N 1
ATOM 2930 C CA . VAL A 1 374 ? 0.733 -8.280 -17.052 1.00 98.19 374 VAL A CA 1
ATOM 2931 C C . VAL A 1 374 ? 0.908 -7.958 -15.572 1.00 98.19 374 VAL A C 1
ATOM 2933 O O . VAL A 1 374 ? -0.037 -7.460 -14.970 1.00 98.19 374 VAL A O 1
ATOM 2936 N N . ALA A 1 375 ? 2.089 -8.185 -14.990 1.00 98.12 375 ALA A N 1
ATOM 2937 C CA . ALA A 1 375 ? 2.347 -7.878 -13.583 1.00 98.12 375 ALA A CA 1
ATOM 2938 C C . ALA A 1 375 ? 2.214 -6.376 -13.278 1.00 98.12 375 ALA A C 1
ATOM 2940 O O . ALA A 1 375 ? 1.558 -6.012 -12.300 1.00 98.12 375 ALA A O 1
ATOM 2941 N N . VAL A 1 376 ? 2.755 -5.508 -14.145 1.00 98.50 376 VAL A N 1
ATOM 2942 C CA . VAL A 1 376 ? 2.585 -4.048 -14.034 1.00 98.50 376 VAL A CA 1
ATOM 2943 C C . VAL A 1 376 ? 1.101 -3.687 -14.072 1.00 98.50 376 VAL A C 1
ATOM 2945 O O . VAL A 1 376 ? 0.593 -3.083 -13.128 1.00 98.50 376 VAL A O 1
ATOM 2948 N N . LEU A 1 377 ? 0.389 -4.132 -15.115 1.00 98.50 377 LEU A N 1
ATOM 2949 C CA . LEU A 1 377 ? -1.022 -3.796 -15.320 1.00 98.50 377 LEU A CA 1
ATOM 2950 C C . LEU A 1 377 ? -1.935 -4.359 -14.224 1.00 98.50 377 LEU A C 1
ATOM 2952 O O . LEU A 1 377 ? -2.936 -3.735 -13.882 1.00 98.50 377 LEU A O 1
ATOM 2956 N N . ALA A 1 378 ? -1.623 -5.533 -13.675 1.00 98.38 378 ALA A N 1
ATOM 2957 C CA . ALA A 1 378 ? -2.399 -6.130 -12.594 1.00 98.38 378 ALA A CA 1
ATOM 2958 C C . ALA A 1 378 ? -2.195 -5.367 -11.281 1.00 98.38 378 ALA A C 1
ATOM 2960 O O . ALA A 1 378 ? -3.154 -5.187 -10.530 1.00 98.38 378 ALA A O 1
ATOM 2961 N N . GLY A 1 379 ? -0.980 -4.867 -11.030 1.00 98.25 379 GLY A N 1
ATOM 2962 C CA . GLY A 1 379 ? -0.724 -3.957 -9.918 1.00 98.25 379 GLY A CA 1
ATOM 2963 C C . GLY A 1 379 ? -1.485 -2.634 -10.069 1.00 98.25 379 GLY A C 1
ATOM 2964 O O . GLY A 1 379 ? -2.178 -2.214 -9.142 1.00 98.25 379 GLY A O 1
ATOM 2965 N N . ASP A 1 380 ? -1.459 -2.033 -11.262 1.00 98.56 380 ASP A N 1
ATOM 2966 C CA . ASP A 1 380 ? -2.212 -0.807 -11.567 1.00 98.56 380 ASP A CA 1
ATOM 2967 C C . ASP A 1 380 ? -3.728 -1.011 -11.395 1.00 98.56 380 ASP A C 1
ATOM 2969 O O . ASP A 1 380 ? -4.427 -0.164 -10.834 1.00 98.56 380 ASP A O 1
ATOM 2973 N N . ALA A 1 381 ? -4.243 -2.162 -11.842 1.00 98.31 381 ALA A N 1
ATOM 2974 C CA . ALA A 1 381 ? -5.649 -2.522 -11.704 1.00 98.31 381 ALA A CA 1
ATOM 2975 C C . ALA A 1 381 ? -6.056 -2.720 -10.237 1.00 98.31 381 ALA A C 1
ATOM 2977 O O . ALA A 1 381 ? -7.121 -2.254 -9.843 1.00 98.31 381 ALA A O 1
ATOM 2978 N N . LEU A 1 382 ? -5.219 -3.363 -9.414 1.00 98.38 382 LEU A N 1
ATOM 2979 C CA . LEU A 1 382 ? -5.460 -3.502 -7.972 1.00 98.38 382 LEU A CA 1
ATOM 2980 C C . LEU A 1 382 ? -5.479 -2.144 -7.261 1.00 98.38 382 LEU A C 1
ATOM 2982 O O . LEU A 1 382 ? -6.341 -1.924 -6.413 1.00 98.38 382 LEU A O 1
ATOM 2986 N N . LEU A 1 383 ? -4.576 -1.229 -7.627 1.00 98.50 383 LEU A N 1
ATOM 2987 C CA . LEU A 1 383 ? -4.554 0.130 -7.085 1.00 98.50 383 LEU A CA 1
ATOM 2988 C C . LEU A 1 383 ? -5.833 0.900 -7.435 1.00 98.50 383 LEU A C 1
ATOM 2990 O O . LEU A 1 383 ? -6.470 1.471 -6.552 1.00 98.50 383 LEU A O 1
ATOM 2994 N N . ALA A 1 384 ? -6.236 0.894 -8.708 1.00 98.06 384 ALA A N 1
ATOM 2995 C CA . ALA A 1 384 ? -7.470 1.547 -9.141 1.00 98.06 384 ALA A CA 1
ATOM 2996 C C . ALA A 1 384 ? -8.703 0.930 -8.460 1.00 98.06 384 ALA A C 1
ATOM 2998 O O . ALA A 1 384 ? -9.577 1.647 -7.966 1.00 98.06 384 ALA A O 1
ATOM 2999 N N . PHE A 1 385 ? -8.741 -0.401 -8.375 1.00 97.19 385 PHE A N 1
ATOM 3000 C CA . PHE A 1 385 ? -9.850 -1.124 -7.769 1.00 97.19 385 PHE A CA 1
ATOM 3001 C C . PHE A 1 385 ? -9.955 -0.880 -6.261 1.00 97.19 385 PHE A C 1
ATOM 3003 O O . PHE A 1 385 ? -11.063 -0.784 -5.746 1.00 97.19 385 PHE A O 1
ATOM 3010 N N . ALA A 1 386 ? -8.841 -0.693 -5.547 1.00 97.56 386 ALA A N 1
ATOM 3011 C CA . ALA A 1 386 ? -8.863 -0.340 -4.128 1.00 97.56 386 ALA A CA 1
ATOM 3012 C C . ALA A 1 386 ? -9.683 0.939 -3.863 1.00 97.56 386 ALA A C 1
ATOM 3014 O O . ALA A 1 386 ? -10.541 0.954 -2.978 1.00 97.56 386 ALA A O 1
ATOM 3015 N N . PHE A 1 387 ? -9.489 1.987 -4.671 1.00 96.94 387 PHE A N 1
ATOM 3016 C CA . PHE A 1 387 ? -10.271 3.222 -4.558 1.00 96.94 387 PHE A CA 1
ATOM 3017 C C . PHE A 1 387 ? -11.731 3.043 -4.979 1.00 96.94 387 PHE A C 1
ATOM 3019 O O . PHE A 1 387 ? -12.620 3.564 -4.308 1.00 96.94 387 PHE A O 1
ATOM 3026 N N . GLU A 1 388 ? -11.998 2.275 -6.039 1.00 95.38 388 GLU A N 1
ATOM 3027 C CA . GLU A 1 388 ? -13.366 1.926 -6.445 1.00 95.38 388 GLU A CA 1
ATOM 3028 C C . GLU A 1 388 ? -14.118 1.209 -5.312 1.00 95.38 388 GLU A C 1
ATOM 3030 O O . GLU A 1 388 ? -15.263 1.547 -4.998 1.00 95.38 388 GLU A O 1
ATOM 3035 N N . ARG A 1 389 ? -13.463 0.252 -4.642 1.00 91.75 389 ARG A N 1
ATOM 3036 C CA . ARG A 1 389 ? -14.037 -0.497 -3.517 1.00 91.75 389 ARG A CA 1
ATOM 3037 C C . ARG A 1 389 ? -14.401 0.401 -2.341 1.00 91.75 389 ARG A C 1
ATOM 3039 O O . ARG A 1 389 ? -15.445 0.176 -1.740 1.00 91.75 389 ARG A O 1
ATOM 3046 N N . ILE A 1 390 ? -13.592 1.416 -2.039 1.00 92.25 390 ILE A N 1
ATOM 3047 C CA . ILE A 1 390 ? -13.892 2.383 -0.972 1.00 92.25 390 ILE A CA 1
ATOM 3048 C C . ILE A 1 390 ? -15.022 3.328 -1.394 1.00 92.25 390 ILE A C 1
ATOM 3050 O O . ILE A 1 390 ? -15.961 3.552 -0.636 1.00 92.25 390 ILE A O 1
ATOM 3054 N N . ALA A 1 391 ? -14.971 3.859 -2.617 1.00 91.56 391 ALA A N 1
ATOM 3055 C CA . ALA A 1 391 ? -15.981 4.789 -3.119 1.00 91.56 391 ALA A CA 1
ATOM 3056 C C . ALA A 1 391 ? -17.381 4.156 -3.200 1.00 91.56 391 ALA A C 1
ATOM 3058 O O . ALA A 1 391 ? -18.390 4.843 -3.047 1.00 91.56 391 ALA A O 1
ATOM 3059 N N . THR A 1 392 ? -17.446 2.840 -3.407 1.00 84.00 392 THR A N 1
ATOM 3060 C CA . THR A 1 392 ? -18.699 2.081 -3.492 1.00 84.00 392 THR A CA 1
ATOM 3061 C C . THR A 1 392 ? -19.221 1.582 -2.139 1.00 84.00 392 THR A C 1
ATOM 3063 O O . THR A 1 392 ? -20.283 0.964 -2.115 1.00 84.00 392 THR A O 1
ATOM 3066 N N . ILE A 1 393 ? -18.561 1.905 -1.013 1.00 75.06 393 ILE A N 1
ATOM 3067 C CA . ILE A 1 393 ? -19.053 1.598 0.348 1.00 75.06 393 ILE A CA 1
ATOM 3068 C C . ILE A 1 393 ? -20.458 2.170 0.565 1.00 75.06 393 ILE A C 1
ATOM 3070 O O . ILE A 1 393 ? -21.345 1.454 1.015 1.00 75.06 393 ILE A O 1
ATOM 3074 N N . ALA A 1 394 ? -20.692 3.424 0.162 1.00 59.38 394 ALA A N 1
ATOM 3075 C CA . ALA A 1 394 ? -21.996 4.084 0.307 1.00 59.38 394 ALA A CA 1
ATOM 3076 C C . ALA A 1 394 ? -23.133 3.396 -0.464 1.00 59.38 394 ALA A C 1
ATOM 3078 O O . ALA A 1 394 ? -24.299 3.597 -0.142 1.00 59.38 394 ALA A O 1
ATOM 3079 N N . ALA A 1 395 ? -22.820 2.609 -1.497 1.00 55.19 395 ALA A N 1
ATOM 3080 C CA . ALA A 1 395 ? -23.832 1.917 -2.289 1.00 55.19 395 ALA A CA 1
ATOM 3081 C C . ALA A 1 395 ? -24.307 0.606 -1.635 1.00 55.19 395 ALA A C 1
ATOM 3083 O O . ALA A 1 395 ? -25.283 0.023 -2.104 1.00 55.19 395 ALA A O 1
ATOM 3084 N N . ALA A 1 396 ? -23.619 0.128 -0.589 1.00 54.03 396 ALA A N 1
ATOM 3085 C CA . ALA A 1 396 ? -23.836 -1.197 -0.012 1.00 54.03 396 ALA A CA 1
ATOM 3086 C C . ALA A 1 396 ? -24.866 -1.252 1.135 1.00 54.03 396 ALA A C 1
ATOM 3088 O O . ALA A 1 396 ? -25.279 -2.355 1.487 1.00 54.03 396 ALA A O 1
ATOM 3089 N N . GLY A 1 397 ? -25.333 -0.119 1.677 1.00 51.88 397 GLY A N 1
ATOM 3090 C CA . GLY A 1 397 ? -26.394 -0.116 2.692 1.00 51.88 397 GLY A CA 1
ATOM 3091 C C . GLY A 1 397 ? -26.407 1.095 3.626 1.00 51.88 397 GLY A C 1
ATOM 3092 O O . GLY A 1 397 ? -25.546 1.968 3.558 1.00 51.88 397 GLY A O 1
ATOM 3093 N N . ASP A 1 398 ? -27.407 1.114 4.510 1.00 52.59 398 ASP A N 1
ATOM 3094 C CA . ASP A 1 398 ? -27.710 2.149 5.515 1.00 52.59 398 ASP A CA 1
ATOM 3095 C C . ASP A 1 398 ? -26.775 2.057 6.750 1.00 52.59 398 ASP A C 1
ATOM 3097 O O . ASP A 1 398 ? -27.187 2.267 7.888 1.00 52.59 398 ASP A O 1
ATOM 3101 N N . ASP A 1 399 ? -25.497 1.713 6.537 1.00 61.62 399 ASP A N 1
ATOM 3102 C CA . ASP A 1 399 ? -24.496 1.419 7.584 1.00 61.62 399 ASP A CA 1
ATOM 3103 C C . ASP A 1 399 ? -24.004 2.677 8.338 1.00 61.62 399 ASP A C 1
ATOM 3105 O O . ASP A 1 399 ? -23.000 2.642 9.049 1.00 61.62 399 ASP A O 1
ATOM 3109 N N . GLY A 1 400 ? -24.677 3.817 8.163 1.00 70.50 400 GLY A N 1
ATOM 3110 C CA . GLY A 1 400 ? -24.375 5.066 8.866 1.00 70.50 400 GLY A CA 1
ATOM 3111 C C . GLY A 1 400 ? -23.102 5.794 8.414 1.00 70.50 400 GLY A C 1
ATOM 3112 O O . GLY A 1 400 ? -22.746 6.803 9.021 1.00 70.50 400 GLY A O 1
ATOM 3113 N N . VAL A 1 401 ? -22.420 5.344 7.351 1.00 84.94 401 VAL A N 1
ATOM 3114 C CA . VAL A 1 401 ? -21.221 6.020 6.822 1.00 84.94 401 VAL A CA 1
ATOM 3115 C C . VAL A 1 401 ? -21.610 7.167 5.894 1.00 84.94 401 VAL A C 1
ATOM 3117 O O . VAL A 1 401 ? -22.197 6.970 4.830 1.00 84.94 401 VAL A O 1
ATOM 3120 N N . SER A 1 402 ? -21.219 8.385 6.255 1.00 89.44 402 SER A N 1
ATOM 3121 C CA . SER A 1 402 ? -21.436 9.567 5.421 1.00 89.44 402 SER A CA 1
ATOM 3122 C C . SER A 1 402 ? -20.496 9.608 4.208 1.00 89.44 402 SER A C 1
ATOM 3124 O O . SER A 1 402 ? -19.337 9.189 4.265 1.00 89.44 402 SER A O 1
ATOM 3126 N N . SER A 1 403 ? -20.943 10.224 3.108 1.00 90.94 403 SER A N 1
ATOM 3127 C CA . SER A 1 403 ? -20.083 10.468 1.938 1.00 90.94 403 SER A CA 1
ATOM 3128 C C . SER A 1 403 ? -18.828 11.279 2.288 1.00 90.94 403 SER A C 1
ATOM 3130 O O . SER A 1 403 ? -17.778 11.068 1.686 1.00 90.94 403 SER A O 1
ATOM 3132 N N . ASN A 1 404 ? -18.904 12.157 3.296 1.00 92.38 404 ASN A N 1
ATOM 3133 C CA . ASN A 1 404 ? -17.754 12.915 3.792 1.00 92.38 404 ASN A CA 1
ATOM 3134 C C . ASN A 1 404 ? -16.687 12.006 4.417 1.00 92.38 404 ASN A C 1
ATOM 3136 O O . ASN A 1 404 ? -15.503 12.201 4.150 1.00 92.38 404 ASN A O 1
ATOM 3140 N N . GLN A 1 405 ? -17.085 10.994 5.199 1.00 93.75 405 GLN A N 1
ATOM 3141 C CA . GLN A 1 405 ? -16.148 10.000 5.737 1.00 93.75 405 GLN A CA 1
ATOM 3142 C C . GLN A 1 405 ? -15.464 9.226 4.608 1.00 93.75 405 GLN A C 1
ATOM 3144 O O . GLN A 1 405 ? -14.246 9.084 4.624 1.00 93.75 405 GLN A O 1
ATOM 3149 N N . ILE A 1 406 ? -16.211 8.799 3.586 1.00 94.00 406 ILE A N 1
ATOM 3150 C CA . ILE A 1 406 ? -15.654 8.061 2.439 1.00 94.00 406 ILE A CA 1
ATOM 3151 C C . ILE A 1 406 ? -14.630 8.909 1.678 1.00 94.00 406 ILE A C 1
ATOM 3153 O O . ILE A 1 406 ? -13.520 8.449 1.417 1.00 94.00 406 ILE A O 1
ATOM 3157 N N . VAL A 1 407 ? -14.967 10.162 1.356 1.00 96.31 407 VAL A N 1
ATOM 3158 C CA . VAL A 1 407 ? -14.045 11.080 0.667 1.00 96.31 407 VAL A CA 1
ATOM 3159 C C . VAL A 1 407 ? -12.803 11.349 1.517 1.00 96.31 407 VAL A C 1
ATOM 3161 O O . VAL A 1 407 ? -11.691 11.349 0.987 1.00 96.31 407 VAL A O 1
ATOM 3164 N N . ARG A 1 408 ? -12.966 11.517 2.835 1.00 97.25 408 ARG A N 1
ATOM 3165 C CA . ARG A 1 408 ? -11.843 11.684 3.765 1.00 97.25 408 ARG A CA 1
ATOM 3166 C C . ARG A 1 408 ? -10.925 10.459 3.759 1.00 97.25 408 ARG A C 1
ATOM 3168 O O . ARG A 1 408 ? -9.720 10.627 3.620 1.00 97.25 408 ARG A O 1
ATOM 3175 N N . VAL A 1 409 ? -11.476 9.246 3.837 1.00 97.50 409 VAL A N 1
ATOM 3176 C CA . VAL A 1 409 ? -10.708 7.986 3.783 1.00 97.50 409 VAL A CA 1
ATOM 3177 C C . VAL A 1 409 ? -9.947 7.849 2.467 1.00 97.50 409 VAL A C 1
ATOM 3179 O O . VAL A 1 409 ? -8.775 7.479 2.476 1.00 97.50 409 VAL A O 1
ATOM 3182 N N . ILE A 1 410 ? -10.581 8.179 1.338 1.00 97.50 410 ILE A N 1
ATOM 3183 C CA . ILE A 1 410 ? -9.921 8.191 0.024 1.00 97.50 410 ILE A CA 1
ATOM 3184 C C . ILE A 1 410 ? -8.735 9.162 0.033 1.00 97.50 410 ILE A C 1
ATOM 3186 O O . ILE A 1 410 ? -7.658 8.802 -0.439 1.00 97.50 410 ILE A O 1
ATOM 3190 N N . GLY A 1 411 ? -8.913 10.366 0.584 1.00 97.88 411 GLY A N 1
ATOM 3191 C CA . GLY A 1 411 ? -7.850 11.365 0.702 1.00 97.88 411 GLY A CA 1
ATOM 3192 C C . GLY A 1 411 ? -6.682 10.902 1.578 1.00 97.88 411 GLY A C 1
ATOM 3193 O O . GLY A 1 411 ? -5.530 11.007 1.161 1.00 97.88 411 GLY A O 1
ATOM 3194 N N . GLU A 1 412 ? -6.976 10.342 2.753 1.00 97.75 412 GLU A N 1
ATOM 3195 C CA . GLU A 1 412 ? -5.973 9.792 3.677 1.00 97.75 412 GLU A CA 1
ATOM 3196 C C . GLU A 1 412 ? -5.181 8.656 3.024 1.00 97.75 412 GLU A C 1
ATOM 3198 O O . GLU A 1 412 ? -3.954 8.709 2.974 1.00 97.75 412 GLU A O 1
ATOM 3203 N N . LEU A 1 413 ? -5.863 7.673 2.425 1.00 97.12 413 LEU A N 1
ATOM 3204 C CA . LEU A 1 413 ? -5.191 6.558 1.759 1.00 97.12 413 LEU A CA 1
ATOM 3205 C C . LEU A 1 413 ? -4.373 7.011 0.549 1.00 97.12 413 LEU A C 1
ATOM 3207 O O . LEU A 1 413 ? -3.253 6.539 0.374 1.00 97.12 413 LEU A O 1
ATOM 3211 N N . ALA A 1 414 ? -4.881 7.945 -0.261 1.00 97.75 414 ALA A N 1
ATOM 3212 C CA . ALA A 1 414 ? -4.129 8.502 -1.384 1.00 97.75 414 ALA A CA 1
ATOM 3213 C C . ALA A 1 414 ? -2.835 9.192 -0.925 1.00 97.75 414 ALA A C 1
ATOM 3215 O O . ALA A 1 414 ? -1.794 9.025 -1.565 1.00 97.75 414 ALA A O 1
ATOM 3216 N N . LYS A 1 415 ? -2.875 9.914 0.202 1.00 97.12 415 LYS A N 1
ATOM 3217 C CA . LYS A 1 415 ? -1.684 10.514 0.811 1.00 97.12 415 LYS A CA 1
ATOM 3218 C C . LYS A 1 415 ? -0.714 9.442 1.315 1.00 97.12 415 LYS A C 1
ATOM 3220 O O . LYS A 1 415 ? 0.461 9.484 0.959 1.00 97.12 415 LYS A O 1
ATOM 3225 N N . SER A 1 416 ? -1.209 8.450 2.059 1.00 97.00 416 SER A N 1
ATOM 3226 C CA . SER A 1 416 ? -0.409 7.348 2.614 1.00 97.00 416 SER A CA 1
ATOM 3227 C C . SER A 1 416 ? 0.319 6.513 1.560 1.00 97.00 416 SER A C 1
ATOM 3229 O O . SER A 1 416 ? 1.369 5.945 1.853 1.00 97.00 416 SER A O 1
ATOM 3231 N N . ILE A 1 417 ? -0.218 6.405 0.341 1.00 96.94 417 ILE A N 1
ATOM 3232 C CA . ILE A 1 417 ? 0.381 5.573 -0.717 1.00 96.94 417 ILE A CA 1
ATOM 3233 C C . ILE A 1 417 ? 1.166 6.374 -1.756 1.00 96.94 417 ILE A C 1
ATOM 3235 O O . ILE A 1 417 ? 1.942 5.793 -2.508 1.00 96.94 417 ILE A O 1
ATOM 3239 N N . GLY A 1 418 ? 0.948 7.687 -1.830 1.00 95.38 418 GLY A N 1
ATOM 3240 C CA . GLY A 1 418 ? 1.520 8.554 -2.853 1.00 95.38 418 GLY A CA 1
ATOM 3241 C C . GLY A 1 418 ? 2.999 8.890 -2.641 1.00 95.38 418 GLY A C 1
ATOM 3242 O O . GLY A 1 418 ? 3.742 8.208 -1.935 1.00 95.38 418 GLY A O 1
ATOM 3243 N N . ALA A 1 419 ? 3.434 9.987 -3.265 1.00 94.44 419 ALA A N 1
ATOM 3244 C CA . ALA A 1 419 ? 4.821 10.457 -3.206 1.00 94.44 419 ALA A CA 1
ATOM 3245 C C . ALA A 1 419 ? 5.265 10.910 -1.801 1.00 94.44 419 ALA A C 1
ATOM 3247 O O . ALA A 1 419 ? 6.456 10.910 -1.518 1.00 94.44 419 ALA A O 1
ATOM 3248 N N . GLU A 1 420 ? 4.319 11.271 -0.931 1.00 92.25 420 GLU A N 1
ATOM 3249 C CA . GLU A 1 420 ? 4.553 11.592 0.488 1.00 92.25 420 GLU A CA 1
ATOM 3250 C C . GLU A 1 420 ? 4.400 10.364 1.403 1.00 92.25 420 GLU A C 1
ATOM 3252 O O . GLU A 1 420 ? 4.394 10.500 2.620 1.00 92.25 420 GLU A O 1
ATOM 3257 N N . GLY A 1 421 ? 4.236 9.168 0.835 1.00 95.81 421 GLY A N 1
ATOM 3258 C CA . GLY A 1 421 ? 3.981 7.932 1.569 1.00 95.81 421 GLY A CA 1
ATOM 3259 C C . GLY A 1 421 ? 4.724 6.752 0.952 1.00 95.81 421 GLY A C 1
ATOM 3260 O O . GLY A 1 421 ? 5.904 6.874 0.621 1.00 95.81 421 GLY A O 1
ATOM 3261 N N . LEU A 1 422 ? 4.032 5.624 0.771 1.00 96.19 422 LEU A N 1
ATOM 3262 C CA . LEU A 1 422 ? 4.595 4.356 0.284 1.00 96.19 422 LEU A CA 1
ATOM 3263 C C . LEU A 1 422 ? 5.531 4.522 -0.918 1.00 96.19 422 LEU A C 1
ATOM 3265 O O . LEU A 1 422 ? 6.664 4.042 -0.881 1.00 96.19 422 LEU A O 1
ATOM 3269 N N . VAL A 1 423 ? 5.089 5.216 -1.972 1.00 96.12 423 VAL A N 1
ATOM 3270 C CA . VAL A 1 423 ? 5.906 5.407 -3.182 1.00 96.12 423 VAL A CA 1
ATOM 3271 C C . VAL A 1 423 ? 7.130 6.278 -2.898 1.00 96.12 423 VAL A C 1
ATOM 3273 O O . VAL A 1 423 ? 8.211 5.984 -3.403 1.00 96.12 423 VAL A O 1
ATOM 3276 N N . GLY A 1 424 ? 6.992 7.319 -2.072 1.00 94.25 424 GLY A N 1
ATOM 3277 C CA . GLY A 1 424 ? 8.123 8.144 -1.637 1.00 94.25 424 GLY A CA 1
ATOM 3278 C C . GLY A 1 424 ? 9.184 7.326 -0.902 1.00 94.25 424 GLY A C 1
ATOM 3279 O O . GLY A 1 424 ? 10.365 7.403 -1.235 1.00 94.25 424 GLY A O 1
ATOM 3280 N N . GLY A 1 425 ? 8.749 6.477 0.032 1.00 92.94 425 GLY A N 1
ATOM 3281 C CA . GLY A 1 425 ? 9.625 5.550 0.750 1.00 92.94 425 GLY A CA 1
ATOM 3282 C C . GLY A 1 425 ? 10.341 4.577 -0.181 1.00 92.94 425 GLY A C 1
ATOM 3283 O O . GLY A 1 425 ? 11.552 4.416 -0.071 1.00 92.94 425 GLY A O 1
ATOM 3284 N N . GLN A 1 426 ? 9.622 3.999 -1.148 1.00 92.56 426 GLN A N 1
ATOM 3285 C CA . GLN A 1 426 ? 10.207 3.090 -2.137 1.00 92.56 426 GLN A CA 1
ATOM 3286 C C . GLN A 1 426 ? 11.274 3.770 -3.004 1.00 92.56 426 GLN A C 1
ATOM 3288 O O . GLN A 1 426 ? 12.334 3.202 -3.252 1.00 92.56 426 GLN A O 1
ATOM 3293 N N . VAL A 1 427 ? 11.015 4.996 -3.468 1.00 93.38 427 VAL A N 1
ATOM 3294 C CA . VAL A 1 427 ? 11.973 5.748 -4.293 1.00 93.38 427 VAL A CA 1
ATOM 3295 C C . VAL A 1 427 ? 13.251 6.044 -3.513 1.00 93.38 427 VAL A C 1
ATOM 3297 O O . VAL A 1 427 ? 14.344 5.927 -4.073 1.00 93.38 427 VAL A O 1
ATOM 3300 N N . VAL A 1 428 ? 13.130 6.428 -2.239 1.00 90.81 428 VAL A N 1
ATOM 3301 C CA . VAL A 1 428 ? 14.295 6.708 -1.393 1.00 90.81 428 VAL A CA 1
ATOM 3302 C C . VAL A 1 428 ? 15.052 5.425 -1.049 1.00 90.81 428 VAL A C 1
ATOM 3304 O O . VAL A 1 428 ? 16.278 5.464 -1.075 1.00 90.81 428 VAL A O 1
ATOM 3307 N N . ASP A 1 429 ? 14.371 4.299 -0.818 1.00 88.06 429 ASP A N 1
ATOM 3308 C CA . ASP A 1 429 ? 15.014 2.991 -0.599 1.00 88.06 429 ASP A CA 1
ATOM 3309 C C . ASP A 1 429 ? 15.894 2.605 -1.800 1.00 88.06 429 ASP A C 1
ATOM 3311 O O . ASP A 1 429 ? 17.103 2.461 -1.647 1.00 88.06 429 ASP A O 1
ATOM 3315 N N . ILE A 1 430 ? 15.333 2.612 -3.016 1.00 86.25 430 ILE A N 1
ATOM 3316 C CA . ILE A 1 430 ? 16.073 2.306 -4.258 1.00 86.25 430 ILE A CA 1
ATOM 3317 C C . ILE A 1 430 ? 17.221 3.292 -4.488 1.00 86.25 430 ILE A C 1
ATOM 3319 O O . ILE A 1 430 ? 18.310 2.913 -4.906 1.00 86.25 430 ILE A O 1
ATOM 3323 N N . SER A 1 431 ? 17.000 4.581 -4.212 1.00 86.50 431 SER A N 1
ATOM 3324 C CA . SER A 1 431 ? 18.047 5.603 -4.370 1.00 86.50 431 SER A CA 1
ATOM 3325 C C . SER A 1 431 ? 19.177 5.462 -3.345 1.00 86.50 431 SER A C 1
ATOM 3327 O O . SER A 1 431 ? 20.234 6.063 -3.532 1.00 86.50 431 SER A O 1
ATOM 3329 N N . SER A 1 432 ? 18.946 4.706 -2.269 1.00 82.75 432 SER A N 1
ATOM 3330 C CA . SER A 1 432 ? 19.921 4.442 -1.210 1.00 82.75 432 SER A CA 1
ATOM 3331 C C . SER A 1 432 ? 20.703 3.146 -1.445 1.00 82.75 432 SER A C 1
ATOM 3333 O O . SER A 1 432 ? 21.733 2.938 -0.802 1.00 82.75 432 SER A O 1
ATOM 3335 N N . GLU A 1 433 ? 20.272 2.289 -2.377 1.00 75.38 433 GLU A N 1
ATOM 3336 C CA . GLU A 1 433 ? 21.009 1.082 -2.754 1.00 75.38 433 GLU A CA 1
ATOM 3337 C C . GLU A 1 433 ? 22.379 1.436 -3.351 1.00 75.38 433 GLU A C 1
ATOM 3339 O O . GLU A 1 433 ? 22.505 2.237 -4.279 1.00 75.38 433 GLU A O 1
ATOM 3344 N N . GLY A 1 434 ? 23.442 0.844 -2.799 1.00 65.12 434 GLY A N 1
ATOM 3345 C CA . GLY A 1 434 ? 24.822 1.117 -3.209 1.00 65.12 434 GLY A CA 1
ATOM 3346 C C . GLY A 1 434 ? 25.414 2.425 -2.667 1.00 65.12 434 GLY A C 1
ATOM 3347 O O . GLY A 1 434 ? 26.557 2.749 -3.001 1.00 65.12 434 GLY A O 1
ATOM 3348 N N . MET A 1 435 ? 24.691 3.174 -1.824 1.00 66.19 435 MET A N 1
ATOM 3349 C CA . MET A 1 435 ? 25.298 4.247 -1.035 1.00 66.19 435 MET A CA 1
ATOM 3350 C C . MET A 1 435 ? 26.060 3.654 0.156 1.00 66.19 435 MET A C 1
ATOM 3352 O O . MET A 1 435 ? 25.519 2.860 0.916 1.00 66.19 435 MET A O 1
ATOM 3356 N N . ILE A 1 436 ? 27.315 4.074 0.342 1.00 58.66 436 ILE A N 1
ATOM 3357 C CA . ILE A 1 436 ? 28.136 3.666 1.493 1.00 58.66 436 ILE A CA 1
ATOM 3358 C C . ILE A 1 436 ? 27.461 4.161 2.781 1.00 58.66 436 ILE A C 1
ATOM 3360 O O . ILE A 1 436 ? 27.124 5.346 2.880 1.00 58.66 436 ILE A O 1
ATOM 3364 N N . SER A 1 437 ? 27.314 3.279 3.776 1.00 57.25 437 SER A N 1
ATOM 3365 C CA . SER A 1 437 ? 26.609 3.539 5.045 1.00 57.25 437 SER A CA 1
ATOM 3366 C C . SER A 1 437 ? 27.086 4.773 5.816 1.00 57.25 437 SER A C 1
ATOM 3368 O O . SER A 1 437 ? 26.326 5.344 6.588 1.00 57.25 437 SER A O 1
ATOM 3370 N N . GLU A 1 438 ? 28.320 5.221 5.586 1.00 56.06 438 GLU A N 1
ATOM 3371 C CA . GLU A 1 438 ? 28.894 6.438 6.178 1.00 56.06 438 GLU A CA 1
ATOM 3372 C C . GLU A 1 438 ? 28.165 7.730 5.754 1.00 56.06 438 GLU A C 1
ATOM 3374 O O . GLU A 1 438 ? 28.282 8.748 6.431 1.00 56.06 438 GLU A O 1
ATOM 3379 N N . ASN A 1 439 ? 27.390 7.696 4.662 1.00 58.34 439 ASN A N 1
ATOM 3380 C CA . ASN A 1 439 ? 26.644 8.847 4.142 1.00 58.34 439 ASN A CA 1
ATOM 3381 C C . ASN A 1 439 ? 25.141 8.822 4.471 1.00 58.34 439 ASN A C 1
ATOM 3383 O O . ASN A 1 439 ? 24.430 9.756 4.100 1.00 58.34 439 ASN A O 1
ATOM 3387 N N . VAL A 1 440 ? 24.645 7.774 5.139 1.00 67.81 440 VAL A N 1
ATOM 3388 C CA . VAL A 1 440 ? 23.220 7.605 5.457 1.00 67.81 440 VAL A CA 1
ATOM 3389 C C . VAL A 1 440 ? 23.030 7.687 6.969 1.00 67.81 440 VAL A C 1
ATOM 3391 O O . VAL A 1 440 ? 23.340 6.754 7.705 1.00 67.81 440 VAL A O 1
ATOM 3394 N N . GLY A 1 441 ? 22.531 8.829 7.439 1.00 81.88 441 GLY A N 1
ATOM 3395 C CA . GLY A 1 441 ? 22.222 9.041 8.854 1.00 81.88 441 GLY A CA 1
ATOM 3396 C C . GLY A 1 441 ? 20.942 8.329 9.305 1.00 81.88 441 GLY A C 1
ATOM 3397 O O . GLY A 1 441 ? 20.111 7.931 8.487 1.00 81.88 441 GLY A O 1
ATOM 3398 N N . LEU A 1 442 ? 20.753 8.235 10.627 1.00 85.12 442 LEU A N 1
ATOM 3399 C CA . LEU A 1 442 ? 19.546 7.669 11.249 1.00 85.12 442 LEU A CA 1
ATOM 3400 C C . LEU A 1 442 ? 18.250 8.311 10.740 1.00 85.12 442 LEU A C 1
ATOM 3402 O O . LEU A 1 442 ? 17.293 7.597 10.473 1.00 85.12 442 LEU A O 1
ATOM 3406 N N . GLU A 1 443 ? 18.240 9.631 10.540 1.00 87.31 443 GLU A N 1
ATOM 3407 C CA . GLU A 1 443 ? 17.070 10.361 10.028 1.00 87.31 443 GLU A CA 1
ATOM 3408 C C . GLU A 1 443 ? 16.647 9.884 8.631 1.00 87.31 443 GLU A C 1
ATOM 3410 O O . GLU A 1 443 ? 15.458 9.788 8.330 1.00 87.31 443 GLU A O 1
ATOM 3415 N N . HIS A 1 444 ? 17.615 9.542 7.776 1.00 87.06 444 HIS A N 1
ATOM 3416 C CA . HIS A 1 444 ? 17.346 9.048 6.425 1.00 87.06 444 HIS A CA 1
ATOM 3417 C C . HIS A 1 444 ? 16.814 7.612 6.448 1.00 87.06 444 HIS A C 1
ATOM 3419 O O . HIS A 1 444 ? 15.866 7.298 5.731 1.00 87.06 444 HIS A O 1
ATOM 3425 N N . LEU A 1 445 ? 17.373 6.751 7.307 1.00 88.06 445 LEU A N 1
ATOM 3426 C CA . LEU A 1 445 ? 16.853 5.394 7.513 1.00 88.06 445 LEU A CA 1
ATOM 3427 C C . LEU A 1 445 ? 15.424 5.425 8.069 1.00 88.06 445 LEU A C 1
ATOM 3429 O O . LEU A 1 445 ? 14.537 4.724 7.582 1.00 88.06 445 LEU A O 1
ATOM 3433 N N . GLU A 1 446 ? 15.183 6.274 9.065 1.00 90.56 446 GLU A N 1
ATOM 3434 C CA . GLU A 1 446 ? 13.861 6.444 9.651 1.00 90.56 446 GLU A CA 1
ATOM 3435 C C . GLU A 1 446 ? 12.858 6.978 8.622 1.00 90.56 446 GLU A C 1
ATOM 3437 O O . GLU A 1 446 ? 11.723 6.502 8.574 1.00 90.56 446 GLU A O 1
ATOM 3442 N N . PHE A 1 447 ? 13.273 7.900 7.743 1.00 92.06 447 PHE A N 1
ATOM 3443 C CA . PHE A 1 447 ? 12.446 8.342 6.621 1.00 92.06 447 PHE A CA 1
ATOM 3444 C C . PHE A 1 447 ? 12.023 7.158 5.743 1.00 92.06 447 PHE A C 1
ATOM 3446 O O . PHE A 1 447 ? 10.829 7.012 5.470 1.00 92.06 447 PHE A O 1
ATOM 3453 N N . ILE A 1 448 ? 12.959 6.290 5.341 1.00 90.88 448 ILE A N 1
ATOM 3454 C CA . ILE A 1 448 ? 12.649 5.099 4.534 1.00 90.88 448 ILE A CA 1
ATOM 3455 C C . ILE A 1 448 ? 11.627 4.220 5.258 1.00 90.88 448 ILE A C 1
ATOM 3457 O O . ILE A 1 448 ? 10.590 3.890 4.683 1.00 90.88 448 ILE A O 1
ATOM 3461 N N . HIS A 1 449 ? 11.863 3.886 6.527 1.00 91.50 449 HIS A N 1
ATOM 3462 C CA . HIS A 1 449 ? 10.994 2.980 7.284 1.00 91.50 449 HIS A CA 1
ATOM 3463 C C . HIS A 1 449 ? 9.597 3.551 7.539 1.00 91.50 449 HIS A C 1
ATOM 3465 O O . HIS A 1 449 ? 8.595 2.844 7.358 1.00 91.50 449 HIS A O 1
ATOM 3471 N N . ARG A 1 450 ? 9.510 4.844 7.879 1.00 92.62 450 ARG A N 1
ATOM 3472 C CA . ARG A 1 450 ? 8.234 5.555 8.039 1.00 92.62 450 ARG A CA 1
ATOM 3473 C C . ARG A 1 450 ? 7.419 5.525 6.748 1.00 92.62 450 ARG A C 1
ATOM 3475 O O . ARG A 1 450 ? 6.224 5.250 6.784 1.00 92.62 450 ARG A O 1
ATOM 3482 N N . HIS A 1 451 ? 8.051 5.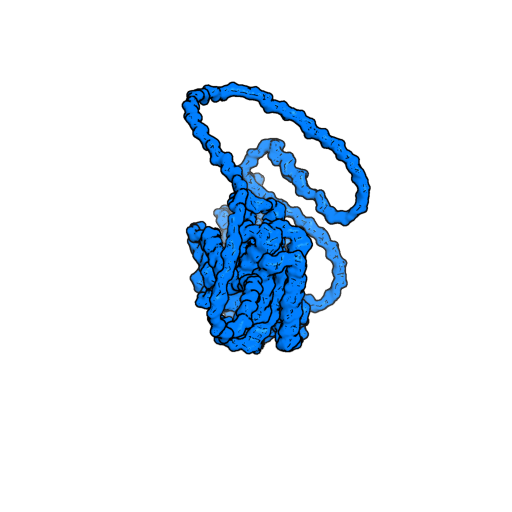752 5.601 1.00 93.69 451 HIS A N 1
ATOM 3483 C CA . HIS A 1 451 ? 7.325 5.891 4.342 1.00 93.69 451 HIS A CA 1
ATOM 3484 C C . HIS A 1 451 ? 7.066 4.547 3.648 1.00 93.69 451 HIS A C 1
ATOM 3486 O O . HIS A 1 451 ? 5.938 4.301 3.234 1.00 93.69 451 HIS A O 1
ATOM 3492 N N . LYS A 1 452 ? 8.052 3.642 3.570 1.00 89.31 452 LYS A N 1
ATOM 3493 C CA . LYS A 1 452 ? 7.923 2.342 2.879 1.00 89.31 452 LYS A CA 1
ATOM 3494 C C . LYS A 1 452 ? 6.928 1.412 3.582 1.00 89.31 452 LYS A C 1
ATOM 3496 O O . LYS A 1 452 ? 6.166 0.710 2.917 1.00 89.31 452 LYS A O 1
ATOM 3501 N N . THR A 1 453 ? 6.902 1.431 4.918 1.00 90.00 453 THR A N 1
ATOM 3502 C CA . THR A 1 453 ? 6.128 0.461 5.710 1.00 90.00 453 THR A CA 1
ATOM 3503 C C . THR A 1 453 ? 5.076 1.112 6.600 1.00 90.00 453 THR A C 1
ATOM 3505 O O . THR A 1 453 ? 3.910 0.701 6.541 1.00 90.00 453 THR A O 1
ATOM 3508 N N . ALA A 1 454 ? 5.443 2.117 7.406 1.00 94.56 454 ALA A N 1
ATOM 3509 C CA . ALA A 1 454 ? 4.519 2.683 8.391 1.00 94.56 454 ALA A CA 1
ATOM 3510 C C . ALA A 1 454 ? 3.354 3.450 7.745 1.00 94.56 454 ALA A C 1
ATOM 3512 O O . ALA A 1 454 ? 2.222 3.302 8.195 1.00 94.56 454 ALA A O 1
ATOM 3513 N N . ALA A 1 455 ? 3.583 4.169 6.641 1.00 97.12 455 ALA A N 1
ATOM 3514 C CA . ALA A 1 455 ? 2.562 4.990 5.985 1.00 97.12 455 ALA A CA 1
ATOM 3515 C C . ALA A 1 455 ? 1.296 4.204 5.594 1.00 97.12 455 ALA A C 1
ATOM 3517 O O . ALA A 1 455 ? 0.180 4.688 5.782 1.00 97.12 455 ALA A O 1
ATOM 3518 N N . LEU A 1 456 ? 1.437 2.969 5.096 1.00 97.25 456 LEU A N 1
ATOM 3519 C CA . LEU A 1 456 ? 0.278 2.139 4.747 1.00 97.25 456 LEU A CA 1
ATOM 3520 C C . LEU A 1 456 ? -0.392 1.502 5.977 1.00 97.25 456 LEU A C 1
ATOM 3522 O O . LEU A 1 456 ? -1.598 1.268 5.953 1.00 97.25 456 LEU A O 1
ATOM 3526 N N . LEU A 1 457 ? 0.360 1.216 7.048 1.00 97.25 457 LEU A N 1
ATOM 3527 C CA . LEU A 1 457 ? -0.221 0.773 8.325 1.00 97.25 457 LEU A CA 1
ATOM 3528 C C . LEU A 1 457 ? -1.046 1.897 8.958 1.00 97.25 457 LEU A C 1
ATOM 3530 O O . LEU A 1 457 ? -2.174 1.662 9.386 1.00 97.25 457 LEU A O 1
ATOM 3534 N N . GLU A 1 458 ? -0.510 3.115 8.933 1.00 98.06 458 GLU A N 1
ATOM 3535 C CA . GLU A 1 458 ? -1.196 4.338 9.334 1.00 98.06 458 GLU A CA 1
ATOM 3536 C C . GLU A 1 458 ? -2.475 4.547 8.532 1.00 98.06 458 GLU A C 1
ATOM 3538 O O . GLU A 1 458 ? -3.551 4.644 9.119 1.00 98.06 458 GLU A O 1
ATOM 3543 N N . GLY A 1 459 ? -2.388 4.507 7.199 1.00 98.12 459 GLY A N 1
ATOM 3544 C CA . GLY A 1 459 ? -3.558 4.626 6.332 1.00 98.12 459 GLY A CA 1
ATOM 3545 C C . GLY A 1 459 ? -4.632 3.575 6.634 1.00 98.12 459 GLY A C 1
ATOM 3546 O O . GLY A 1 459 ? -5.818 3.895 6.627 1.00 98.12 459 GLY A O 1
ATOM 3547 N N . ALA A 1 460 ? -4.241 2.339 6.963 1.00 98.25 460 ALA A N 1
ATOM 3548 C CA . ALA A 1 460 ? -5.175 1.273 7.325 1.00 98.25 460 ALA A CA 1
ATOM 3549 C C . ALA A 1 460 ? -5.933 1.566 8.627 1.00 98.25 460 ALA A C 1
ATOM 3551 O O . ALA A 1 460 ? -7.159 1.450 8.676 1.00 98.25 460 ALA A O 1
ATOM 3552 N N . VAL A 1 461 ? -5.200 1.954 9.672 1.00 98.62 461 VAL A N 1
ATOM 3553 C CA . VAL A 1 461 ? -5.753 2.265 10.995 1.00 98.62 461 VAL A CA 1
ATOM 3554 C C . VAL A 1 461 ? -6.638 3.512 10.933 1.00 98.62 461 VAL A C 1
ATOM 3556 O O . VAL A 1 461 ? -7.776 3.480 11.399 1.00 98.62 461 VAL A O 1
ATOM 3559 N N . VAL A 1 462 ? -6.160 4.580 10.291 1.00 98.62 462 VAL A N 1
ATOM 3560 C CA . VAL A 1 462 ? -6.897 5.842 10.119 1.00 98.62 462 VAL A CA 1
ATOM 3561 C C . VAL A 1 462 ? -8.172 5.629 9.304 1.00 98.62 462 VAL A C 1
ATOM 3563 O O . VAL A 1 462 ? -9.230 6.127 9.688 1.00 98.62 462 VAL A O 1
ATOM 3566 N N . ALA A 1 463 ? -8.115 4.841 8.224 1.00 98.06 463 ALA A N 1
ATOM 3567 C CA . ALA A 1 463 ? -9.305 4.500 7.448 1.00 98.06 463 ALA A CA 1
ATOM 3568 C C . ALA A 1 463 ? -10.360 3.784 8.305 1.00 98.06 463 ALA A C 1
ATOM 3570 O O . ALA A 1 463 ? -11.539 4.129 8.241 1.00 98.06 463 ALA A O 1
ATOM 3571 N N . GLY A 1 464 ? -9.930 2.829 9.136 1.00 97.62 464 GLY A N 1
ATOM 3572 C CA . GLY A 1 464 ? -10.804 2.125 10.073 1.00 97.62 464 GLY A CA 1
ATOM 3573 C C . GLY A 1 464 ? -11.458 3.065 11.083 1.00 97.62 464 GLY A C 1
ATOM 3574 O O . GLY A 1 464 ? -12.678 3.060 11.223 1.00 97.62 464 GLY A O 1
ATOM 3575 N N . ALA A 1 465 ? -10.664 3.920 11.730 1.00 98.19 465 ALA A N 1
ATOM 3576 C CA . ALA A 1 465 ? -11.146 4.878 12.722 1.00 98.19 465 ALA A CA 1
ATOM 3577 C C . ALA A 1 465 ? -12.164 5.876 12.137 1.00 98.19 465 ALA A C 1
ATOM 3579 O O . ALA A 1 465 ? -13.209 6.125 12.735 1.00 98.19 465 ALA A O 1
ATOM 3580 N N . ILE A 1 466 ? -11.911 6.410 10.936 1.00 97.56 466 ILE A N 1
ATOM 3581 C CA . ILE A 1 466 ? -12.839 7.344 10.279 1.00 97.56 466 ILE A CA 1
ATOM 3582 C C . ILE A 1 466 ? -14.158 6.648 9.921 1.00 97.56 466 ILE A C 1
ATOM 3584 O O . ILE A 1 466 ? -15.230 7.215 10.147 1.00 97.56 466 ILE A O 1
ATOM 3588 N N . LEU A 1 467 ? -14.098 5.433 9.364 1.00 95.25 467 LEU A N 1
ATOM 3589 C CA . LEU A 1 467 ? -15.296 4.670 8.992 1.00 95.25 467 LEU A CA 1
ATOM 3590 C C . LEU A 1 467 ? -16.102 4.219 10.210 1.00 95.25 467 LEU A C 1
ATOM 3592 O O . LEU A 1 467 ? -17.326 4.180 10.136 1.00 95.25 467 LEU A O 1
ATOM 3596 N N . GLY A 1 468 ? -15.433 3.935 11.328 1.00 94.94 468 GLY A N 1
ATOM 3597 C CA . GLY A 1 468 ? -16.085 3.583 12.586 1.00 94.94 468 GLY A CA 1
ATOM 3598 C C . GLY A 1 468 ? -16.722 4.761 13.325 1.00 94.94 468 GLY A C 1
ATOM 3599 O O . GLY A 1 468 ? -17.373 4.543 14.340 1.00 94.94 468 GLY A O 1
ATOM 3600 N N . GLY A 1 469 ? -16.565 5.991 12.823 1.00 94.50 469 GLY A N 1
ATOM 3601 C CA . GLY A 1 469 ? -17.145 7.189 13.431 1.00 94.50 469 GLY A CA 1
ATOM 3602 C C . GLY A 1 469 ? -16.309 7.792 14.561 1.00 94.50 469 GLY A C 1
ATOM 3603 O O . GLY A 1 469 ? -16.847 8.557 15.358 1.00 94.50 469 GLY A O 1
ATOM 3604 N N . GLY A 1 470 ? -15.013 7.475 14.623 1.00 96.50 470 GLY A N 1
ATOM 3605 C CA . GLY A 1 470 ? -14.095 8.067 15.591 1.00 96.50 470 GLY A CA 1
ATOM 3606 C C . GLY A 1 470 ? -13.966 9.581 15.424 1.00 96.50 470 GLY A C 1
ATOM 3607 O O . GLY A 1 470 ? -13.995 10.118 14.312 1.00 96.50 470 GLY A O 1
ATOM 3608 N N . SER A 1 471 ? -13.804 10.272 16.546 1.00 97.44 471 SER A N 1
ATOM 3609 C CA . SER A 1 471 ? -13.489 11.699 16.596 1.00 97.44 471 SER A CA 1
ATOM 3610 C C . SER A 1 471 ? -12.094 11.994 16.033 1.00 97.44 471 SER A C 1
ATOM 3612 O O . SER A 1 471 ? -11.234 11.116 15.952 1.00 97.44 471 SER A O 1
ATOM 3614 N N . ASP A 1 472 ? -11.828 13.254 15.680 1.00 97.81 472 ASP A N 1
ATOM 3615 C CA . ASP A 1 472 ? -10.506 13.655 15.177 1.00 97.81 472 ASP A CA 1
ATOM 3616 C C . ASP A 1 472 ? -9.379 13.410 16.195 1.00 97.81 472 ASP A C 1
ATOM 3618 O O . ASP A 1 472 ? -8.259 13.095 15.799 1.00 97.81 472 ASP A O 1
ATOM 3622 N N . GLU A 1 473 ? -9.672 13.493 17.499 1.00 98.00 473 GLU A N 1
ATOM 3623 C CA . GLU A 1 473 ? -8.706 13.170 18.554 1.00 98.00 473 GLU A CA 1
ATOM 3624 C C . GLU A 1 473 ? -8.375 11.671 18.575 1.00 98.00 473 GLU A C 1
ATOM 3626 O O . GLU A 1 473 ? -7.204 11.295 18.645 1.00 98.00 473 GLU A O 1
ATOM 3631 N N . GLU A 1 474 ? -9.390 10.809 18.481 1.00 98.31 474 GLU A N 1
ATOM 3632 C CA . GLU A 1 474 ? -9.198 9.356 18.430 1.00 98.31 474 GLU A CA 1
ATOM 3633 C C . GLU A 1 474 ? -8.452 8.941 17.161 1.00 98.31 474 GLU A C 1
ATOM 3635 O O . GLU A 1 474 ? -7.524 8.137 17.233 1.00 98.31 474 GLU A O 1
ATOM 3640 N N . VAL A 1 475 ? -8.800 9.533 16.012 1.00 98.50 475 VAL A N 1
ATOM 3641 C CA . VAL A 1 475 ? -8.095 9.311 14.742 1.00 98.50 475 VAL A CA 1
ATOM 3642 C C . VAL A 1 475 ? -6.618 9.688 14.867 1.00 98.50 475 VAL A C 1
ATOM 3644 O O . VAL A 1 475 ? -5.766 8.937 14.402 1.00 98.50 475 VAL A O 1
ATOM 3647 N N . GLU A 1 476 ? -6.289 10.806 15.517 1.00 98.25 476 GLU A N 1
ATOM 3648 C CA . GLU A 1 476 ? -4.899 11.246 15.674 1.00 98.25 476 GLU A CA 1
ATOM 3649 C C . GLU A 1 476 ? -4.105 10.389 16.675 1.00 98.25 476 GLU A C 1
ATOM 3651 O O . GLU A 1 476 ? -2.940 1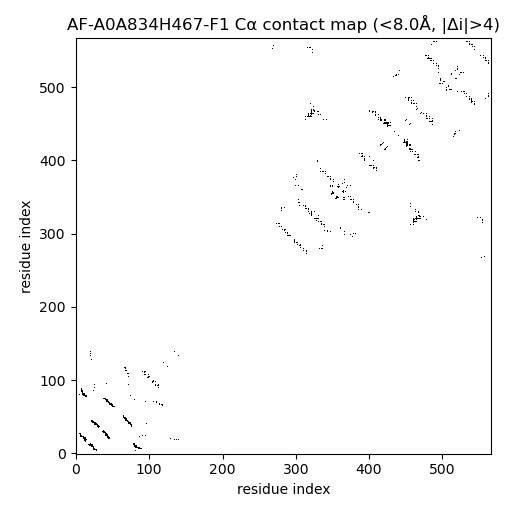0.072 16.426 1.00 98.25 476 GLU A O 1
ATOM 3656 N N . LYS A 1 477 ? -4.722 9.934 17.774 1.00 98.31 477 LYS A N 1
ATOM 3657 C CA . LYS A 1 477 ? -4.100 8.939 18.673 1.00 98.31 477 LYS A CA 1
ATOM 3658 C C . LYS A 1 477 ? -3.804 7.639 17.930 1.00 98.31 477 LYS A C 1
ATOM 3660 O O . LYS A 1 477 ? -2.701 7.100 18.022 1.00 98.31 477 LYS A O 1
ATOM 3665 N N . LEU A 1 478 ? -4.764 7.165 17.139 1.00 98.56 478 LEU A N 1
ATOM 3666 C CA . LEU A 1 478 ? -4.618 5.948 16.349 1.00 98.56 478 LEU A CA 1
ATOM 3667 C C . LEU A 1 478 ? -3.613 6.101 15.201 1.00 98.56 478 LEU A C 1
ATOM 3669 O O . LEU A 1 478 ? -2.914 5.140 14.879 1.00 98.56 478 LEU A O 1
ATOM 3673 N N . ARG A 1 479 ? -3.470 7.305 14.638 1.00 98.31 479 ARG A N 1
ATOM 3674 C CA . ARG A 1 479 ? -2.403 7.636 13.689 1.00 98.31 479 ARG A CA 1
ATOM 3675 C C . ARG A 1 479 ? -1.033 7.434 14.328 1.00 98.31 479 ARG A C 1
ATOM 3677 O O . ARG A 1 479 ? -0.241 6.653 13.812 1.00 98.31 479 ARG A O 1
ATOM 3684 N N . LYS A 1 480 ? -0.793 8.053 15.489 1.00 98.06 480 LYS A N 1
ATOM 3685 C CA . LYS A 1 480 ? 0.471 7.921 16.235 1.00 98.06 480 LYS A CA 1
ATOM 3686 C C . LYS A 1 480 ? 0.757 6.476 16.623 1.00 98.06 480 LYS A C 1
ATOM 3688 O O . LYS A 1 480 ? 1.859 5.995 16.383 1.00 98.06 480 LYS A O 1
ATOM 3693 N N . PHE A 1 481 ? -0.251 5.760 17.129 1.00 98.38 481 PHE A N 1
ATOM 3694 C CA . PHE A 1 481 ? -0.158 4.321 17.385 1.00 98.38 481 PHE A CA 1
ATOM 3695 C C . PHE A 1 481 ? 0.348 3.566 16.147 1.00 98.38 481 PHE A C 1
ATOM 3697 O O . PHE A 1 481 ? 1.302 2.791 16.234 1.00 98.38 481 PHE A O 1
ATOM 3704 N N . ALA A 1 482 ? -0.265 3.815 14.986 1.00 97.44 482 ALA A N 1
ATOM 3705 C CA . ALA A 1 482 ? 0.076 3.148 13.739 1.00 97.44 482 ALA A CA 1
ATOM 3706 C C . ALA A 1 482 ? 1.489 3.498 13.236 1.00 97.44 482 ALA A C 1
ATOM 3708 O O . ALA A 1 482 ? 2.204 2.618 12.748 1.00 97.44 482 ALA A O 1
ATOM 3709 N N . THR A 1 483 ? 1.916 4.755 13.394 1.00 95.81 483 THR A N 1
ATOM 3710 C CA . THR A 1 483 ? 3.284 5.195 13.095 1.00 95.81 483 THR A CA 1
ATOM 3711 C C . THR A 1 483 ? 4.301 4.446 13.966 1.00 95.81 483 THR A C 1
ATOM 3713 O O . THR A 1 483 ? 5.266 3.896 13.428 1.00 95.81 483 THR A O 1
ATOM 3716 N N . CYS A 1 484 ? 4.062 4.343 15.281 1.00 96.88 484 CYS A N 1
ATOM 3717 C CA . CYS A 1 484 ? 4.943 3.633 16.216 1.00 96.88 484 CYS A CA 1
ATOM 3718 C C . CYS A 1 484 ? 5.057 2.141 15.869 1.00 96.88 484 CYS A C 1
ATOM 3720 O O . CYS A 1 484 ? 6.168 1.633 15.723 1.00 96.88 484 CYS A O 1
ATOM 3722 N N . ILE A 1 485 ? 3.935 1.433 15.661 1.00 96.06 485 ILE A N 1
ATOM 3723 C CA . ILE A 1 485 ? 3.985 0.000 15.306 1.00 96.06 485 ILE A CA 1
ATOM 3724 C C . ILE A 1 485 ? 4.603 -0.238 13.924 1.00 96.06 485 ILE A C 1
ATOM 3726 O O . ILE A 1 485 ? 5.199 -1.288 13.691 1.00 96.06 485 ILE A O 1
ATOM 3730 N N . GLY A 1 486 ? 4.456 0.711 12.996 1.00 94.56 486 GLY A N 1
ATOM 3731 C CA . GLY A 1 486 ? 5.028 0.607 11.661 1.00 94.56 486 GLY A CA 1
ATOM 3732 C C . GLY A 1 486 ? 6.545 0.732 11.672 1.00 94.56 486 GLY A C 1
ATOM 3733 O O . GLY A 1 486 ? 7.220 -0.047 10.999 1.00 94.56 486 GLY A O 1
ATOM 3734 N N . LEU A 1 487 ? 7.077 1.651 12.482 1.00 94.56 487 LEU A N 1
ATOM 3735 C CA . LEU A 1 487 ? 8.515 1.761 12.703 1.00 94.56 487 LEU A CA 1
ATOM 3736 C C . LEU A 1 487 ? 9.052 0.552 13.478 1.00 94.56 487 LEU A C 1
ATOM 3738 O O . LEU A 1 487 ? 10.034 -0.057 13.059 1.00 94.56 487 LEU A O 1
ATOM 3742 N N . LEU A 1 488 ? 8.347 0.140 14.535 1.00 95.00 488 LEU A N 1
ATOM 3743 C CA . LEU A 1 488 ? 8.658 -1.057 15.319 1.00 95.00 488 LEU A CA 1
ATOM 3744 C C . LEU A 1 488 ? 8.770 -2.303 14.433 1.00 95.00 488 LEU A C 1
ATOM 3746 O O . LEU A 1 488 ? 9.691 -3.098 14.601 1.00 95.00 488 LEU A O 1
ATOM 3750 N N . PHE A 1 489 ? 7.860 -2.463 13.467 1.00 91.25 489 PHE A N 1
ATOM 3751 C CA . PHE A 1 489 ? 7.866 -3.601 12.550 1.00 91.25 489 PHE A CA 1
ATOM 3752 C C . PHE A 1 489 ? 9.190 -3.730 11.794 1.00 91.25 489 PHE A C 1
ATOM 3754 O O . PHE A 1 489 ? 9.698 -4.848 11.675 1.00 91.25 489 PHE A O 1
ATOM 3761 N N . GLN A 1 490 ? 9.738 -2.602 11.330 1.00 92.06 490 GLN A N 1
ATOM 3762 C CA . GLN A 1 490 ? 11.000 -2.545 10.592 1.00 92.06 490 GLN A CA 1
ATOM 3763 C C . GLN A 1 490 ? 12.214 -2.697 11.497 1.00 92.06 490 GLN A C 1
ATOM 3765 O O . GLN A 1 490 ? 13.106 -3.468 11.169 1.00 92.06 490 GLN A O 1
ATOM 3770 N N . VAL A 1 491 ? 12.225 -2.048 12.666 1.00 92.56 491 VAL A N 1
ATOM 3771 C CA . VAL A 1 491 ? 13.306 -2.224 13.650 1.00 92.56 491 VAL A CA 1
ATOM 3772 C C . VAL A 1 491 ? 13.438 -3.701 14.037 1.00 92.56 491 VAL A C 1
ATOM 3774 O O . VAL A 1 491 ? 14.541 -4.242 14.065 1.00 92.56 491 VAL A O 1
ATOM 3777 N N . VAL A 1 492 ? 12.316 -4.383 14.288 1.00 91.88 492 VAL A N 1
ATOM 3778 C CA . VAL A 1 492 ? 12.318 -5.819 14.596 1.00 91.88 492 VAL A CA 1
ATOM 3779 C C . VAL A 1 492 ? 12.744 -6.653 13.385 1.00 91.88 492 VAL A C 1
ATOM 3781 O O . VAL A 1 492 ? 13.468 -7.625 13.574 1.00 91.88 492 VAL A O 1
ATOM 3784 N N . ASP A 1 493 ? 12.347 -6.297 12.157 1.00 87.69 493 ASP A N 1
ATOM 3785 C CA . ASP A 1 493 ? 12.794 -7.016 10.949 1.00 87.69 493 ASP A CA 1
ATOM 3786 C C . ASP A 1 493 ? 14.317 -6.931 10.772 1.00 87.69 493 ASP A C 1
ATOM 3788 O O . ASP A 1 493 ? 14.959 -7.963 10.580 1.00 87.69 493 ASP A O 1
ATOM 3792 N N . ASP A 1 494 ? 14.889 -5.735 10.948 1.00 89.12 494 ASP A N 1
ATOM 3793 C CA . ASP A 1 494 ? 16.332 -5.485 10.901 1.00 89.12 494 ASP A CA 1
ATOM 3794 C C . ASP A 1 494 ? 17.076 -6.287 11.992 1.00 89.12 494 ASP A C 1
ATOM 3796 O O . ASP A 1 494 ? 18.131 -6.872 11.740 1.00 89.12 494 ASP A O 1
ATOM 3800 N N . ILE A 1 495 ? 16.536 -6.346 13.220 1.00 89.94 495 ILE A N 1
ATOM 3801 C CA . ILE A 1 495 ? 17.109 -7.147 14.319 1.00 89.94 495 ILE A CA 1
ATOM 3802 C C . ILE A 1 495 ? 17.049 -8.642 13.990 1.00 89.94 495 ILE A C 1
ATOM 3804 O O . ILE A 1 495 ? 18.005 -9.377 14.250 1.00 89.94 495 ILE A O 1
ATOM 3808 N N . LEU A 1 496 ? 15.928 -9.118 13.451 1.00 86.81 496 LEU A N 1
ATOM 3809 C CA . LEU A 1 496 ? 15.750 -10.523 13.108 1.00 86.81 496 LEU A CA 1
ATOM 3810 C C . LEU A 1 496 ? 16.686 -10.944 11.968 1.00 86.81 496 LEU A C 1
ATOM 3812 O O . LEU A 1 496 ? 17.271 -12.021 12.069 1.00 86.81 496 LEU A O 1
ATOM 3816 N N . ASP A 1 497 ? 16.907 -10.098 10.957 1.00 82.81 497 ASP A N 1
ATOM 3817 C CA . ASP A 1 497 ? 17.804 -10.409 9.830 1.00 82.81 497 ASP A CA 1
ATOM 3818 C C . ASP A 1 497 ? 19.255 -10.661 10.269 1.00 82.81 497 ASP A C 1
ATOM 3820 O O . ASP A 1 497 ? 19.943 -11.503 9.690 1.00 82.81 497 ASP A O 1
ATOM 3824 N N . VAL A 1 498 ? 19.703 -9.990 11.340 1.00 83.94 498 VAL A N 1
ATOM 3825 C CA . VAL A 1 498 ? 21.061 -10.152 11.887 1.00 83.94 498 VAL A CA 1
ATOM 3826 C C . VAL A 1 498 ? 21.170 -11.195 13.005 1.00 83.94 498 VAL A C 1
ATOM 3828 O O . VAL A 1 498 ? 22.279 -11.615 13.331 1.00 83.94 498 VAL A O 1
ATOM 3831 N N . THR A 1 499 ? 20.057 -11.611 13.622 1.00 82.94 499 THR A N 1
ATOM 3832 C CA . THR A 1 499 ? 20.070 -12.528 14.784 1.00 82.94 499 THR A CA 1
ATOM 3833 C C . THR A 1 499 ? 19.559 -13.934 14.493 1.00 82.94 499 THR A C 1
ATOM 3835 O O . THR A 1 499 ? 19.880 -14.853 15.250 1.00 82.94 499 THR A O 1
ATOM 3838 N N . LYS A 1 500 ? 18.756 -14.126 13.443 1.00 80.75 500 LYS A N 1
ATOM 3839 C CA . LYS A 1 500 ? 18.113 -15.405 13.126 1.00 80.75 500 LYS A CA 1
ATOM 3840 C C . LYS A 1 500 ? 18.721 -16.077 11.905 1.00 80.75 500 LYS A C 1
ATOM 3842 O O . LYS A 1 500 ? 19.280 -15.435 11.024 1.00 80.75 500 LYS A O 1
ATOM 3847 N N . SER A 1 501 ? 18.608 -17.401 11.864 1.00 72.56 501 SER A N 1
ATOM 3848 C CA . SER A 1 501 ? 19.037 -18.192 10.709 1.00 72.56 501 SER A CA 1
ATOM 3849 C C . SER A 1 501 ? 18.032 -18.102 9.552 1.00 72.56 501 SER A C 1
ATOM 3851 O O . SER A 1 501 ? 16.841 -17.857 9.761 1.00 72.56 501 SER A O 1
ATOM 3853 N N . SER A 1 502 ? 18.493 -18.351 8.320 1.00 66.94 502 SER A N 1
ATOM 3854 C CA . SER A 1 502 ? 17.629 -18.368 7.125 1.00 66.94 502 SER A CA 1
ATOM 3855 C C . SER A 1 502 ? 16.459 -19.355 7.246 1.00 66.94 502 SER A C 1
ATOM 3857 O O . SER A 1 502 ? 15.362 -19.085 6.756 1.00 66.94 502 SER A O 1
ATOM 3859 N N . ASP A 1 503 ? 16.682 -20.480 7.933 1.00 61.88 503 ASP A N 1
ATOM 3860 C CA . ASP A 1 503 ? 15.677 -21.524 8.152 1.00 61.88 503 ASP A CA 1
ATOM 3861 C C . ASP A 1 503 ? 14.565 -21.067 9.114 1.00 61.88 503 ASP A C 1
ATOM 3863 O O . ASP A 1 503 ? 13.407 -21.445 8.944 1.00 61.88 503 ASP A O 1
ATOM 3867 N N . GLU A 1 504 ? 14.885 -20.215 10.095 1.00 64.88 504 GLU A N 1
ATOM 3868 C CA . GLU A 1 504 ? 13.906 -19.665 11.045 1.00 64.88 504 GLU A CA 1
ATOM 3869 C C . GLU A 1 504 ? 13.065 -18.528 10.438 1.00 64.88 504 GLU A C 1
ATOM 3871 O O . GLU A 1 504 ? 11.877 -18.408 10.749 1.00 64.88 504 GLU A O 1
ATOM 3876 N N . LEU A 1 505 ? 13.658 -17.704 9.566 1.00 60.28 505 LEU A N 1
ATOM 3877 C CA . LEU A 1 505 ? 12.979 -16.559 8.946 1.00 60.28 505 LEU A CA 1
ATOM 3878 C C . LEU A 1 505 ? 12.168 -16.929 7.698 1.00 60.28 505 LEU A C 1
ATOM 3880 O O . LEU A 1 505 ? 11.286 -16.174 7.288 1.00 60.28 505 LEU A O 1
ATOM 3884 N N . GLY A 1 506 ? 12.478 -18.057 7.050 1.00 56.28 506 GLY A N 1
ATOM 3885 C CA . GLY A 1 506 ? 11.894 -18.416 5.752 1.00 56.28 506 GLY A CA 1
ATOM 3886 C C . GLY A 1 506 ? 12.313 -17.481 4.604 1.00 56.28 506 GLY A C 1
ATOM 3887 O O . GLY A 1 506 ? 11.720 -17.525 3.526 1.00 56.28 506 GLY A O 1
ATOM 3888 N N . LYS A 1 507 ? 13.330 -16.640 4.836 1.00 60.72 507 LYS A N 1
ATOM 3889 C CA . LYS A 1 507 ? 14.044 -15.793 3.867 1.00 60.72 507 LYS A CA 1
ATOM 3890 C C . LYS A 1 507 ? 15.549 -15.948 4.105 1.00 60.72 507 LYS A C 1
ATOM 3892 O O . LYS A 1 507 ? 15.959 -16.345 5.189 1.00 60.72 507 LYS A O 1
ATOM 3897 N N . THR A 1 508 ? 16.379 -15.656 3.105 1.00 54.69 508 THR A N 1
ATOM 3898 C CA . THR A 1 508 ? 17.843 -15.677 3.268 1.00 54.69 508 THR A CA 1
ATOM 3899 C C . THR A 1 508 ? 18.257 -14.632 4.310 1.00 54.69 508 THR A C 1
ATOM 3901 O O . THR A 1 508 ? 18.122 -13.441 4.041 1.00 54.69 508 THR A O 1
ATOM 3904 N N . ALA A 1 509 ? 18.727 -15.074 5.476 1.00 59.84 509 ALA A N 1
ATOM 3905 C CA . ALA A 1 509 ? 19.238 -14.209 6.536 1.00 59.84 509 ALA A CA 1
ATOM 3906 C C . ALA A 1 509 ? 20.576 -13.574 6.130 1.00 59.84 509 ALA A C 1
ATOM 3908 O O . ALA A 1 509 ? 21.343 -14.168 5.363 1.00 59.84 509 ALA A O 1
ATOM 3909 N N . GLY A 1 510 ? 20.863 -12.375 6.641 1.00 60.41 510 GLY A N 1
ATOM 3910 C CA . GLY A 1 510 ? 22.099 -11.648 6.348 1.00 60.41 510 GLY A CA 1
ATOM 3911 C C . GLY A 1 510 ? 22.178 -11.102 4.921 1.00 60.41 510 GLY A C 1
ATOM 3912 O O . GLY A 1 510 ? 23.258 -10.694 4.483 1.00 60.41 510 GLY A O 1
ATOM 3913 N N . LYS A 1 511 ? 21.055 -11.070 4.189 1.00 66.19 511 LYS A N 1
ATOM 3914 C CA . LYS A 1 511 ? 20.969 -10.395 2.885 1.00 66.19 511 LYS A CA 1
ATOM 3915 C C . LYS A 1 511 ? 21.370 -8.930 3.012 1.00 66.19 511 LYS A C 1
ATOM 3917 O O . LYS A 1 511 ? 22.099 -8.439 2.155 1.00 66.19 511 LYS A O 1
ATOM 3922 N N . ASP A 1 512 ? 20.981 -8.279 4.105 1.00 67.75 512 ASP A N 1
ATOM 3923 C CA . ASP A 1 512 ? 21.268 -6.862 4.322 1.00 67.75 512 ASP A CA 1
ATOM 3924 C C . ASP A 1 512 ? 22.762 -6.600 4.546 1.00 67.75 512 ASP A C 1
ATOM 3926 O O . ASP A 1 512 ? 23.289 -5.587 4.088 1.00 67.75 512 ASP A O 1
ATOM 3930 N N . LEU A 1 513 ? 23.483 -7.550 5.156 1.00 66.69 513 LEU A N 1
ATOM 3931 C CA . LEU A 1 513 ? 24.943 -7.482 5.279 1.00 66.69 513 LEU A CA 1
ATOM 3932 C C . LEU A 1 513 ? 25.636 -7.637 3.918 1.00 66.69 513 LEU A C 1
ATOM 3934 O O . LEU A 1 513 ? 26.619 -6.952 3.649 1.00 66.69 513 LEU A O 1
ATOM 3938 N N . VAL A 1 514 ? 25.125 -8.520 3.054 1.00 64.81 514 VAL A N 1
ATOM 3939 C CA . VAL A 1 514 ? 25.681 -8.761 1.710 1.00 64.81 514 VAL A CA 1
ATOM 3940 C C . VAL A 1 514 ? 25.365 -7.610 0.749 1.00 64.81 514 VAL A C 1
ATOM 3942 O O . VAL A 1 514 ? 26.192 -7.282 -0.099 1.00 64.81 514 VAL A O 1
ATOM 3945 N N . ALA A 1 515 ? 24.198 -6.980 0.892 1.00 63.16 515 ALA A N 1
ATOM 3946 C CA . ALA A 1 515 ? 23.758 -5.841 0.087 1.00 63.16 515 ALA A CA 1
ATOM 3947 C C . ALA A 1 515 ? 24.294 -4.483 0.589 1.00 63.16 515 ALA A C 1
ATOM 3949 O O . ALA A 1 515 ? 23.923 -3.445 0.045 1.00 63.16 515 ALA A O 1
ATOM 3950 N N . ASP A 1 516 ? 25.136 -4.483 1.631 1.00 69.00 516 ASP A N 1
ATOM 3951 C CA . ASP A 1 516 ? 25.622 -3.291 2.345 1.00 69.00 516 ASP A CA 1
ATOM 3952 C C . ASP A 1 516 ? 24.494 -2.346 2.813 1.00 69.00 516 ASP A C 1
ATOM 3954 O O . ASP A 1 516 ? 24.708 -1.152 3.043 1.00 69.00 516 ASP A O 1
ATOM 3958 N N . LYS A 1 517 ? 23.282 -2.883 3.009 1.00 73.88 517 LYS A N 1
ATOM 3959 C CA . LYS A 1 517 ? 22.096 -2.102 3.356 1.00 73.88 517 LYS A CA 1
ATOM 3960 C C . LYS A 1 517 ? 22.271 -1.461 4.733 1.00 73.88 517 LYS A C 1
ATOM 3962 O O . LYS A 1 517 ? 22.918 -1.998 5.638 1.00 73.88 517 LYS A O 1
ATOM 3967 N N . VAL A 1 518 ? 21.735 -0.256 4.878 1.00 78.75 518 VAL A N 1
ATOM 3968 C CA . VAL A 1 518 ? 21.787 0.498 6.131 1.00 78.75 518 VAL A CA 1
ATOM 3969 C C . VAL A 1 518 ? 20.604 0.069 6.988 1.00 78.75 518 VAL A C 1
ATOM 3971 O O . VAL A 1 518 ? 19.462 0.271 6.596 1.00 78.75 518 VAL A O 1
ATOM 3974 N N . THR A 1 519 ? 20.886 -0.536 8.139 1.00 86.00 519 THR A N 1
ATOM 3975 C CA . THR A 1 519 ? 19.883 -1.052 9.083 1.00 86.00 519 THR A CA 1
ATOM 3976 C C . THR A 1 519 ? 20.116 -0.482 10.479 1.00 86.00 519 THR A C 1
ATOM 3978 O O . THR A 1 519 ? 21.212 0.006 10.789 1.00 86.00 519 THR A O 1
ATOM 3981 N N . TYR A 1 520 ? 19.113 -0.559 11.358 1.00 89.44 520 TYR A N 1
ATOM 3982 C CA . TYR A 1 520 ? 19.260 -0.080 12.739 1.00 89.44 520 TYR A CA 1
ATOM 3983 C C . TYR A 1 520 ? 20.415 -0.758 13.499 1.00 89.44 520 TYR A C 1
ATOM 3985 O O . TYR A 1 520 ? 21.268 -0.038 14.035 1.00 89.44 520 TYR A O 1
ATOM 3993 N N . PRO A 1 521 ? 20.551 -2.103 13.490 1.00 90.19 521 PRO A N 1
ATOM 3994 C CA . PRO A 1 521 ? 21.677 -2.770 14.135 1.00 90.19 521 PRO A CA 1
ATOM 3995 C C . PRO A 1 521 ? 23.044 -2.307 13.628 1.00 90.19 521 PRO A C 1
ATOM 3997 O O . PRO A 1 521 ? 23.987 -2.249 14.415 1.00 90.19 521 PRO A O 1
ATOM 4000 N N . LYS A 1 522 ? 23.156 -1.941 12.344 1.00 86.19 522 LYS A N 1
ATOM 4001 C CA . LYS A 1 522 ? 24.399 -1.431 11.748 1.00 86.19 522 LYS A CA 1
ATOM 4002 C C . LYS A 1 522 ? 24.726 -0.006 12.210 1.00 86.19 522 LYS A C 1
ATOM 4004 O O . LYS A 1 522 ? 25.892 0.288 12.452 1.00 86.19 522 LYS A O 1
ATOM 4009 N N . LEU A 1 523 ? 23.722 0.866 12.346 1.00 87.12 523 LEU A N 1
ATOM 4010 C CA . LEU A 1 523 ? 23.921 2.273 12.720 1.00 87.12 523 LEU A CA 1
ATOM 4011 C C . LEU A 1 523 ? 24.109 2.493 14.227 1.00 87.12 523 LEU A C 1
ATOM 4013 O O . LEU A 1 523 ? 24.942 3.304 14.627 1.00 87.12 523 LEU A O 1
ATOM 4017 N N . ILE A 1 524 ? 23.324 1.810 15.066 1.00 90.06 524 ILE A N 1
ATOM 4018 C CA . ILE A 1 524 ? 23.283 2.060 16.522 1.00 90.06 524 ILE A CA 1
ATOM 4019 C C . ILE A 1 524 ? 23.632 0.839 17.375 1.00 90.06 524 ILE A C 1
ATOM 4021 O O . ILE A 1 524 ? 23.774 0.970 18.592 1.00 90.06 524 ILE A O 1
ATOM 4025 N N . GLY A 1 525 ? 23.826 -0.329 16.761 1.00 91.25 525 GLY A N 1
ATOM 4026 C CA . GLY A 1 525 ? 24.077 -1.586 17.462 1.00 91.25 525 GLY A CA 1
ATOM 4027 C C . GLY A 1 525 ? 22.793 -2.324 17.848 1.00 91.25 525 GLY A C 1
ATOM 4028 O O . GLY A 1 525 ? 21.718 -1.735 17.981 1.00 91.25 525 GLY A O 1
ATOM 4029 N N . ILE A 1 526 ? 22.913 -3.640 18.046 1.00 92.19 526 ILE A N 1
ATOM 4030 C CA . ILE A 1 526 ? 21.778 -4.535 18.332 1.00 92.19 526 ILE A CA 1
ATOM 4031 C C . ILE A 1 526 ? 21.070 -4.156 19.636 1.00 92.19 526 ILE A C 1
ATOM 4033 O O . ILE A 1 526 ? 19.847 -4.058 19.644 1.00 92.19 526 ILE A O 1
ATOM 4037 N N . GLU A 1 527 ? 21.810 -3.910 20.720 1.00 93.62 527 GLU A N 1
ATOM 4038 C CA . GLU A 1 527 ? 21.182 -3.629 22.020 1.00 93.62 527 GLU A CA 1
ATOM 4039 C C . GLU A 1 527 ? 20.396 -2.313 22.000 1.00 93.62 527 GLU A C 1
ATOM 4041 O O . GLU A 1 527 ? 19.227 -2.302 22.366 1.00 93.62 527 GLU A O 1
ATOM 4046 N N . LYS A 1 528 ? 20.955 -1.235 21.427 1.00 94.31 528 LYS A N 1
ATOM 4047 C CA . LYS A 1 528 ? 20.204 0.023 21.262 1.00 94.31 528 LYS A CA 1
ATOM 4048 C C . LYS A 1 528 ? 19.000 -0.126 20.333 1.00 94.31 528 LYS A C 1
ATOM 4050 O O . LYS A 1 528 ? 17.995 0.545 20.533 1.00 94.31 528 LYS A O 1
ATOM 4055 N N . SER A 1 529 ? 19.088 -0.993 19.324 1.00 94.00 529 SER A N 1
ATOM 4056 C CA . SER A 1 529 ? 17.947 -1.287 18.448 1.00 94.00 529 SER A CA 1
ATOM 4057 C C . SER A 1 529 ? 16.825 -2.001 19.213 1.00 94.00 529 SER A C 1
ATOM 4059 O O . SER A 1 529 ? 15.655 -1.713 18.978 1.00 94.00 529 SER A O 1
ATOM 4061 N N . ARG A 1 530 ? 17.161 -2.899 20.153 1.00 94.00 530 ARG A N 1
ATOM 4062 C CA . ARG A 1 530 ? 16.181 -3.546 21.043 1.00 94.00 530 ARG A CA 1
ATOM 4063 C C . ARG A 1 530 ? 15.555 -2.559 22.020 1.00 94.00 530 ARG A C 1
ATOM 4065 O O . ARG A 1 530 ? 14.337 -2.576 22.167 1.00 94.00 530 ARG A O 1
ATOM 4072 N N . ASP A 1 531 ? 16.360 -1.692 22.631 1.00 96.00 531 ASP A N 1
ATOM 4073 C CA . ASP A 1 531 ? 15.859 -0.637 23.519 1.00 96.00 531 ASP A CA 1
ATOM 4074 C C . ASP A 1 531 ? 14.882 0.281 22.769 1.00 96.00 531 ASP A C 1
ATOM 4076 O O . ASP A 1 531 ? 13.787 0.558 23.257 1.00 96.00 531 ASP A O 1
ATOM 4080 N N . PHE A 1 532 ? 15.234 0.671 21.539 1.00 94.94 532 PHE A N 1
ATOM 4081 C CA . PHE A 1 532 ? 14.372 1.482 20.680 1.00 94.94 532 PHE A CA 1
ATOM 4082 C C . PHE A 1 532 ? 13.076 0.756 20.285 1.00 94.94 532 PHE A C 1
ATOM 4084 O O . PHE A 1 532 ? 12.003 1.357 20.280 1.00 94.94 532 PHE A O 1
ATOM 4091 N N . ALA A 1 533 ? 13.135 -0.549 20.003 1.00 95.25 533 ALA A N 1
ATOM 4092 C CA . ALA A 1 533 ? 11.938 -1.351 19.751 1.00 95.25 533 ALA A CA 1
ATOM 4093 C C . ALA A 1 533 ? 11.006 -1.405 20.978 1.00 95.25 533 ALA A C 1
ATOM 4095 O O . ALA A 1 533 ? 9.788 -1.278 20.839 1.00 95.25 533 ALA A O 1
ATOM 4096 N N . GLU A 1 534 ? 11.550 -1.560 22.187 1.00 95.75 534 GLU A N 1
ATOM 4097 C CA . GLU A 1 534 ? 10.739 -1.566 23.409 1.00 95.75 534 GLU A CA 1
ATOM 4098 C C . GLU A 1 534 ? 10.133 -0.179 23.695 1.00 95.75 534 GLU A C 1
ATOM 4100 O O . GLU A 1 534 ? 8.964 -0.091 24.074 1.00 95.75 534 GLU A O 1
ATOM 4105 N N . GLU A 1 535 ? 10.872 0.904 23.432 1.00 96.81 535 GLU A N 1
ATOM 4106 C CA . GLU A 1 535 ? 10.362 2.279 23.512 1.00 96.81 535 GLU A CA 1
ATOM 4107 C C . GLU A 1 535 ? 9.183 2.505 22.555 1.00 96.81 535 GLU A C 1
ATOM 4109 O O . GLU A 1 535 ? 8.121 2.950 22.992 1.00 96.81 535 GLU A O 1
ATOM 4114 N N . LEU A 1 536 ? 9.311 2.106 21.284 1.00 96.81 536 LEU A N 1
ATOM 4115 C CA . LEU A 1 536 ? 8.231 2.207 20.295 1.00 96.81 536 LEU A CA 1
ATOM 4116 C C . LEU A 1 536 ? 7.007 1.363 20.673 1.00 96.81 536 LEU A C 1
ATOM 4118 O O . LEU A 1 536 ? 5.869 1.792 20.475 1.00 96.81 536 LEU A O 1
ATOM 4122 N N . ASN A 1 537 ? 7.218 0.162 21.218 1.00 96.62 537 ASN A N 1
ATOM 4123 C CA . ASN A 1 537 ? 6.135 -0.703 21.691 1.00 96.62 537 ASN A CA 1
ATOM 4124 C C . ASN A 1 537 ? 5.391 -0.075 22.877 1.00 96.62 537 ASN A C 1
ATOM 4126 O O . ASN A 1 537 ? 4.161 -0.150 22.954 1.00 96.62 537 ASN A O 1
ATOM 4130 N N . LYS A 1 538 ? 6.128 0.552 23.798 1.00 97.19 538 LYS A N 1
ATOM 4131 C CA . LYS A 1 538 ? 5.551 1.286 24.923 1.00 97.19 538 LYS A CA 1
ATOM 4132 C C . LYS A 1 538 ? 4.768 2.505 24.439 1.00 97.19 538 LYS A C 1
ATOM 4134 O O . LYS A 1 538 ? 3.598 2.626 24.786 1.00 97.19 538 LYS A O 1
ATOM 4139 N N . GLU A 1 539 ? 5.361 3.343 23.591 1.00 97.25 539 GLU A N 1
ATOM 4140 C CA . GLU A 1 539 ? 4.701 4.535 23.051 1.00 97.25 539 GLU A CA 1
ATOM 4141 C C . GLU A 1 539 ? 3.419 4.172 22.291 1.00 97.25 539 GLU A C 1
ATOM 4143 O O . GLU A 1 539 ? 2.383 4.805 22.491 1.00 97.25 539 GLU A O 1
ATOM 4148 N N . ALA A 1 540 ? 3.444 3.099 21.490 1.00 97.12 540 ALA A N 1
ATOM 4149 C CA . ALA A 1 540 ? 2.253 2.592 20.816 1.00 97.12 540 ALA A CA 1
ATOM 4150 C C . ALA A 1 540 ? 1.132 2.257 21.818 1.00 97.12 540 ALA A C 1
ATOM 4152 O O . ALA A 1 540 ? -0.007 2.689 21.643 1.00 97.12 540 ALA A O 1
ATOM 4153 N N . LYS A 1 541 ? 1.434 1.520 22.892 1.00 96.19 541 LYS A N 1
ATOM 4154 C CA . LYS A 1 541 ? 0.438 1.181 23.925 1.00 96.19 541 LYS A CA 1
ATOM 4155 C C . LYS A 1 541 ? -0.066 2.417 24.662 1.00 96.19 541 LYS A C 1
ATOM 4157 O O . LYS A 1 541 ? -1.262 2.504 24.925 1.00 96.19 541 LYS A O 1
ATOM 4162 N N . ASP A 1 542 ? 0.810 3.381 24.931 1.00 97.31 542 ASP A N 1
ATOM 4163 C CA . ASP A 1 542 ? 0.441 4.629 25.595 1.00 97.31 542 ASP A CA 1
ATOM 4164 C C . ASP A 1 542 ? -0.592 5.414 24.762 1.00 97.31 542 ASP A C 1
ATOM 4166 O O . ASP A 1 542 ? -1.539 5.956 25.336 1.00 97.31 542 ASP A O 1
ATOM 4170 N N . GLN A 1 543 ? -0.507 5.393 23.421 1.00 97.69 543 GLN A N 1
ATOM 4171 C CA . GLN A 1 543 ? -1.517 6.007 22.535 1.00 97.69 543 GLN A CA 1
ATOM 4172 C C . GLN A 1 543 ? -2.904 5.347 22.610 1.00 97.69 543 GLN A C 1
ATOM 4174 O O . GLN A 1 543 ? -3.898 5.967 22.230 1.00 97.69 543 GLN A O 1
ATOM 4179 N N . LEU A 1 544 ? -2.994 4.108 23.102 1.00 96.62 544 LEU A N 1
ATOM 4180 C CA . LEU A 1 544 ? -4.263 3.404 23.315 1.00 96.62 544 LEU A CA 1
ATOM 4181 C C . LEU A 1 544 ? -4.867 3.684 24.703 1.00 96.62 544 LEU A C 1
ATOM 4183 O O . LEU A 1 544 ? -5.954 3.195 25.014 1.00 96.62 544 LEU A O 1
ATOM 4187 N N . SER A 1 545 ? -4.204 4.499 25.527 1.00 93.44 545 SER A N 1
ATOM 4188 C CA . SER A 1 545 ? -4.731 4.922 26.824 1.00 93.44 545 SER A CA 1
ATOM 4189 C C . SER A 1 545 ? -5.982 5.788 26.656 1.00 93.44 545 SER A C 1
ATOM 4191 O O . SER A 1 545 ? -6.002 6.746 25.880 1.00 93.44 545 SER A O 1
ATOM 4193 N N . GLY A 1 546 ? -7.023 5.483 27.430 1.00 91.94 546 GLY A N 1
ATOM 4194 C CA . GLY A 1 546 ? -8.300 6.204 27.401 1.00 91.94 546 GLY A CA 1
ATOM 4195 C C . GLY A 1 546 ? -9.335 5.633 26.429 1.00 91.94 546 GLY A C 1
ATOM 4196 O O . GLY A 1 546 ? -10.478 6.081 26.454 1.00 91.94 546 GLY A O 1
ATOM 4197 N N . PHE A 1 547 ? -8.973 4.630 25.626 1.00 95.50 547 PHE A N 1
ATOM 4198 C CA . PHE A 1 547 ? -9.955 3.765 24.976 1.00 95.50 547 PHE A CA 1
ATOM 4199 C C . PHE A 1 547 ? -10.428 2.662 25.935 1.00 95.50 547 PHE A C 1
ATOM 4201 O O . PHE A 1 547 ? -9.794 2.389 26.954 1.00 95.50 547 PHE A O 1
ATOM 4208 N N . ASP A 1 548 ? -11.539 2.008 25.597 1.00 93.56 548 ASP A N 1
ATOM 4209 C CA . ASP A 1 548 ? -12.012 0.827 26.321 1.00 93.56 548 ASP A CA 1
ATOM 4210 C C . ASP A 1 548 ? -10.981 -0.315 26.244 1.00 93.56 548 ASP A C 1
ATOM 4212 O O . ASP A 1 548 ? -10.541 -0.693 25.155 1.00 93.56 548 ASP A O 1
ATOM 4216 N N . GLU A 1 549 ? -10.601 -0.873 27.398 1.00 92.62 549 GLU A N 1
ATOM 4217 C CA . GLU A 1 549 ? -9.529 -1.872 27.500 1.00 92.62 549 GLU A CA 1
ATOM 4218 C C . GLU A 1 549 ? -9.838 -3.151 26.707 1.00 92.62 549 GLU A C 1
ATOM 4220 O O . GLU A 1 549 ? -8.956 -3.698 26.037 1.00 92.62 549 GLU A O 1
ATOM 4225 N N . HIS A 1 550 ? -11.097 -3.606 26.714 1.00 90.56 550 HIS A N 1
ATOM 4226 C CA . HIS A 1 550 ? -11.499 -4.803 25.975 1.00 90.56 550 HIS A CA 1
ATOM 4227 C C . HIS A 1 550 ? -11.454 -4.566 24.466 1.00 90.56 550 HIS A C 1
ATOM 4229 O O . HIS A 1 550 ? -11.008 -5.436 23.713 1.00 90.56 550 HIS A O 1
ATOM 4235 N N . LYS A 1 551 ? -11.881 -3.385 24.010 1.00 92.62 551 LYS A N 1
ATOM 4236 C CA . LYS A 1 551 ? -11.810 -3.005 22.596 1.00 92.62 551 LYS A CA 1
ATOM 4237 C C . LYS A 1 551 ? -10.386 -2.722 22.122 1.00 92.62 551 LYS A C 1
ATOM 4239 O O . LYS A 1 551 ? -10.094 -2.957 20.952 1.00 92.62 551 LYS A O 1
ATOM 4244 N N . ALA A 1 552 ? -9.500 -2.241 22.996 1.00 95.81 552 ALA A N 1
ATOM 4245 C CA . ALA A 1 552 ? -8.094 -1.980 22.679 1.00 95.81 552 ALA A CA 1
ATOM 4246 C C . ALA A 1 552 ? -7.235 -3.259 22.661 1.00 95.81 552 ALA A C 1
ATOM 4248 O O . ALA A 1 552 ? -6.190 -3.293 22.003 1.00 95.81 552 ALA A O 1
ATOM 4249 N N . ALA A 1 553 ? -7.681 -4.333 23.326 1.00 95.12 553 ALA A N 1
ATOM 4250 C CA . ALA A 1 553 ? -6.956 -5.601 23.432 1.00 95.12 553 ALA A CA 1
ATOM 4251 C C . ALA A 1 553 ? -6.428 -6.168 22.091 1.00 95.12 553 ALA A C 1
ATOM 4253 O O . ALA A 1 553 ? -5.268 -6.593 22.064 1.00 95.12 553 ALA A O 1
ATOM 4254 N N . PRO A 1 554 ? -7.170 -6.140 20.960 1.00 95.50 554 PRO A N 1
ATOM 4255 C CA . PRO A 1 554 ? -6.648 -6.574 19.664 1.00 95.50 554 PRO A CA 1
ATOM 4256 C C . PRO A 1 554 ? -5.442 -5.764 19.177 1.00 95.50 554 PRO A C 1
ATOM 4258 O O . PRO A 1 554 ? -4.480 -6.348 18.676 1.00 95.50 554 PRO A O 1
ATOM 4261 N N . LEU A 1 555 ? -5.466 -4.437 19.336 1.00 96.69 555 LEU A N 1
ATOM 4262 C CA . LEU A 1 555 ? -4.376 -3.554 18.909 1.00 96.69 555 LEU A CA 1
ATOM 4263 C C . LEU A 1 555 ? -3.145 -3.704 19.812 1.00 96.69 555 LEU A C 1
ATOM 4265 O O . LEU A 1 555 ? -2.025 -3.783 19.311 1.00 96.69 555 LEU A O 1
ATOM 4269 N N . ILE A 1 556 ? -3.350 -3.844 21.126 1.00 96.12 556 ILE A N 1
ATOM 4270 C CA . ILE A 1 556 ? -2.276 -4.131 22.091 1.00 96.12 556 ILE A CA 1
ATOM 4271 C C . ILE A 1 556 ? -1.627 -5.486 21.781 1.00 96.12 556 ILE A C 1
ATOM 4273 O O . ILE A 1 556 ? -0.401 -5.614 21.773 1.00 96.12 556 ILE A O 1
ATOM 4277 N N . ALA A 1 557 ? -2.436 -6.510 21.505 1.00 94.50 557 ALA A N 1
ATOM 4278 C CA . ALA A 1 557 ? -1.940 -7.832 21.150 1.00 94.50 557 ALA A CA 1
ATOM 4279 C C . ALA A 1 557 ? -1.173 -7.824 19.817 1.00 94.50 557 ALA A C 1
ATOM 4281 O O . ALA A 1 557 ? -0.143 -8.488 19.717 1.00 94.50 557 ALA A O 1
ATOM 4282 N N . LEU A 1 558 ? -1.617 -7.038 18.828 1.00 92.94 558 LEU A N 1
ATOM 4283 C CA . LEU A 1 558 ? -0.888 -6.821 17.574 1.00 92.94 558 LEU A CA 1
ATOM 4284 C C . LEU A 1 558 ? 0.462 -6.135 17.801 1.00 92.94 558 LEU A C 1
ATOM 4286 O O . LEU A 1 558 ? 1.461 -6.609 17.266 1.00 92.94 558 LEU A O 1
ATOM 4290 N N . ALA A 1 559 ? 0.514 -5.072 18.609 1.00 94.19 559 ALA A N 1
ATOM 4291 C CA . ALA A 1 559 ? 1.765 -4.387 18.939 1.00 94.19 559 ALA A CA 1
ATOM 4292 C C . ALA A 1 559 ? 2.766 -5.342 19.613 1.00 94.19 559 ALA A C 1
ATOM 4294 O O . ALA A 1 559 ? 3.902 -5.477 19.160 1.00 94.19 559 ALA A O 1
ATOM 4295 N N . ASN A 1 560 ? 2.307 -6.111 20.608 1.00 93.62 560 ASN A N 1
ATOM 4296 C CA . ASN A 1 560 ? 3.117 -7.141 21.263 1.00 93.62 560 ASN A CA 1
ATOM 4297 C C . ASN A 1 560 ? 3.573 -8.239 20.297 1.00 93.62 560 ASN A C 1
ATOM 4299 O O . ASN A 1 560 ? 4.718 -8.682 20.356 1.00 93.62 560 ASN A O 1
ATOM 4303 N N . TYR A 1 561 ? 2.692 -8.692 19.404 1.00 90.94 561 TYR A N 1
ATOM 4304 C CA . TYR A 1 561 ? 3.055 -9.684 18.398 1.00 90.94 561 TYR A CA 1
ATOM 4305 C C . TYR A 1 561 ? 4.155 -9.161 17.474 1.00 90.94 561 TYR A C 1
ATOM 4307 O O . TYR A 1 561 ? 5.089 -9.899 17.182 1.00 90.94 561 TYR A O 1
ATOM 4315 N N . ILE A 1 562 ? 4.078 -7.901 17.040 1.00 90.19 562 ILE A N 1
ATOM 4316 C CA . ILE A 1 562 ? 5.116 -7.287 16.206 1.00 90.19 562 ILE A CA 1
ATOM 4317 C C . ILE A 1 562 ? 6.438 -7.188 16.977 1.00 90.19 562 ILE A C 1
ATOM 4319 O O . ILE A 1 562 ? 7.467 -7.557 16.419 1.00 90.19 562 ILE A O 1
ATOM 4323 N N . ALA A 1 563 ? 6.404 -6.752 18.241 1.00 89.44 563 ALA A N 1
ATOM 4324 C CA . ALA A 1 563 ? 7.592 -6.597 19.084 1.00 89.44 563 ALA A CA 1
ATOM 4325 C C . ALA A 1 563 ? 8.332 -7.922 19.339 1.00 89.44 563 ALA A C 1
ATOM 4327 O O . ALA A 1 563 ? 9.559 -7.963 19.315 1.00 89.44 563 ALA A O 1
ATOM 4328 N N . TYR A 1 564 ? 7.589 -9.010 19.575 1.00 88.69 564 TYR A N 1
ATOM 4329 C CA . TYR A 1 564 ? 8.146 -10.279 20.064 1.00 88.69 564 TYR A CA 1
ATOM 4330 C C . TYR A 1 564 ? 8.033 -11.439 19.064 1.00 88.69 564 TYR A C 1
ATOM 4332 O O . TYR A 1 564 ? 8.155 -12.607 19.446 1.00 88.69 564 TYR A O 1
ATOM 4340 N N . ARG A 1 565 ? 7.776 -11.158 17.780 1.00 83.31 565 ARG A N 1
ATOM 4341 C CA . ARG A 1 565 ? 7.725 -12.205 16.749 1.00 83.31 565 ARG A CA 1
ATOM 4342 C C . ARG A 1 565 ? 9.085 -12.880 16.583 1.00 83.31 565 ARG A C 1
ATOM 4344 O O . ARG A 1 565 ? 10.123 -12.229 16.557 1.00 83.31 565 ARG A O 1
ATOM 4351 N N . GLY A 1 566 ? 9.056 -14.199 16.407 1.00 71.44 566 GLY A N 1
ATOM 4352 C CA . GLY A 1 566 ? 10.241 -14.983 16.055 1.00 71.44 566 GLY A CA 1
ATOM 4353 C C . GLY A 1 566 ? 10.537 -15.033 14.552 1.00 71.44 566 GLY A C 1
ATOM 4354 O O . GLY A 1 566 ? 11.604 -15.524 14.194 1.00 71.44 566 GLY A O 1
ATOM 4355 N N . ASN A 1 567 ? 9.597 -14.579 13.702 1.00 58.06 567 ASN A N 1
ATOM 4356 C CA . ASN A 1 567 ? 9.667 -14.596 12.233 1.00 58.06 567 ASN A CA 1
ATOM 4357 C C . ASN A 1 567 ? 8.707 -13.618 11.518 1.00 58.06 567 ASN A C 1
ATOM 4359 O O . ASN A 1 567 ? 7.726 -13.090 12.103 1.00 58.06 567 ASN A O 1
#

Foldseek 3Di:
DDPPQDFQFWKAFCDDPRHLWIWTFQDWDCCADPVGRATKTKIKTWPDAAADDDPPDDPVRNVVRLFTFMAIDIGGPVRIGTDPDGHPFNLNVLDDPVCPVDPVSRVRSRVVVRVSSSVVSVVPPDPDRRPDDRPPVVVSVVVVVVVVVVPDDDDDDDDDDDDDDDDDDDDDDPDDDDDPVVPPPPPDDDDDDDDDDDDDDDDDDDDDDDDDDDYDDDDDDDDDDDDDDDDDDDDDDDDDDDDDDDDDDDDDDDDDDPPPPPPPDPQDPLVVLQVVQQVVLLVLLDVLQDQDPVRLLSCLLCCQLNLDDSLLLLSLLQLLLVLQPAHSLLRSLLSSLLSLLVSLLVLVCCDPVHVVDQDDSRHGRSCVVRNPVSSNVSSVVSNVSSLVSLQCSVVPDPRVFDNVLSVVLSVLQCCQVDCVAQVVLRVLQRVCQPPQLVPADPVSVLSNQLRNFLSSSLSSSLNSNSSSPHDPLSSVLSSLLSSLLSSLLQLVVLLLLAVDDCVQVVHHRCVCVVRSHHHPCNRPNNVVSLVSSVVSLVSSVVSCPPTDPVSCSNSNVSSVCSSDPSD

Mean predicted aligned error: 20.0 Å

Solvent-accessible surface area (backbone atoms only — not comparable to full-atom values): 33802 Å² total; per-residue (Å²): 132,82,83,86,71,53,61,31,30,30,28,34,29,65,57,70,100,52,43,76,27,52,27,29,31,50,43,69,33,75,83,31,46,99,94,39,80,53,42,29,30,39,32,46,26,47,77,36,72,52,50,91,79,54,97,87,52,51,74,72,52,42,57,62,29,52,47,58,36,45,42,74,49,80,42,48,56,92,40,45,44,83,53,97,49,72,44,99,62,94,44,58,91,60,54,53,77,71,32,68,76,41,75,65,47,36,51,51,34,29,51,53,55,25,50,57,54,39,53,48,61,71,68,62,83,63,75,74,85,78,69,67,74,78,74,50,73,67,60,53,48,56,59,48,46,65,61,53,67,73,74,66,83,86,83,83,92,75,93,76,94,74,91,78,88,82,84,83,84,81,87,78,83,94,82,78,94,80,64,93,74,71,71,73,74,78,79,74,90,89,88,88,76,91,84,82,88,81,90,84,82,89,84,90,82,89,83,84,89,82,90,87,84,88,88,90,88,86,91,81,91,88,88,81,87,86,90,88,88,86,88,91,86,85,87,84,91,90,87,89,88,90,87,86,87,89,86,90,87,87,88,81,92,73,84,86,77,85,73,80,74,72,81,70,73,80,75,82,59,58,69,61,52,51,53,55,48,42,50,54,50,51,54,52,46,54,67,72,55,59,84,45,89,68,48,70,50,35,51,54,38,43,53,61,62,68,58,65,77,88,48,59,53,28,46,42,6,26,47,32,4,42,50,49,67,24,49,56,77,70,17,45,44,51,16,42,20,50,45,32,40,54,39,21,51,51,43,52,43,37,30,80,92,58,71,47,44,66,64,50,86,94,36,71,21,58,40,79,78,68,32,62,72,49,27,52,52,22,21,53,48,29,44,55,46,20,54,52,44,39,68,47,51,67,77,75,56,92,81,80,63,50,71,68,47,46,54,49,37,53,52,48,38,51,46,19,50,31,72,88,4,26,48,32,11,48,55,51,47,62,72,45,62,85,47,63,56,93,77,59,53,70,69,57,52,50,48,29,39,40,15,50,50,5,22,52,40,20,28,22,23,34,38,7,14,46,58,15,63,34,52,74,66,57,31,50,32,43,30,53,23,24,41,28,46,22,38,28,44,49,48,42,47,43,47,43,37,76,72,45,54,34,83,65,55,77,45,77,44,45,48,48,70,76,61,52,53,79,40,53,40,78,77,65,31,59,68,55,39,50,54,51,35,51,52,28,48,48,53,24,50,57,43,53,63,91,56,59,66,78,53,42,43,64,58,52,48,49,44,50,46,50,71,68,52,86,103